Protein AF-A0A0C3FSK2-F1 (afdb_monomer_lite)

Radius of gyration: 27.03 Å; chains: 1; bounding box: 72×69×59 Å

Secondary structure (DSSP, 8-state):
-PPPHHHHHHHHHHHHTT---TTBPPP-EEEEETTEEEEE----TT-BHHHHHHH-TTS-HHHHHHHHHHHHHHHHHTT----S-SGGGEEE-TTS-EEE-STTGGGTTTTSS--EE-TTSPEEPS-GGG--HHHHTTPPP-HHHHHHHHHHHHHHHHHSS-TTTT--HHHHIIIIIIS---PPPPPTTT-TT--HHHHHHHHHHT-SSTTTSPPHHHHHHHHHHHHHHHHT-S--------------S-EEEE-SS-EEEEEE-TTSSEEEEEETTS-EEEEETTT--EEEEEE---SS-EEEEEE-TTSSEEEEEETTS-EEEEETTT--EEEEEE---SS-EEEEEE-TTSSEEEEEETTS-EEEEETTT--EEEEEE---SS-EEEEEE-TTSSEEEEEETTS-EEEEETTT--EEEEEE---SS-EEEEEE-TTSSEEEEEETT--EEEEETTT--EEE-SB----TT------S-S-SSEEE-TTS-EEEEESSTTS--EEEEETTT--EEEEE---SS-EEEEEE-TTSSEEEEEETTSEEEEEEPP-

Organism: Piloderma croceum (strain F 1598) (NCBI:txid765440)

Foldseek 3Di:
DDDDLVRVVVVVCVVQQPDDDPQAWHFPDWDADPNDIDTDTDDAPCAFLLSNCVVVVPDDLLQQLLSVLRVLVRCVVVVWAQQADARNQWGAHLLRHTHGHSGPCQVSCLPPDDAPADPVGDGQGYDLLLAALCSLVVHDRDQLRVLSSSLQRLVCSQQVDRWPVPDDPVRCNCCCRVVVDGGDDDDCVRGVPCDPLSNVSSVQSSDNPSVSRDGSVRSSVSSVVVVVVVVVPDDDDDDDDDDDDDPPQKLKAFDPFAWQWKDAQLNRQWIWTWFQVQFIFIAGPRRNHTQDDRLHDGPGGFNEWDAANVRQWMWTWFQSQFIFIAGNRPSDTQEDRQHDGPGGFNEKDAQNNRQWMWTWFQSQFIFIAGNRYSDGQDDSQHDGPGGWQYKDAALNRQKMWTFFQSQAIWIAGRRHSDTPDDSLHDGPGGWRDWDADNVRQWMWIAHPQGQIWIAGSVPRHTPDTRPPDPDFADADDDADDIDDAWEAANVRQKIWGAPDPQQQKIWIAGRHRSHTQDIDNPGPHHWNTWYAGNVNQWIWTTGSSRIIIIGGGDD

Sequence (555 aa):
MKLTASQSIHNEIKIWSKIRHPNILQFLGANIVDDKPFIVTPYLRNGNVRAYLRDHRDSDRLQILHGISLGLVYLHSHQIVHGDLKSLNVLIDASANAVLCDFGLSRVKADAMSRTVRPNGGNIVGSRNWMAPERLLGGSLKKPCDIYAFGMTLHEIYTNEIPLSELSFSEFVELVVRQDVRPERPNCENSPQLSDSIWGLAVTCWAKDPKQRPTASTVCDILSHLLDTTSVARPVPDASPSLPLTLPSNAIIRHANQVWCAAFSPDGSQIVSGSADHTVWVWNVQTGNPVLGPLKMHTDSVDSVAFSSNGRRIASGSNDNTLLVWHATRGEVVAGPFTGHSNFIWSVCFTPDGKRIASGSKDQTIRIWDAQTGACLVGPLRGHTDGVTSIMFSGNGTQLASCSHDKTVRVWDANSGRLVWGPLTGHEHSVVYVGFSPNAKRIVSTSWEGNTCIWSAETGALLSGPSLQHAEGAITVAFTSNSTRYAISPDGKWIAAYADNKCTKVHVWASTTGQLATSLDVHTDIVTSMTFSPDSRRILTSSNDKTIHVQTLNY

Structure (mmCIF, N/CA/C/O backbone):
data_AF-A0A0C3FSK2-F1
#
_entry.id   AF-A0A0C3FSK2-F1
#
loop_
_atom_site.group_PDB
_atom_site.id
_atom_site.type_symbol
_atom_site.label_atom_id
_atom_site.label_alt_id
_atom_site.label_comp_id
_atom_site.label_asym_id
_atom_site.label_entity_id
_atom_site.label_seq_id
_atom_site.pdbx_PDB_ins_code
_atom_site.Cartn_x
_atom_site.Cartn_y
_atom_site.Cartn_z
_atom_site.occupancy
_atom_site.B_iso_or_equiv
_atom_site.auth_seq_id
_atom_site.auth_comp_id
_atom_site.auth_asym_id
_atom_site.auth_atom_id
_atom_site.pdbx_PDB_model_num
ATOM 1 N N . MET A 1 1 ? -19.285 42.333 20.634 1.00 31.34 1 MET A N 1
ATOM 2 C CA . MET A 1 1 ? -18.227 42.510 19.615 1.00 31.34 1 MET A CA 1
ATOM 3 C C . MET A 1 1 ? -18.337 41.360 18.628 1.00 31.34 1 MET A C 1
ATOM 5 O O . MET A 1 1 ? -18.019 40.238 18.999 1.00 31.34 1 MET A O 1
ATOM 9 N N . LYS A 1 2 ? -18.896 41.596 17.434 1.00 27.78 2 LYS A N 1
ATOM 10 C CA . LYS A 1 2 ? -18.908 40.590 16.361 1.00 27.78 2 LYS A CA 1
ATOM 11 C C . LYS A 1 2 ? -17.480 40.491 15.820 1.00 27.78 2 LYS A C 1
ATOM 13 O O . LYS A 1 2 ? -16.945 41.504 15.381 1.00 27.78 2 LYS A O 1
ATOM 18 N N . LEU A 1 3 ? -16.858 39.318 15.927 1.00 32.44 3 LEU A N 1
ATOM 19 C CA . LEU A 1 3 ? -15.609 39.030 15.218 1.00 32.44 3 LEU A CA 1
ATOM 20 C C . LEU A 1 3 ? -15.902 39.162 13.721 1.00 32.44 3 LEU A C 1
ATOM 22 O O . LEU A 1 3 ? -16.921 38.659 13.252 1.00 32.44 3 LEU A O 1
ATOM 26 N N . THR A 1 4 ? -15.050 39.854 12.971 1.00 43.44 4 THR A N 1
ATOM 27 C CA . THR A 1 4 ? -15.157 39.826 11.508 1.00 43.44 4 THR A CA 1
ATOM 28 C C . THR A 1 4 ? -14.923 38.387 11.031 1.00 43.44 4 THR A C 1
ATOM 30 O O . THR A 1 4 ? -14.144 37.652 11.645 1.00 43.44 4 THR A O 1
ATOM 33 N N . ALA A 1 5 ? -15.579 37.956 9.947 1.00 45.16 5 ALA A N 1
ATOM 34 C CA . ALA A 1 5 ? -15.447 36.590 9.414 1.00 45.16 5 ALA A CA 1
ATOM 35 C C . ALA A 1 5 ? -13.972 36.161 9.221 1.00 45.16 5 ALA A C 1
ATOM 37 O O . ALA A 1 5 ? -13.614 35.010 9.462 1.00 45.16 5 ALA A O 1
ATOM 38 N N . SER A 1 6 ? -13.099 37.124 8.901 1.00 51.66 6 SER A N 1
ATOM 39 C CA . SER A 1 6 ? -11.644 36.954 8.795 1.00 51.66 6 SER A CA 1
ATOM 40 C C . SER A 1 6 ? -10.959 36.598 10.132 1.00 51.66 6 SER A C 1
ATOM 42 O O . SER A 1 6 ? -10.145 35.675 10.188 1.00 51.66 6 SER A O 1
ATOM 44 N N . GLN A 1 7 ? -11.331 37.241 11.247 1.00 51.16 7 GLN A N 1
ATOM 45 C CA . GLN A 1 7 ? -10.757 36.947 12.572 1.00 51.16 7 GLN A CA 1
ATOM 46 C C . GLN A 1 7 ? -11.213 35.595 13.136 1.00 51.16 7 GLN A C 1
ATOM 48 O O . GLN A 1 7 ? -10.447 34.929 13.837 1.00 51.16 7 GLN A O 1
ATOM 53 N N . SER A 1 8 ? -12.444 35.170 12.831 1.00 52.34 8 SER A N 1
ATOM 54 C CA . SER A 1 8 ? -12.955 33.878 13.298 1.00 52.34 8 SER A CA 1
ATOM 55 C C . SER A 1 8 ? -12.264 32.700 12.603 1.00 52.34 8 SER A C 1
ATOM 57 O O . SER A 1 8 ? -11.844 31.760 13.275 1.00 52.34 8 SER A O 1
ATOM 59 N N . ILE A 1 9 ? -12.044 32.795 11.288 1.00 60.12 9 ILE A N 1
ATOM 60 C CA . ILE A 1 9 ? -11.335 31.770 10.503 1.00 60.12 9 ILE A CA 1
ATOM 61 C C . ILE A 1 9 ? -9.855 31.682 10.904 1.00 60.12 9 ILE A C 1
ATOM 63 O O . ILE A 1 9 ? -9.293 30.591 10.977 1.00 60.12 9 ILE A O 1
ATOM 67 N N . HIS A 1 10 ? -9.219 32.808 11.243 1.00 64.06 10 HIS A N 1
ATOM 68 C CA . HIS A 1 10 ? -7.823 32.818 11.689 1.00 64.06 10 HIS A CA 1
ATOM 69 C C . HIS A 1 10 ? -7.608 32.026 12.992 1.00 64.06 10 HIS A C 1
ATOM 71 O O . HIS A 1 10 ? -6.662 31.242 13.106 1.00 64.06 10 HIS A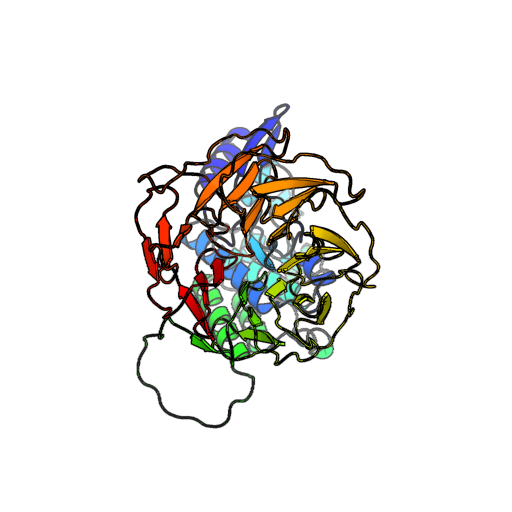 O 1
ATOM 77 N N . ASN A 1 11 ? -8.505 32.186 13.971 1.00 60.75 11 ASN A N 1
ATOM 78 C CA . ASN A 1 11 ? -8.451 31.416 15.215 1.00 60.75 11 ASN A CA 1
ATOM 79 C C . ASN A 1 11 ? -8.713 29.920 14.982 1.00 60.75 11 ASN A C 1
ATOM 81 O O . ASN A 1 11 ? -8.081 29.087 15.633 1.00 60.75 11 ASN A O 1
ATOM 85 N N . GLU A 1 12 ? -9.585 29.569 14.036 1.00 63.28 12 GLU A N 1
ATOM 86 C CA . GLU A 1 12 ? -9.855 28.175 13.664 1.00 63.28 12 GLU A CA 1
ATOM 87 C C . GLU A 1 12 ? -8.657 27.518 12.979 1.00 63.28 12 GLU A C 1
ATOM 89 O O . GLU A 1 12 ? -8.244 26.436 13.392 1.00 63.28 12 GLU A O 1
ATOM 94 N N . ILE A 1 13 ? -8.021 28.201 12.024 1.00 69.00 13 ILE A N 1
ATOM 95 C CA . ILE A 1 13 ? -6.768 27.748 11.403 1.00 69.00 13 ILE A CA 1
ATOM 96 C C . ILE A 1 13 ? -5.694 27.527 12.474 1.00 69.00 13 ILE A C 1
ATOM 98 O O . ILE A 1 13 ? -4.978 26.527 12.452 1.00 69.00 13 ILE A O 1
ATOM 102 N N . LYS A 1 14 ? -5.594 28.422 13.462 1.00 70.88 14 LYS A N 1
ATOM 103 C CA . LYS A 1 14 ? -4.616 28.309 14.553 1.00 70.88 14 LYS A CA 1
ATOM 104 C C . LYS A 1 14 ? -4.864 27.106 15.469 1.00 70.88 14 LYS A C 1
ATOM 106 O O . LYS A 1 14 ? -3.906 26.546 15.997 1.00 70.88 14 LYS A O 1
ATOM 111 N N . ILE A 1 15 ? -6.121 26.717 15.674 1.00 70.81 15 ILE A N 1
ATOM 112 C CA . ILE A 1 15 ? -6.473 25.508 16.431 1.00 70.81 15 ILE A CA 1
ATOM 113 C C . ILE A 1 15 ? -6.220 24.267 15.566 1.00 70.81 15 ILE A C 1
ATOM 115 O O . ILE A 1 15 ? -5.497 23.368 15.987 1.00 70.81 15 ILE A O 1
ATOM 119 N N . TRP A 1 16 ? -6.737 24.244 14.336 1.00 75.88 16 TRP A N 1
ATOM 120 C CA . TRP A 1 16 ? -6.645 23.095 13.433 1.00 75.88 16 TRP A CA 1
ATOM 121 C C . TRP A 1 16 ? -5.198 22.773 13.024 1.00 75.88 16 TRP A C 1
ATOM 123 O O . TRP A 1 16 ? -4.791 21.614 13.009 1.00 75.88 16 TRP A O 1
ATOM 133 N N . SER A 1 17 ? -4.364 23.789 12.798 1.00 76.38 17 SER A N 1
ATOM 134 C CA . SER A 1 17 ? -2.935 23.620 12.486 1.00 76.38 17 SER A CA 1
ATOM 135 C C . SER A 1 17 ? -2.144 22.865 13.558 1.00 76.38 17 SER A C 1
ATOM 137 O O . SER A 1 17 ? -1.156 22.211 13.218 1.00 76.38 17 SER A O 1
ATOM 139 N N . LYS A 1 18 ? -2.584 22.910 14.822 1.00 79.69 18 LYS A N 1
ATOM 140 C CA . LYS A 1 18 ? -1.938 22.233 15.958 1.00 79.69 18 LYS A CA 1
ATOM 141 C C . LYS A 1 18 ? -2.443 20.812 16.193 1.00 79.69 18 LYS A C 1
ATOM 143 O O . LYS A 1 18 ? -1.849 20.084 16.981 1.00 79.69 18 LYS A O 1
ATOM 148 N N . ILE A 1 19 ? -3.523 20.419 15.526 1.00 81.94 19 ILE A N 1
ATOM 149 C CA . ILE A 1 19 ? -4.131 19.103 15.693 1.00 81.94 19 ILE A CA 1
ATOM 150 C C . ILE A 1 19 ? -3.410 18.092 14.806 1.00 81.94 19 ILE A C 1
ATOM 152 O O . ILE A 1 19 ? -3.204 18.310 13.607 1.00 81.94 19 ILE A O 1
ATOM 156 N N . ARG A 1 20 ? -3.016 16.972 15.413 1.00 83.75 20 ARG A N 1
ATOM 157 C CA . ARG A 1 20 ? -2.401 15.824 14.744 1.00 83.75 20 ARG A CA 1
ATOM 158 C C . ARG A 1 20 ? -2.957 14.548 15.363 1.00 83.75 20 ARG A C 1
ATOM 160 O O . ARG A 1 20 ? -2.614 14.210 16.491 1.00 83.75 20 ARG A O 1
ATOM 167 N N . HIS A 1 21 ? -3.827 13.868 14.626 1.00 88.94 21 HIS A N 1
ATOM 168 C CA . HIS A 1 21 ? -4.410 12.592 15.026 1.00 88.94 21 HIS A CA 1
ATOM 169 C C . HIS A 1 21 ? -4.882 11.834 13.774 1.00 88.94 21 HIS A C 1
ATOM 171 O O . HIS A 1 21 ? -5.449 12.480 12.894 1.00 88.94 21 HIS A O 1
ATOM 177 N N . PRO A 1 22 ? -4.685 10.505 13.668 1.00 87.50 22 PRO A N 1
ATOM 178 C CA . PRO A 1 22 ? -5.056 9.736 12.473 1.00 87.50 22 PRO A CA 1
ATOM 179 C C . PRO A 1 22 ? -6.552 9.820 12.133 1.00 87.50 22 PRO A C 1
ATOM 181 O O . PRO A 1 22 ? -6.911 9.893 10.966 1.00 87.50 22 PRO A O 1
ATOM 184 N N . ASN A 1 23 ? -7.427 9.895 13.140 1.00 94.62 23 ASN A N 1
ATOM 185 C CA . ASN A 1 23 ? -8.879 10.013 12.941 1.00 94.62 23 ASN A CA 1
ATOM 186 C C . ASN A 1 23 ? -9.391 11.461 12.846 1.00 94.62 23 ASN A C 1
ATOM 188 O O . ASN A 1 23 ? -10.589 11.690 12.995 1.00 94.62 23 ASN A O 1
ATOM 192 N N . ILE A 1 24 ? -8.515 12.450 12.642 1.00 93.12 24 ILE A N 1
ATOM 193 C CA . ILE A 1 24 ? -8.895 13.858 12.465 1.00 93.12 24 ILE A CA 1
ATOM 194 C C . ILE A 1 24 ? -8.310 14.375 11.152 1.00 93.12 24 ILE A C 1
ATOM 196 O O . ILE A 1 24 ? -7.114 14.228 10.906 1.00 93.12 24 ILE A O 1
ATOM 200 N N . LEU A 1 25 ? -9.139 15.006 10.315 1.00 90.69 25 LEU A N 1
ATOM 201 C CA . LEU A 1 25 ? -8.708 15.493 9.007 1.00 90.69 25 LEU A CA 1
ATOM 202 C C . LEU A 1 25 ? -7.544 16.471 9.167 1.00 90.69 25 LEU A C 1
ATOM 204 O O . LEU A 1 25 ? -7.631 17.443 9.918 1.00 90.69 25 LEU A O 1
ATOM 208 N N . GLN A 1 26 ? -6.447 16.219 8.459 1.00 86.50 26 GLN A N 1
ATOM 209 C CA . GLN A 1 26 ? -5.249 17.035 8.583 1.00 86.50 26 GLN A CA 1
ATOM 210 C C . GLN A 1 26 ? -5.416 18.379 7.868 1.00 86.50 26 GLN A C 1
ATOM 212 O O . GLN A 1 26 ? -5.832 18.451 6.714 1.00 86.50 26 GLN A O 1
ATOM 217 N N . PHE A 1 27 ? -5.017 19.453 8.542 1.00 83.50 27 PHE A N 1
ATOM 218 C CA . PHE A 1 27 ? -4.846 20.760 7.920 1.00 83.50 27 PHE A CA 1
ATOM 219 C C . PHE A 1 27 ? -3.512 20.810 7.160 1.00 83.50 27 PHE A C 1
ATOM 221 O O . PHE A 1 27 ? -2.459 20.615 7.774 1.00 83.50 27 PHE A O 1
ATOM 228 N N . LEU A 1 28 ? -3.546 21.076 5.848 1.00 80.56 28 LEU A N 1
ATOM 229 C CA . LEU A 1 28 ? -2.337 21.232 5.020 1.00 80.56 28 LEU A CA 1
ATOM 230 C C . LEU A 1 28 ? -1.956 22.697 4.820 1.00 80.56 28 LEU A C 1
ATOM 232 O O . LEU A 1 28 ? -0.776 23.022 4.732 1.00 80.56 28 LEU A O 1
ATOM 236 N N . GLY A 1 29 ? -2.944 23.583 4.758 1.00 76.12 29 GLY A N 1
ATOM 237 C CA . GLY A 1 29 ? -2.711 25.005 4.570 1.00 76.12 29 GLY A CA 1
ATOM 238 C C . GLY A 1 29 ? -4.007 25.786 4.453 1.00 76.12 29 GLY A C 1
ATOM 239 O O . GLY A 1 29 ? -5.094 25.220 4.372 1.00 76.12 29 GLY A O 1
ATOM 240 N N . ALA A 1 30 ? -3.887 27.104 4.435 1.00 77.44 30 ALA A N 1
ATOM 241 C CA . ALA A 1 30 ? -4.980 28.001 4.106 1.00 77.44 30 ALA A CA 1
ATOM 242 C C . ALA A 1 30 ? -4.447 29.103 3.197 1.00 77.44 30 ALA A C 1
ATOM 244 O O . ALA A 1 30 ? -3.283 29.489 3.309 1.00 77.44 30 ALA A O 1
ATOM 245 N N . ASN A 1 31 ? -5.291 29.592 2.299 1.00 72.81 31 ASN A N 1
ATOM 246 C CA . ASN A 1 31 ? -4.963 30.700 1.413 1.00 72.81 31 ASN A CA 1
ATOM 247 C C . ASN A 1 31 ? -6.174 31.628 1.277 1.00 72.81 31 ASN A C 1
ATOM 249 O O . ASN A 1 31 ? -7.295 31.219 1.562 1.00 72.81 31 ASN A O 1
ATOM 253 N N . ILE A 1 32 ? -5.961 32.865 0.846 1.00 73.00 32 ILE A N 1
ATOM 254 C CA . ILE A 1 32 ? -7.035 33.791 0.488 1.00 73.00 32 ILE A CA 1
ATOM 255 C C . ILE A 1 32 ? -6.905 34.050 -1.009 1.00 73.00 32 ILE A C 1
ATOM 257 O O . ILE A 1 32 ? -5.861 34.508 -1.465 1.00 73.00 32 ILE A O 1
ATOM 261 N N . VAL A 1 33 ? -7.949 33.732 -1.770 1.00 70.88 33 VAL A N 1
ATOM 262 C CA . VAL A 1 33 ? -8.024 34.010 -3.211 1.00 70.88 33 VAL A CA 1
ATOM 263 C C . VAL A 1 33 ? -9.282 34.842 -3.434 1.00 70.88 33 VAL A C 1
ATOM 265 O O . VAL A 1 33 ? -10.359 34.432 -3.004 1.00 70.88 33 VAL A O 1
ATOM 268 N N . ASP A 1 34 ? -9.142 36.027 -4.031 1.00 76.94 34 ASP A N 1
ATOM 269 C CA . ASP A 1 34 ? -10.236 36.986 -4.261 1.00 76.94 34 ASP A CA 1
ATOM 270 C C . ASP A 1 34 ? -11.060 37.301 -2.993 1.00 76.94 34 ASP A C 1
ATOM 272 O O . ASP A 1 34 ? -12.286 37.173 -2.978 1.00 76.94 34 ASP A O 1
ATOM 276 N N . ASP A 1 35 ? -10.377 37.634 -1.889 1.00 67.94 35 ASP A N 1
ATOM 277 C CA . ASP A 1 35 ? -10.960 37.890 -0.556 1.00 67.94 35 ASP A CA 1
ATOM 278 C C . ASP A 1 35 ? -11.764 36.724 0.053 1.00 67.94 35 ASP A C 1
ATOM 280 O O . ASP A 1 35 ? -12.418 36.872 1.091 1.00 67.94 35 ASP A O 1
ATOM 284 N N . LYS A 1 36 ? -11.685 35.525 -0.539 1.00 60.97 36 LYS A N 1
ATOM 285 C CA . LYS A 1 36 ? -12.309 34.312 -0.006 1.00 60.97 36 LYS A CA 1
ATOM 286 C C . LYS A 1 36 ? -11.262 33.414 0.648 1.00 60.97 36 LYS A C 1
ATOM 288 O O . LYS A 1 36 ? -10.287 33.037 -0.003 1.00 60.97 36 LYS A O 1
ATOM 293 N N . PRO A 1 37 ? -11.446 33.043 1.924 1.00 66.88 37 PRO A N 1
ATOM 294 C CA . PRO A 1 37 ? -10.563 32.103 2.592 1.00 66.88 37 PRO A CA 1
ATOM 295 C C . PRO A 1 37 ? -10.826 30.677 2.095 1.00 66.88 37 PRO A C 1
ATOM 297 O O . PRO A 1 37 ? -11.958 30.195 2.103 1.00 66.88 37 PRO A O 1
ATOM 300 N N . PHE A 1 38 ? -9.756 29.993 1.713 1.00 68.06 38 PHE A N 1
ATOM 301 C CA . PHE A 1 38 ? -9.721 28.585 1.344 1.00 68.06 38 PHE A CA 1
ATOM 302 C C . PHE A 1 38 ? -8.898 27.812 2.364 1.00 68.06 38 PHE A C 1
ATOM 304 O O . PHE A 1 38 ? -7.834 28.261 2.793 1.00 68.06 38 PHE A O 1
ATOM 311 N N . ILE A 1 39 ? -9.374 26.622 2.716 1.00 73.88 39 ILE A N 1
ATOM 312 C CA . ILE A 1 39 ? -8.638 25.659 3.530 1.00 73.88 39 ILE A CA 1
ATOM 313 C C . ILE A 1 39 ? -8.258 24.486 2.631 1.00 73.88 39 ILE A C 1
ATOM 315 O O . ILE A 1 39 ? -9.092 23.944 1.909 1.00 73.88 39 ILE A O 1
ATOM 319 N N . VAL A 1 40 ? -6.988 24.105 2.681 1.00 79.19 40 VAL A N 1
ATOM 320 C CA . VAL A 1 40 ? -6.417 22.985 1.939 1.00 79.19 40 VAL A CA 1
ATOM 321 C C . VAL A 1 40 ? -6.290 21.799 2.889 1.00 79.19 40 VAL A C 1
ATOM 323 O O . VAL A 1 40 ? -5.641 21.881 3.936 1.00 79.19 40 VAL A O 1
ATOM 326 N N . THR A 1 41 ? -6.909 20.685 2.512 1.00 85.25 41 THR A N 1
ATOM 327 C CA . THR A 1 41 ? -6.879 19.404 3.232 1.00 85.25 41 THR A CA 1
ATOM 328 C C . THR A 1 41 ? -6.523 18.278 2.258 1.00 85.25 41 THR A C 1
ATOM 330 O O . THR A 1 41 ? -6.606 18.480 1.041 1.00 85.25 41 THR A O 1
ATOM 333 N N . PRO A 1 42 ? -6.101 17.096 2.743 1.00 84.00 42 PRO A N 1
ATOM 334 C CA . PRO A 1 42 ? -5.953 15.929 1.890 1.00 84.00 42 PRO A CA 1
ATOM 335 C C . PRO A 1 42 ? -7.297 15.567 1.257 1.00 84.00 42 PRO A C 1
ATOM 337 O O . PRO A 1 42 ? -8.324 15.520 1.935 1.00 84.00 42 PRO A O 1
ATOM 340 N N . TYR A 1 43 ? -7.288 15.269 -0.038 1.00 88.00 43 TYR A N 1
ATOM 341 C CA . TYR A 1 43 ? -8.469 14.752 -0.715 1.00 88.00 43 TYR A CA 1
ATOM 342 C C . TYR A 1 43 ? -8.615 13.249 -0.446 1.00 88.00 43 TYR A C 1
ATOM 344 O O . TYR A 1 43 ? -7.798 12.448 -0.906 1.00 88.00 43 TYR A O 1
ATOM 352 N N . LEU A 1 44 ? -9.659 12.864 0.289 1.00 89.38 44 LEU A N 1
ATOM 353 C CA . LEU A 1 44 ? -9.953 11.468 0.611 1.00 89.38 44 LEU A CA 1
ATOM 354 C C . LEU A 1 44 ? -10.913 10.875 -0.432 1.00 89.38 44 LEU A C 1
ATOM 356 O O . LEU A 1 44 ? -12.104 11.182 -0.445 1.00 89.38 44 LEU A O 1
ATOM 360 N N . ARG A 1 45 ? -10.377 10.028 -1.326 1.00 83.94 45 ARG A N 1
ATOM 361 C CA . ARG A 1 45 ? -11.101 9.475 -2.494 1.00 83.94 45 ARG A CA 1
ATOM 362 C C . ARG A 1 45 ? -12.331 8.641 -2.132 1.00 83.94 45 ARG A C 1
ATOM 364 O O . ARG A 1 45 ? -13.278 8.627 -2.909 1.00 83.94 45 ARG A O 1
ATOM 371 N N . ASN A 1 46 ? -12.323 7.984 -0.973 1.00 89.19 46 ASN A N 1
ATOM 372 C CA . ASN A 1 46 ? -13.445 7.168 -0.503 1.00 89.19 46 ASN A CA 1
ATOM 373 C C . ASN A 1 46 ? -14.636 8.017 -0.017 1.00 89.19 46 ASN A C 1
ATOM 375 O O . ASN A 1 46 ? -15.711 7.481 0.241 1.00 89.19 46 ASN A O 1
ATOM 379 N N . GLY A 1 47 ? -14.475 9.344 0.058 1.00 92.38 47 GLY A N 1
ATOM 380 C CA . GLY A 1 47 ? -15.551 10.272 0.382 1.00 92.38 47 GLY A CA 1
ATOM 381 C C . GLY A 1 47 ? -16.042 10.139 1.822 1.00 92.38 47 GLY A C 1
ATOM 382 O O . GLY A 1 47 ? -15.298 9.740 2.717 1.00 92.38 47 GLY A O 1
ATOM 383 N N . ASN A 1 48 ? -17.298 10.529 2.054 1.00 94.88 48 ASN A N 1
ATOM 384 C CA . ASN A 1 48 ? -17.933 10.397 3.364 1.00 94.88 48 ASN A CA 1
ATOM 385 C C . ASN A 1 48 ? -18.446 8.972 3.610 1.00 94.88 48 ASN A C 1
ATOM 387 O O . ASN A 1 48 ? -18.797 8.259 2.668 1.00 94.88 48 ASN A O 1
ATOM 391 N N . VAL A 1 49 ? -18.550 8.579 4.882 1.00 94.44 49 VAL A N 1
ATOM 392 C CA . VAL A 1 49 ? -18.917 7.211 5.276 1.00 94.44 49 VAL A CA 1
ATOM 393 C C . VAL A 1 49 ? -20.274 6.776 4.718 1.00 94.44 49 VAL A C 1
ATOM 395 O O . VAL A 1 49 ? -20.452 5.615 4.367 1.00 94.44 49 VAL A O 1
ATOM 398 N N . ARG A 1 50 ? -21.230 7.701 4.557 1.00 92.31 50 ARG A N 1
ATOM 399 C CA . ARG A 1 50 ? -22.555 7.390 3.997 1.00 92.31 50 ARG A CA 1
ATOM 400 C C . ARG A 1 50 ? -22.475 6.963 2.536 1.00 92.31 50 ARG A C 1
ATOM 402 O O . ARG A 1 50 ? -23.141 6.009 2.146 1.00 92.31 50 ARG A O 1
ATOM 409 N N . ALA A 1 51 ? -21.704 7.682 1.721 1.00 90.50 51 ALA A N 1
ATOM 410 C CA . ALA A 1 51 ? -21.464 7.297 0.334 1.00 90.50 51 ALA A CA 1
ATOM 411 C C . ALA A 1 51 ? -20.660 5.992 0.281 1.00 90.50 51 ALA A C 1
ATOM 413 O O . ALA A 1 51 ? -21.054 5.053 -0.403 1.00 90.50 51 ALA A O 1
ATOM 414 N N . TYR A 1 52 ? -19.611 5.898 1.098 1.00 92.44 52 TYR A N 1
ATOM 415 C CA . TYR A 1 52 ? -18.743 4.729 1.172 1.00 92.44 52 TYR A CA 1
ATOM 416 C C . TYR A 1 52 ? -19.504 3.427 1.478 1.00 92.44 52 TYR A C 1
ATOM 418 O O . TYR A 1 52 ? -19.342 2.442 0.760 1.00 92.44 52 TYR A O 1
ATOM 426 N N . LEU A 1 53 ? -20.388 3.421 2.484 1.00 91.69 53 LEU A N 1
ATOM 427 C CA . LEU A 1 53 ? -21.155 2.236 2.897 1.00 91.69 53 LEU A CA 1
ATOM 428 C C . LEU A 1 53 ? -22.246 1.809 1.901 1.00 91.69 53 LEU A C 1
ATOM 430 O O . LEU A 1 53 ? -22.734 0.679 1.987 1.00 91.69 53 LEU A O 1
ATOM 434 N N . ARG A 1 54 ? -22.639 2.674 0.954 1.00 87.31 54 ARG A N 1
ATOM 435 C CA . ARG A 1 54 ? -23.527 2.279 -0.156 1.00 87.31 54 ARG A CA 1
ATOM 436 C C . ARG A 1 54 ? -22.803 1.379 -1.149 1.00 87.31 54 ARG A C 1
ATOM 438 O O . ARG A 1 54 ? -23.385 0.389 -1.593 1.00 87.31 54 ARG A O 1
ATOM 445 N N . ASP A 1 55 ? -21.545 1.707 -1.424 1.00 84.44 55 ASP A N 1
ATOM 446 C CA . ASP A 1 55 ? -20.699 0.999 -2.386 1.00 84.44 55 ASP A CA 1
ATOM 447 C C . ASP A 1 55 ? -19.949 -0.184 -1.740 1.00 84.44 55 ASP A C 1
ATOM 449 O O . ASP A 1 55 ? -19.561 -1.127 -2.428 1.00 84.44 55 ASP A O 1
ATOM 453 N N . HIS A 1 56 ? -19.801 -0.181 -0.408 1.00 84.06 56 HIS A N 1
ATOM 454 C CA . HIS A 1 56 ? -19.061 -1.187 0.362 1.00 84.06 56 HIS A CA 1
ATOM 455 C C . HIS A 1 56 ? -19.922 -1.779 1.491 1.00 84.06 56 HIS A C 1
ATOM 457 O O . HIS A 1 56 ? -19.666 -1.555 2.677 1.00 84.06 56 HIS A O 1
ATOM 463 N N . ARG A 1 57 ? -20.962 -2.543 1.127 1.00 79.12 57 ARG A N 1
ATOM 464 C CA . ARG A 1 57 ? -21.953 -3.085 2.082 1.00 79.12 57 ARG A CA 1
ATOM 465 C C . ARG A 1 57 ? -21.354 -3.991 3.166 1.00 79.12 57 ARG A C 1
ATOM 467 O O . ARG A 1 57 ? -21.844 -3.962 4.292 1.00 79.12 57 ARG A O 1
ATOM 474 N N . ASP A 1 58 ? -20.278 -4.706 2.844 1.00 76.38 58 ASP A N 1
ATOM 475 C CA . ASP A 1 58 ? -19.587 -5.642 3.744 1.00 76.38 58 ASP A CA 1
ATOM 476 C C . ASP A 1 58 ? -18.489 -4.981 4.600 1.00 76.38 58 ASP A C 1
ATOM 478 O O . ASP A 1 58 ? -17.689 -5.673 5.224 1.00 76.38 58 ASP A O 1
ATOM 482 N N . SER A 1 59 ? -18.405 -3.644 4.609 1.00 83.12 59 SER A N 1
ATOM 483 C CA . SER A 1 59 ? -17.423 -2.924 5.432 1.00 83.12 59 SER A CA 1
ATOM 484 C C . SER A 1 59 ? -17.618 -3.204 6.918 1.00 83.12 59 SER A C 1
ATOM 486 O O . SER A 1 59 ? -18.752 -3.271 7.394 1.00 83.12 59 SER A O 1
ATOM 488 N N . ASP A 1 60 ? -16.516 -3.246 7.666 1.00 88.12 60 ASP A N 1
ATOM 489 C CA . ASP A 1 60 ? -16.548 -3.351 9.122 1.00 88.12 60 ASP A CA 1
ATOM 490 C C . ASP A 1 60 ? -17.052 -2.039 9.750 1.00 88.12 60 ASP A C 1
ATOM 492 O O . ASP A 1 60 ? -16.314 -1.077 9.991 1.00 88.12 60 ASP A O 1
ATOM 496 N N . ARG A 1 61 ? -18.364 -1.990 9.992 1.00 91.88 61 ARG A N 1
ATOM 497 C CA . ARG A 1 61 ? -19.043 -0.837 10.594 1.00 91.88 61 ARG A CA 1
ATOM 498 C C . ARG A 1 61 ? -18.609 -0.604 12.040 1.00 91.88 61 ARG A C 1
ATOM 500 O O . ARG A 1 61 ? -18.668 0.535 12.503 1.00 91.88 61 ARG A O 1
ATOM 507 N N . LEU A 1 62 ? -18.178 -1.645 12.757 1.00 92.00 62 LEU A N 1
ATOM 508 C CA . LEU A 1 62 ? -17.712 -1.533 14.138 1.00 92.00 62 LEU A CA 1
ATOM 509 C C . LEU A 1 62 ? -16.345 -0.841 14.183 1.00 92.00 62 LEU A C 1
ATOM 511 O O . LEU A 1 62 ? -16.163 0.092 14.966 1.00 92.00 62 LEU A O 1
ATOM 515 N N . GLN A 1 63 ? -15.443 -1.199 13.268 1.00 90.88 63 GLN A N 1
ATOM 516 C CA . GLN A 1 63 ? -14.146 -0.539 13.113 1.00 90.88 63 GLN A CA 1
ATOM 517 C C . GLN A 1 63 ? -14.291 0.946 12.745 1.00 90.88 63 GLN A C 1
ATOM 519 O O . GLN A 1 63 ? -13.600 1.805 13.298 1.00 90.88 63 GLN A O 1
ATOM 524 N N . ILE A 1 64 ? -15.232 1.278 11.855 1.00 94.69 64 ILE A N 1
ATOM 525 C CA . ILE A 1 64 ? -15.545 2.671 11.498 1.00 94.69 64 ILE A CA 1
ATOM 526 C C . ILE A 1 64 ? -16.012 3.460 12.730 1.00 94.69 64 ILE A C 1
ATOM 528 O O . ILE A 1 64 ? -15.526 4.567 12.972 1.00 94.69 64 ILE A O 1
ATOM 532 N N . LEU A 1 65 ? -16.926 2.902 13.534 1.00 96.81 65 LEU A N 1
ATOM 533 C CA . LEU A 1 65 ? -17.395 3.550 14.765 1.00 96.81 65 LEU A CA 1
ATOM 534 C C . LEU A 1 65 ? -16.282 3.758 15.783 1.00 96.81 65 LEU A C 1
ATOM 536 O O . LEU A 1 65 ? -16.218 4.821 16.401 1.00 96.81 65 LEU A O 1
ATOM 540 N N . HIS A 1 66 ? -15.405 2.772 15.935 1.00 95.44 66 HIS A N 1
ATOM 541 C CA . HIS A 1 66 ? -14.251 2.879 16.814 1.00 95.44 66 HIS A CA 1
ATOM 542 C C . HIS A 1 66 ? -13.288 3.990 16.354 1.00 95.44 66 HIS A C 1
ATOM 544 O O . HIS A 1 66 ? -12.829 4.801 17.159 1.00 95.44 66 HIS A O 1
ATOM 550 N N . GLY A 1 67 ? -13.062 4.136 15.044 1.00 94.06 67 GLY A N 1
ATOM 551 C CA . GLY A 1 67 ? -12.302 5.265 14.495 1.00 94.06 67 GLY A CA 1
ATOM 552 C C . GLY A 1 67 ? -12.936 6.630 14.804 1.00 94.06 67 GLY A C 1
ATOM 553 O O . GLY A 1 67 ? -12.242 7.574 15.192 1.00 94.06 67 GLY A O 1
ATOM 554 N N . ILE A 1 68 ? -14.267 6.736 14.705 1.00 97.88 68 ILE A N 1
ATOM 555 C CA . ILE A 1 68 ? -15.011 7.949 15.084 1.00 97.88 68 ILE A CA 1
ATOM 556 C C . ILE A 1 68 ? -14.827 8.248 16.582 1.00 97.88 68 ILE A C 1
ATOM 558 O O . ILE A 1 68 ? -14.570 9.402 16.941 1.00 97.88 68 ILE A O 1
ATOM 562 N N . SER A 1 69 ? -14.923 7.240 17.462 1.00 97.81 69 SER A N 1
ATOM 563 C CA . SER A 1 69 ? -14.754 7.446 18.907 1.00 97.81 69 SER A CA 1
ATOM 564 C C . SER A 1 69 ? -13.336 7.882 19.268 1.00 97.81 69 SER A C 1
ATOM 566 O O . SER A 1 69 ? -13.188 8.806 20.066 1.00 97.81 69 SER A O 1
ATOM 568 N N . LEU A 1 70 ? -12.304 7.320 18.630 1.00 95.88 70 LEU A N 1
ATOM 569 C CA . LEU A 1 70 ? -10.911 7.753 18.805 1.00 95.88 70 LEU A CA 1
ATOM 570 C C . LEU A 1 70 ? -10.721 9.234 18.438 1.00 95.88 70 LEU A C 1
ATOM 572 O O . LEU A 1 70 ? -10.096 9.994 19.182 1.00 95.88 70 LEU A O 1
ATOM 576 N N . GLY A 1 71 ? -11.318 9.679 17.326 1.00 95.06 71 GLY A N 1
ATOM 577 C CA . GLY A 1 71 ? -11.324 11.092 16.943 1.00 95.06 71 GLY A CA 1
ATOM 578 C C . GLY A 1 71 ? -12.008 11.983 17.988 1.00 95.06 71 GLY A C 1
ATOM 579 O O . GLY A 1 71 ? -11.467 13.021 18.376 1.00 95.06 71 GLY A O 1
ATOM 580 N N . LEU A 1 72 ? -13.167 11.568 18.506 1.00 96.75 72 LEU A N 1
ATOM 581 C CA . LEU A 1 72 ? -13.873 12.312 19.554 1.00 96.75 72 LEU A CA 1
ATOM 582 C C . LEU A 1 72 ? -13.083 12.385 20.865 1.00 96.75 72 LEU A C 1
ATOM 584 O O . LEU A 1 72 ? -13.030 13.460 21.463 1.00 96.75 72 LEU A O 1
ATOM 588 N N . VAL A 1 73 ? -12.443 11.292 21.293 1.00 97.31 73 VAL A N 1
ATOM 589 C CA . VAL A 1 73 ? -11.564 11.271 22.477 1.00 97.31 73 VAL A CA 1
ATOM 590 C C . VAL A 1 73 ? -10.476 12.328 22.341 1.00 97.31 73 VAL A C 1
ATOM 592 O O . VAL A 1 73 ? -10.272 13.129 23.258 1.00 97.31 73 VAL A O 1
ATOM 595 N N . TYR A 1 74 ? -9.825 12.381 21.178 1.00 94.94 74 TYR A N 1
ATOM 596 C CA . TYR A 1 74 ? -8.784 13.362 20.906 1.00 94.94 74 TYR A CA 1
ATOM 597 C C . TYR A 1 74 ? -9.315 14.803 20.933 1.00 94.94 74 TYR A C 1
ATOM 599 O O . TYR A 1 74 ? -8.736 15.663 21.598 1.00 94.94 74 TYR A O 1
ATOM 607 N N . LEU A 1 75 ? -10.430 15.093 20.254 1.00 91.88 75 LEU A N 1
ATOM 608 C CA . LEU A 1 75 ? -11.017 16.439 20.272 1.00 91.88 75 LEU A CA 1
ATOM 609 C C . LEU A 1 75 ? -11.389 16.856 21.700 1.00 91.88 75 LEU A C 1
ATOM 611 O O . LEU A 1 75 ? -11.051 17.954 22.149 1.00 91.88 75 LEU A O 1
ATOM 615 N N . HIS A 1 76 ? -12.030 15.957 22.447 1.00 94.19 76 HIS A N 1
ATOM 616 C CA . HIS A 1 76 ? -12.496 16.231 23.801 1.00 94.19 76 HIS A CA 1
ATOM 617 C C . HIS A 1 76 ? -11.340 16.421 24.785 1.00 94.19 76 HIS A C 1
ATOM 619 O O . HIS A 1 76 ? -11.461 17.276 25.669 1.00 94.19 76 HIS A O 1
ATOM 625 N N . SER A 1 77 ? -10.224 15.700 24.643 1.00 91.88 77 SER A N 1
ATOM 626 C CA . SER A 1 77 ? -9.030 15.909 25.478 1.00 91.88 77 SER A CA 1
ATOM 627 C C . SER A 1 77 ? -8.387 17.280 25.235 1.00 91.88 77 SER A C 1
ATOM 629 O O . SER A 1 77 ? -7.896 17.904 26.174 1.00 91.88 77 SER A O 1
ATOM 631 N N . HIS A 1 78 ? -8.527 17.824 24.023 1.00 88.06 78 HIS A N 1
ATOM 632 C CA . HIS A 1 78 ? -8.060 19.162 23.641 1.00 88.06 78 HIS A CA 1
ATOM 633 C C . HIS A 1 78 ? -9.102 20.273 23.866 1.00 88.06 78 HIS A C 1
ATOM 635 O O . HIS A 1 78 ? -8.924 21.396 23.399 1.00 88.06 78 HIS A O 1
ATOM 641 N N . GLN A 1 79 ? -10.186 19.986 24.599 1.00 86.94 79 GLN A N 1
ATOM 642 C CA . GLN A 1 79 ? -11.294 20.922 24.864 1.00 86.94 79 GLN A CA 1
ATOM 643 C C . GLN A 1 79 ? -12.013 21.423 23.600 1.00 86.94 79 GLN A C 1
ATOM 645 O O . GLN A 1 79 ? -12.620 22.495 23.600 1.00 86.94 79 GLN A O 1
ATOM 650 N N . ILE A 1 80 ? -11.993 20.624 22.535 1.00 86.81 80 ILE A N 1
ATOM 651 C CA . ILE A 1 80 ? -12.705 20.885 21.287 1.00 86.81 80 ILE A CA 1
ATOM 652 C C . ILE A 1 80 ? -13.979 20.040 21.274 1.00 86.81 80 ILE A C 1
ATOM 654 O O . ILE A 1 80 ? -13.958 18.852 21.585 1.00 86.81 80 ILE A O 1
ATOM 658 N N . VAL A 1 81 ? -15.101 20.667 20.924 1.00 88.75 81 VAL A N 1
ATOM 659 C CA . VAL A 1 81 ? -16.385 19.991 20.690 1.00 88.75 81 VAL A CA 1
ATOM 660 C C . VAL A 1 81 ? -16.617 19.974 19.183 1.00 88.75 81 VAL A C 1
ATOM 662 O O . VAL A 1 81 ? -16.489 21.019 18.541 1.00 88.75 81 VAL A O 1
ATOM 665 N N . HIS A 1 82 ? -16.930 18.810 18.616 1.00 91.00 82 HIS A N 1
ATOM 666 C CA . HIS A 1 82 ? -17.130 18.639 17.179 1.00 91.00 82 HIS A CA 1
ATOM 667 C C . HIS A 1 82 ? -18.292 19.515 16.691 1.00 91.00 82 HIS A C 1
ATOM 669 O O . HIS A 1 82 ? -18.115 20.376 15.828 1.00 91.00 82 HIS A O 1
ATOM 675 N N . GLY A 1 83 ? -19.471 19.349 17.297 1.00 86.38 83 GLY A N 1
ATOM 676 C CA . GLY A 1 83 ? -20.631 20.231 17.148 1.00 86.38 83 GLY A CA 1
ATOM 677 C C . GLY A 1 83 ? -21.529 20.001 15.931 1.00 86.38 83 GLY A C 1
ATOM 678 O O . GLY A 1 83 ? -22.672 20.451 15.951 1.00 86.38 83 GLY A O 1
ATOM 679 N N . ASP A 1 84 ? -21.062 19.269 14.919 1.00 86.94 84 ASP A N 1
ATOM 680 C CA . ASP A 1 84 ? -21.882 18.805 13.785 1.00 86.94 84 ASP A CA 1
ATOM 681 C C . ASP A 1 84 ? -21.509 17.369 13.368 1.00 86.94 84 ASP A C 1
ATOM 683 O O . ASP A 1 84 ? -21.193 17.111 12.211 1.00 86.94 84 ASP A O 1
ATOM 687 N N . LEU A 1 85 ? -21.427 16.430 14.318 1.00 93.19 85 LEU A N 1
ATOM 688 C CA . LEU A 1 85 ? -21.083 15.039 13.991 1.00 93.19 85 LEU A CA 1
ATOM 689 C C . LEU A 1 85 ? -22.260 14.347 13.285 1.00 93.19 85 LEU A C 1
ATOM 691 O O . LEU A 1 85 ? -23.382 14.361 13.783 1.00 93.19 85 LEU A O 1
ATOM 695 N N . LYS A 1 86 ? -21.978 13.759 12.123 1.00 92.44 86 LYS A N 1
ATOM 696 C CA . LYS A 1 86 ? -22.895 12.986 11.271 1.00 92.44 86 LYS A CA 1
ATOM 697 C C . LYS A 1 86 ? -22.074 12.218 10.245 1.00 92.44 86 LYS A C 1
ATOM 699 O O . LYS A 1 86 ? -20.936 12.607 9.978 1.00 92.44 86 LYS A O 1
ATOM 704 N N . SER A 1 87 ? -22.665 11.228 9.583 1.00 92.31 87 SER A N 1
ATOM 705 C CA . SER A 1 87 ? -21.981 10.454 8.538 1.00 92.31 87 SER A CA 1
ATOM 706 C C . SER A 1 87 ? -21.322 11.325 7.450 1.00 92.31 87 SER A C 1
ATOM 708 O O . SER A 1 87 ? -20.219 11.042 6.999 1.00 92.31 87 SER A O 1
ATOM 710 N N . LEU A 1 88 ? -21.950 12.437 7.053 1.00 90.38 88 LEU A N 1
ATOM 711 C CA . LEU A 1 88 ? -21.417 13.332 6.018 1.00 90.38 88 LEU A CA 1
ATOM 712 C C . LEU A 1 88 ? -20.123 14.052 6.425 1.00 90.38 88 LEU A C 1
ATOM 714 O O . LEU A 1 88 ? -19.359 14.435 5.545 1.00 90.38 88 LEU A O 1
ATOM 718 N N . ASN A 1 89 ? -19.888 14.219 7.728 1.00 93.44 89 ASN A N 1
ATOM 719 C CA . ASN A 1 89 ? -18.694 14.864 8.281 1.00 93.44 89 ASN A CA 1
ATOM 720 C C . ASN A 1 89 ? -17.678 13.831 8.809 1.00 93.44 89 ASN A C 1
ATOM 722 O O . ASN A 1 89 ? -16.740 14.172 9.530 1.00 93.44 89 ASN A O 1
ATOM 726 N N . VAL A 1 90 ? -17.872 12.560 8.454 1.00 96.06 90 VAL A N 1
ATOM 727 C CA . VAL A 1 90 ? -16.907 11.485 8.662 1.00 96.06 90 VAL A CA 1
ATOM 728 C C . VAL A 1 90 ? -16.441 11.031 7.290 1.00 96.06 90 VAL A C 1
ATOM 730 O O . VAL A 1 90 ? -17.217 10.474 6.515 1.00 96.06 90 VAL A O 1
ATOM 733 N N . LEU A 1 91 ? -15.178 11.286 6.981 1.00 96.12 91 LEU A N 1
ATOM 734 C CA . LEU A 1 91 ? -14.535 10.826 5.759 1.00 96.12 91 LEU A CA 1
ATOM 735 C C . LEU A 1 91 ? -13.872 9.467 5.982 1.00 96.12 91 LEU A C 1
ATOM 737 O O . LEU A 1 91 ? -13.557 9.108 7.114 1.00 96.12 91 LEU A O 1
ATOM 741 N N . ILE A 1 92 ? -13.653 8.727 4.902 1.00 94.56 92 ILE A N 1
ATOM 742 C CA . ILE A 1 92 ? -12.938 7.450 4.914 1.00 94.56 92 ILE A CA 1
ATOM 743 C C . ILE A 1 92 ? -11.596 7.647 4.208 1.00 94.56 92 ILE A C 1
ATOM 745 O O . ILE A 1 92 ? -11.546 8.137 3.078 1.00 94.56 92 ILE A O 1
ATOM 749 N N . ASP A 1 93 ? -10.499 7.300 4.880 1.00 86.06 93 ASP A N 1
ATOM 750 C CA . ASP A 1 93 ? -9.167 7.323 4.273 1.00 86.06 93 ASP A CA 1
ATOM 751 C C . ASP A 1 93 ? -8.933 6.121 3.334 1.00 86.06 93 ASP A C 1
ATOM 753 O O . ASP A 1 93 ? -9.805 5.273 3.133 1.00 86.06 93 ASP A O 1
ATOM 757 N N . ALA A 1 94 ? -7.753 6.054 2.713 1.00 78.75 94 ALA A N 1
ATOM 758 C CA . ALA A 1 94 ? -7.406 4.970 1.791 1.00 78.75 94 ALA A CA 1
ATOM 759 C C . ALA A 1 94 ? -7.338 3.584 2.467 1.00 78.75 94 ALA A C 1
ATOM 761 O O . ALA A 1 94 ? -7.483 2.577 1.780 1.00 78.75 94 ALA A O 1
ATOM 762 N N . SER A 1 95 ? -7.167 3.544 3.789 1.00 79.38 95 SER A N 1
ATOM 763 C CA . SER A 1 95 ? -7.086 2.335 4.615 1.00 79.38 95 SER A CA 1
ATOM 764 C C . SER A 1 95 ? -8.424 1.990 5.285 1.00 79.38 95 SER A C 1
ATOM 766 O O . SER A 1 95 ? -8.453 1.199 6.223 1.00 79.38 95 SER A O 1
ATOM 768 N N . ALA A 1 96 ? -9.529 2.581 4.815 1.00 83.56 96 ALA A N 1
ATOM 769 C CA . ALA A 1 96 ? -10.881 2.412 5.348 1.00 83.56 96 ALA A CA 1
ATOM 770 C C . ALA A 1 96 ? -11.093 2.916 6.794 1.00 83.56 96 ALA A C 1
ATOM 772 O O . ALA A 1 96 ? -12.087 2.562 7.430 1.00 83.56 96 ALA A O 1
ATOM 773 N N . ASN A 1 97 ? -10.215 3.781 7.313 1.00 87.62 97 ASN A N 1
ATOM 774 C CA . ASN A 1 97 ? -10.387 4.376 8.636 1.00 87.62 97 ASN A CA 1
ATOM 775 C C . ASN A 1 97 ? -11.264 5.626 8.586 1.00 87.62 97 ASN A C 1
ATOM 777 O O . ASN A 1 97 ? -11.197 6.430 7.653 1.00 87.62 97 ASN A O 1
ATOM 781 N N . ALA A 1 98 ? -12.043 5.825 9.649 1.00 95.25 98 ALA A N 1
ATOM 782 C CA . ALA A 1 98 ? -12.849 7.022 9.834 1.00 95.25 98 ALA A CA 1
ATOM 783 C C . ALA A 1 98 ? -11.992 8.236 10.227 1.00 95.25 98 ALA A C 1
ATOM 785 O O . ALA A 1 98 ? -11.198 8.179 11.169 1.00 95.25 98 ALA A O 1
ATOM 786 N N . VAL A 1 99 ? -12.214 9.355 9.540 1.00 95.75 99 VAL A N 1
ATOM 787 C CA . VAL A 1 99 ? -11.530 10.635 9.735 1.00 95.75 99 VAL A CA 1
ATOM 788 C C . VAL A 1 99 ? -12.576 11.733 9.921 1.00 95.75 99 VAL A C 1
ATOM 790 O O . VAL A 1 99 ? -13.350 12.026 9.011 1.00 95.75 99 VAL A O 1
ATOM 793 N N . LEU A 1 100 ? -12.608 12.363 11.096 1.00 95.06 100 LEU A N 1
ATOM 794 C CA . LEU A 1 100 ? -13.546 13.450 11.383 1.00 95.06 100 LEU A CA 1
ATOM 795 C C . LEU A 1 100 ? -13.122 14.733 10.668 1.00 95.06 100 LEU A C 1
ATOM 797 O O . LEU A 1 100 ? -11.964 15.152 10.754 1.00 95.06 100 LEU A O 1
ATOM 801 N N . CYS A 1 101 ? -14.071 15.390 10.009 1.00 90.12 101 CYS A N 1
ATOM 802 C CA . CYS A 1 101 ? -13.894 16.702 9.398 1.00 90.12 101 CYS A CA 1
ATOM 803 C C . CYS A 1 101 ? -14.965 17.679 9.896 1.00 90.12 101 CYS A C 1
ATOM 805 O O . CYS A 1 101 ? -15.865 17.314 10.644 1.00 90.12 101 CYS A O 1
ATOM 807 N N . ASP A 1 102 ? -14.865 18.946 9.498 1.00 81.62 102 ASP A N 1
ATOM 808 C CA . ASP A 1 102 ? -15.846 19.982 9.846 1.00 81.62 102 ASP A CA 1
ATOM 809 C C . ASP A 1 102 ? -16.068 20.222 11.361 1.00 81.62 102 ASP A C 1
ATOM 811 O O . ASP A 1 102 ? -17.036 20.869 11.774 1.00 81.62 102 ASP A O 1
ATOM 815 N N . PHE A 1 103 ? -15.146 19.762 12.209 1.00 80.56 103 PHE A N 1
ATOM 816 C CA . PHE A 1 103 ? -15.191 19.959 13.657 1.00 80.56 103 PHE A CA 1
ATOM 817 C C . PHE A 1 103 ? -14.883 21.412 14.036 1.00 80.56 103 PHE A C 1
ATOM 819 O O . PHE A 1 103 ? -14.057 22.084 13.424 1.00 80.56 103 PHE A O 1
ATOM 826 N N . GLY A 1 104 ? -15.556 21.925 15.068 1.00 63.09 104 GLY A N 1
ATOM 827 C CA . GLY A 1 104 ? -15.346 23.297 15.545 1.00 63.09 104 GLY A CA 1
ATOM 828 C C . GLY A 1 104 ? -15.958 24.397 14.660 1.00 63.09 104 GLY A C 1
ATOM 829 O O . GLY A 1 104 ? -16.147 25.509 15.149 1.00 63.09 104 GLY A O 1
ATOM 830 N N . LEU A 1 105 ? -16.397 24.082 13.432 1.00 54.72 105 LEU A N 1
ATOM 831 C CA . LEU A 1 105 ? -16.999 25.025 12.467 1.00 54.72 105 LEU A CA 1
ATOM 832 C C . LEU A 1 105 ? -18.397 25.541 12.858 1.00 54.72 105 LEU A C 1
ATOM 834 O O . LEU A 1 105 ? -18.943 26.453 12.231 1.00 54.72 105 LEU A O 1
ATOM 838 N N . SER A 1 106 ? -19.002 24.981 13.906 1.00 49.69 106 SER A N 1
ATOM 839 C CA . SER A 1 106 ? -20.341 25.350 14.389 1.00 49.69 106 SER A CA 1
ATOM 840 C C . SER A 1 106 ? -20.425 26.786 14.926 1.00 49.69 106 SER A C 1
ATOM 842 O O . SER A 1 106 ? -21.520 27.336 15.043 1.00 49.69 106 SER A O 1
ATOM 844 N N . ARG A 1 107 ? -19.285 27.402 15.279 1.00 44.78 107 ARG A N 1
ATOM 845 C CA . ARG A 1 107 ? -19.222 28.816 15.686 1.00 44.78 107 ARG A CA 1
ATOM 846 C C . ARG A 1 107 ? -19.183 29.774 14.490 1.00 44.78 107 ARG A C 1
ATOM 848 O O . ARG A 1 107 ? -19.747 30.855 14.604 1.00 44.78 107 ARG A O 1
ATOM 855 N N . VAL A 1 108 ? -18.606 29.369 13.355 1.00 41.03 108 VAL A N 1
ATOM 856 C CA . VAL A 1 108 ? -18.455 30.204 12.144 1.00 41.03 108 VAL A CA 1
ATOM 857 C C . VAL A 1 108 ? -19.605 30.043 11.150 1.00 41.03 108 VAL A C 1
ATOM 859 O O . VAL A 1 108 ? -20.057 31.033 10.575 1.00 41.03 108 VAL A O 1
ATOM 862 N N . LYS A 1 109 ? -20.188 28.843 11.000 1.00 36.59 109 LYS A N 1
ATOM 863 C CA . LYS A 1 109 ? -21.388 28.642 10.155 1.00 36.59 109 LYS A CA 1
ATOM 864 C C . LYS A 1 109 ? -22.645 29.356 10.690 1.00 36.59 109 LYS A C 1
ATOM 866 O O . LYS A 1 109 ? -23.619 29.461 9.948 1.00 36.59 109 LYS A O 1
ATOM 871 N N . ALA A 1 110 ? -22.611 29.898 11.915 1.00 38.75 110 ALA A N 1
ATOM 872 C CA . ALA A 1 110 ? -23.631 30.821 12.431 1.00 38.75 110 ALA A CA 1
ATOM 873 C C . ALA A 1 110 ? -23.745 32.109 11.601 1.00 38.75 110 ALA A C 1
ATOM 875 O O . ALA A 1 110 ? -24.847 32.644 11.475 1.00 38.75 110 ALA A O 1
ATOM 876 N N . ASP A 1 111 ? -22.631 32.554 11.009 1.00 36.19 111 ASP A N 1
ATOM 877 C CA . ASP A 1 111 ? -22.559 33.770 10.194 1.00 36.19 111 ASP A CA 1
ATOM 878 C C . ASP A 1 111 ? -22.570 33.495 8.679 1.00 36.19 111 ASP A C 1
ATOM 880 O O . ASP A 1 111 ? -22.858 34.411 7.912 1.00 36.19 111 ASP A O 1
ATOM 884 N N . ALA A 1 112 ? -22.305 32.262 8.221 1.00 38.31 112 ALA A N 1
ATOM 885 C CA . ALA A 1 112 ? -22.139 31.975 6.791 1.00 38.31 112 ALA A CA 1
ATOM 886 C C . ALA A 1 112 ? -23.256 31.118 6.168 1.00 38.31 112 ALA A C 1
ATOM 888 O O . ALA A 1 112 ? -24.083 31.666 5.448 1.00 38.31 112 ALA A O 1
ATOM 889 N N . MET A 1 113 ? -23.325 29.797 6.367 1.00 36.81 113 MET A N 1
ATOM 890 C CA . MET A 1 113 ? -24.248 28.947 5.591 1.00 36.81 113 MET A CA 1
ATOM 891 C C . MET A 1 113 ? -24.559 27.611 6.288 1.00 36.81 113 MET A C 1
ATOM 893 O O . MET A 1 113 ? -23.863 26.620 6.097 1.00 36.81 113 MET A O 1
ATOM 897 N N . SER A 1 114 ? -25.619 27.581 7.098 1.00 37.94 114 SER A N 1
ATOM 898 C CA . SER A 1 114 ? -26.526 26.431 7.280 1.00 37.94 114 SER A CA 1
ATOM 899 C C . SER A 1 114 ? -27.723 26.916 8.100 1.00 37.94 114 SER A C 1
ATOM 901 O O . SER A 1 114 ? -27.590 27.226 9.283 1.00 37.94 114 SER A O 1
ATOM 903 N N . ARG A 1 115 ? -28.876 27.099 7.448 1.00 41.41 115 ARG A N 1
ATOM 904 C CA . ARG A 1 115 ? -30.059 27.735 8.042 1.00 41.41 115 ARG A CA 1
ATOM 905 C C . ARG A 1 115 ? -31.114 26.681 8.377 1.00 41.41 115 ARG A C 1
ATOM 907 O O . ARG A 1 115 ? -31.949 26.368 7.540 1.00 41.41 115 ARG A O 1
ATOM 914 N N . THR A 1 116 ? -31.134 26.196 9.616 1.00 44.03 116 THR A N 1
ATOM 915 C CA . THR A 1 116 ? -32.393 25.747 10.231 1.00 44.03 116 THR A CA 1
ATOM 916 C C . THR A 1 116 ? -32.997 26.931 10.977 1.00 44.03 116 THR A C 1
ATOM 918 O O . THR A 1 116 ? -32.490 27.354 12.018 1.00 44.03 116 THR A O 1
ATOM 921 N N . VAL A 1 117 ? -34.033 27.525 10.382 1.00 41.16 117 VAL A N 1
ATOM 922 C CA . VAL A 1 117 ? -34.714 28.727 10.882 1.00 41.16 117 VAL A CA 1
ATOM 923 C C . VAL A 1 117 ? -35.778 28.310 11.899 1.00 41.16 117 VAL A C 1
ATOM 925 O O . VAL A 1 117 ? -36.651 27.504 11.585 1.00 41.16 117 VAL A O 1
ATOM 928 N N . ARG A 1 118 ? -35.720 28.851 13.125 1.00 45.44 118 ARG A N 1
ATOM 929 C CA . ARG A 1 118 ? -36.840 28.760 14.079 1.00 45.44 118 ARG A CA 1
ATOM 930 C C . ARG A 1 118 ? -38.062 29.510 13.524 1.00 45.44 118 ARG A C 1
ATOM 932 O O . ARG A 1 118 ? -37.866 30.579 12.951 1.00 45.44 118 ARG A O 1
ATOM 939 N N . PRO A 1 119 ? -39.299 29.102 13.859 1.00 39.25 119 PRO A N 1
ATOM 940 C CA . PRO A 1 119 ? -40.482 29.950 13.664 1.00 39.25 119 PRO A CA 1
ATOM 941 C C . PRO A 1 119 ? -40.345 31.340 14.326 1.00 39.25 119 PRO A C 1
ATOM 943 O O . PRO A 1 119 ? -40.897 32.314 13.834 1.00 39.25 119 PRO A O 1
ATOM 946 N N . ASN A 1 120 ? -39.531 31.448 15.390 1.00 39.72 120 ASN A N 1
ATOM 947 C CA . ASN A 1 120 ? -39.300 32.681 16.162 1.00 39.72 120 ASN A CA 1
ATOM 948 C C . ASN A 1 120 ? -37.936 33.361 15.875 1.00 39.72 120 ASN A C 1
ATOM 950 O O . ASN A 1 120 ? -37.401 34.050 16.739 1.00 39.72 120 ASN A O 1
ATOM 954 N N . GLY A 1 121 ? -37.322 33.138 14.705 1.00 39.22 121 GLY A N 1
ATOM 955 C CA . GLY A 1 121 ? -36.217 33.983 14.208 1.00 39.22 121 GLY A CA 1
ATOM 956 C C . GLY A 1 121 ? -34.811 33.780 14.807 1.00 39.22 121 GLY A C 1
ATOM 957 O O . GLY A 1 121 ? -33.928 34.595 14.559 1.00 39.22 121 GLY A O 1
ATOM 958 N N . GLY A 1 122 ? -34.557 32.710 15.568 1.00 42.72 122 GLY A N 1
ATOM 959 C CA . GLY A 1 122 ? -33.203 32.348 16.025 1.00 42.72 122 GLY A CA 1
ATOM 960 C C . GLY A 1 122 ? -32.526 31.311 15.118 1.00 42.72 122 GLY A C 1
ATOM 961 O O . GLY A 1 122 ? -33.134 30.283 14.819 1.00 42.72 122 GLY A O 1
ATOM 962 N N . ASN A 1 123 ? -31.270 31.546 14.719 1.00 46.59 123 ASN A N 1
ATOM 963 C CA . ASN A 1 123 ? -30.470 30.603 13.925 1.00 46.59 123 ASN A CA 1
ATOM 964 C C . ASN A 1 123 ? -29.944 29.456 14.804 1.00 46.59 123 ASN A C 1
ATOM 966 O O . ASN A 1 123 ? -29.209 29.695 15.763 1.00 46.59 123 ASN A O 1
ATOM 970 N N . ILE A 1 124 ? -30.282 28.209 14.466 1.00 50.66 124 ILE A N 1
ATOM 971 C CA . ILE A 1 124 ? -29.663 27.015 15.057 1.00 50.66 124 ILE A CA 1
ATOM 972 C C . ILE A 1 124 ? -28.670 26.450 14.035 1.00 50.66 124 ILE A C 1
ATOM 974 O O . ILE A 1 124 ? -29.053 26.164 12.902 1.00 50.66 124 ILE A O 1
ATOM 978 N N . VAL A 1 125 ? -27.405 26.302 14.440 1.00 49.50 125 VAL A N 1
ATOM 979 C CA . VAL A 1 125 ? -26.316 25.762 13.610 1.00 49.50 125 VAL A CA 1
ATOM 980 C C . VAL A 1 125 ? -26.093 24.292 13.940 1.00 49.50 125 VAL A C 1
ATOM 982 O O . VAL A 1 125 ? -25.917 23.953 15.113 1.00 49.50 125 VAL A O 1
ATOM 985 N N . GLY A 1 126 ? -26.070 23.453 12.905 1.00 56.72 126 GLY A N 1
ATOM 986 C CA . GLY A 1 126 ? -25.829 22.011 12.983 1.00 56.72 126 GLY A CA 1
ATOM 987 C C . GLY A 1 126 ? -26.923 21.207 12.284 1.00 56.72 126 GLY A C 1
ATOM 988 O O . GLY A 1 126 ? -27.955 21.740 11.877 1.00 56.72 126 GLY A O 1
ATOM 989 N N . SER A 1 127 ? -26.693 19.911 12.125 1.00 74.69 127 SER A N 1
ATOM 990 C CA . SER A 1 127 ? -27.610 19.016 11.420 1.00 74.69 127 SER A CA 1
ATOM 991 C C . SER A 1 127 ? -28.688 18.511 12.369 1.00 74.69 127 SER A C 1
ATOM 993 O O . SER A 1 127 ? -28.411 17.715 13.262 1.00 74.69 127 SER A O 1
ATOM 995 N N . ARG A 1 128 ? -29.922 18.992 12.175 1.00 80.25 128 ARG A N 1
ATOM 996 C CA . ARG A 1 128 ? -31.068 18.799 13.082 1.00 80.25 128 ARG A CA 1
ATOM 997 C C . ARG A 1 128 ? -31.192 17.382 13.649 1.00 80.25 128 ARG A C 1
ATOM 999 O O . ARG A 1 128 ? -31.324 17.237 14.857 1.00 80.25 128 ARG A O 1
ATOM 1006 N N . ASN A 1 129 ? -31.131 16.364 12.794 1.00 84.31 129 ASN A N 1
ATOM 1007 C CA . ASN A 1 129 ? -31.419 14.981 13.178 1.00 84.31 129 ASN A CA 1
ATOM 1008 C C . ASN A 1 129 ? -30.349 14.365 14.103 1.00 84.31 129 ASN A C 1
ATOM 1010 O O . ASN A 1 129 ? -30.634 13.398 14.798 1.00 84.31 129 ASN A O 1
ATOM 1014 N N . TRP A 1 130 ? -29.150 14.955 14.166 1.00 90.88 130 TRP A N 1
ATOM 1015 C CA . TRP A 1 130 ? -28.053 14.538 15.049 1.00 90.88 130 TRP A CA 1
ATOM 1016 C C . TRP A 1 130 ? -27.890 15.475 16.257 1.00 90.88 130 TRP A C 1
ATOM 1018 O O . TRP A 1 130 ? -26.998 15.292 17.082 1.00 90.88 130 TRP A O 1
ATOM 1028 N N . MET A 1 131 ? -28.738 16.500 16.375 1.00 88.06 131 MET A N 1
ATOM 1029 C CA . MET A 1 131 ? -28.606 17.534 17.393 1.00 88.06 131 MET A CA 1
ATOM 1030 C C . MET A 1 131 ? -29.210 17.097 18.726 1.00 88.06 131 MET A C 1
ATOM 1032 O O . MET A 1 131 ? -30.362 16.679 18.793 1.00 88.06 131 MET A O 1
ATOM 1036 N N . ALA A 1 132 ? -28.445 17.264 19.805 1.00 90.38 132 ALA A N 1
ATOM 1037 C CA . ALA A 1 132 ? -28.898 16.915 21.146 1.00 90.38 132 ALA A CA 1
ATOM 1038 C C . ALA A 1 132 ? -30.095 17.777 21.618 1.00 90.38 132 ALA A C 1
ATOM 1040 O O . ALA A 1 132 ? -30.152 18.970 21.289 1.00 90.38 132 ALA A O 1
ATOM 1041 N N . PRO A 1 133 ? -31.015 17.234 22.442 1.00 89.69 133 PRO A N 1
ATOM 1042 C CA . PRO A 1 133 ? -32.208 17.945 22.911 1.00 89.69 133 PRO A CA 1
ATOM 1043 C C . PRO A 1 133 ? -31.908 19.292 23.580 1.00 89.69 133 PRO A C 1
ATOM 1045 O O . PRO A 1 133 ? -32.541 20.306 23.284 1.00 89.69 133 PRO A O 1
ATOM 1048 N N . GLU A 1 134 ? -30.882 19.341 24.432 1.00 87.94 134 GLU A N 1
ATOM 1049 C CA . GLU A 1 134 ? -30.463 20.565 25.113 1.00 87.94 134 GLU A CA 1
ATOM 1050 C C . GLU A 1 134 ? -29.952 21.635 24.141 1.00 87.94 134 GLU A C 1
ATOM 1052 O O . GLU A 1 134 ? -30.083 22.832 24.404 1.00 87.94 134 GLU A O 1
ATOM 1057 N N . ARG A 1 135 ? -29.410 21.225 22.990 1.00 85.06 135 ARG A N 1
ATOM 1058 C CA . ARG A 1 135 ? -28.928 22.139 21.955 1.00 85.06 135 ARG A CA 1
ATOM 1059 C C . ARG A 1 135 ? -30.085 22.708 21.133 1.00 85.06 135 ARG A C 1
ATOM 1061 O O . ARG A 1 135 ? -30.070 23.903 20.836 1.00 85.06 135 ARG A O 1
ATOM 1068 N N . LEU A 1 136 ? -31.117 21.907 20.854 1.00 81.69 136 LEU A N 1
ATOM 1069 C CA . LEU A 1 136 ? -32.351 22.356 20.191 1.00 81.69 136 LEU A CA 1
ATOM 1070 C C . LEU A 1 136 ? -33.096 23.417 21.015 1.00 81.69 136 LEU A C 1
ATOM 1072 O O . LEU A 1 136 ? -33.596 24.402 20.464 1.00 81.69 136 LEU A O 1
ATOM 1076 N N . LEU A 1 137 ? -33.072 23.287 22.345 1.00 82.06 137 LEU A N 1
ATOM 1077 C CA . LEU A 1 137 ? -33.617 24.278 23.281 1.00 82.06 137 LEU A CA 1
ATOM 1078 C C . LEU A 1 137 ? -32.784 25.571 23.378 1.00 82.06 137 LEU A C 1
ATOM 1080 O O . LEU A 1 137 ? -33.201 26.526 24.028 1.00 82.06 137 LEU A O 1
ATOM 1084 N N . GLY A 1 138 ? -31.643 25.660 22.687 1.00 75.06 138 GLY A N 1
ATOM 1085 C CA . GLY A 1 138 ? -30.754 26.826 22.715 1.00 75.06 138 GLY A CA 1
ATOM 1086 C C . GLY A 1 138 ? -29.676 26.770 23.800 1.00 75.06 138 GLY A C 1
ATOM 1087 O O . GLY A 1 138 ? -29.030 27.781 24.068 1.00 75.06 138 GLY A O 1
ATOM 1088 N N . GLY A 1 139 ? -29.451 25.604 24.411 1.00 77.75 139 GLY A N 1
ATOM 1089 C CA . GLY A 1 139 ? -28.358 25.378 25.350 1.00 77.75 139 GLY A CA 1
ATOM 1090 C C . GLY A 1 139 ? -26.972 25.529 24.712 1.00 77.75 139 GLY A C 1
ATOM 1091 O O . GLY A 1 139 ? -26.799 25.523 23.487 1.00 77.75 139 GLY A O 1
ATOM 1092 N N . SER A 1 140 ? -25.953 25.673 25.560 1.00 79.44 140 SER A N 1
ATOM 1093 C CA . SER A 1 140 ? -24.558 25.775 25.120 1.00 79.44 140 SER A CA 1
ATOM 1094 C C . SER A 1 140 ? -24.048 24.456 24.538 1.00 79.44 140 SER A C 1
ATOM 1096 O O . SER A 1 140 ? -24.404 23.376 25.004 1.00 79.44 140 SER A O 1
ATOM 1098 N N . LEU A 1 141 ? -23.194 24.554 23.516 1.00 82.75 141 LEU A N 1
ATOM 1099 C CA . LEU A 1 141 ? -22.547 23.396 22.907 1.00 82.75 141 LEU A CA 1
ATOM 1100 C C . LEU A 1 141 ? -21.506 22.811 23.875 1.00 82.75 141 LEU A C 1
ATOM 1102 O O . LEU A 1 141 ? -20.581 23.515 24.284 1.00 82.75 141 LEU A O 1
ATOM 1106 N N . LYS A 1 142 ? -21.667 21.538 24.245 1.00 90.56 142 LYS A N 1
ATOM 1107 C CA . LYS A 1 142 ? -20.808 20.819 25.199 1.00 90.56 142 LYS A CA 1
ATOM 1108 C C . LYS A 1 142 ? -20.482 19.417 24.679 1.00 90.56 142 LYS A C 1
ATOM 1110 O O . LYS A 1 142 ? -21.192 18.895 23.829 1.00 90.56 142 LYS A O 1
ATOM 1115 N N . LYS A 1 143 ? -19.455 18.781 25.250 1.00 93.69 143 LYS A N 1
ATOM 1116 C CA . LYS A 1 143 ? -19.014 17.415 24.900 1.00 93.69 143 LYS A CA 1
ATOM 1117 C C . LYS A 1 143 ? -20.149 16.369 24.868 1.00 93.69 143 LYS A C 1
ATOM 1119 O O . LYS A 1 143 ? -20.192 15.613 23.904 1.00 93.69 143 LYS A O 1
ATOM 1124 N N . PRO A 1 144 ? -21.120 16.349 25.810 1.00 95.69 144 PRO A N 1
ATOM 1125 C CA . PRO A 1 144 ? -22.241 15.403 25.747 1.00 95.69 144 PRO A CA 1
ATOM 1126 C C . PRO A 1 144 ? -23.149 15.561 24.520 1.00 95.69 144 PRO A C 1
ATOM 1128 O O . PRO A 1 144 ? -23.888 14.634 24.190 1.00 95.69 144 PRO A O 1
ATOM 1131 N N . CYS A 1 145 ? -23.116 16.713 23.839 1.00 93.44 145 CYS A N 1
ATOM 1132 C CA . CYS A 1 145 ? -23.846 16.899 22.589 1.00 93.44 145 CYS A CA 1
ATOM 1133 C C . CYS A 1 145 ? -23.229 16.064 21.455 1.00 93.44 145 CYS A C 1
ATOM 1135 O O . CYS A 1 145 ? -23.973 15.499 20.660 1.00 93.44 145 CYS A O 1
ATOM 1137 N N . ASP A 1 146 ? -21.897 15.935 21.410 1.00 95.81 146 ASP A N 1
ATOM 1138 C CA . ASP A 1 146 ? -21.220 15.076 20.427 1.00 95.81 146 ASP A CA 1
ATOM 1139 C C . ASP A 1 146 ? -21.519 13.595 20.679 1.00 95.81 146 ASP A C 1
ATOM 1141 O O . ASP A 1 146 ? -21.642 12.831 19.731 1.00 95.81 146 ASP A O 1
ATOM 1145 N N . ILE A 1 147 ? -21.678 13.189 21.943 1.00 98.06 147 ILE A N 1
ATOM 1146 C CA . ILE A 1 147 ? -22.019 11.803 22.308 1.00 98.06 147 ILE A CA 1
ATOM 1147 C C . ILE A 1 147 ? -23.431 11.446 21.843 1.00 98.06 147 ILE A C 1
ATOM 1149 O O . ILE A 1 147 ? -23.656 10.377 21.282 1.00 98.06 147 ILE A O 1
ATOM 1153 N N . TYR A 1 148 ? -24.379 12.371 21.986 1.00 96.75 148 TYR A N 1
ATOM 1154 C CA . TYR A 1 148 ? -25.711 12.192 21.416 1.00 96.75 148 TYR A CA 1
ATOM 1155 C C . TYR A 1 148 ? -25.660 12.058 19.885 1.00 96.75 148 TYR A C 1
ATOM 1157 O O . TYR A 1 148 ? -26.258 11.145 19.310 1.00 96.75 148 TYR A O 1
ATOM 1165 N N . ALA A 1 149 ? -24.899 12.938 19.227 1.00 95.88 149 ALA A N 1
ATOM 1166 C CA . ALA A 1 149 ? -24.700 12.905 17.782 1.00 95.88 149 ALA A CA 1
ATOM 1167 C C . ALA A 1 149 ? -23.993 11.618 17.318 1.00 95.88 149 ALA A C 1
ATOM 1169 O O . ALA A 1 149 ? -24.311 11.092 16.250 1.00 95.88 149 ALA A O 1
ATOM 1170 N N . PHE A 1 150 ? -23.088 11.069 18.134 1.00 98.00 150 PHE A N 1
ATOM 1171 C CA . PHE A 1 150 ? -22.444 9.780 17.899 1.00 98.00 150 PHE A CA 1
ATOM 1172 C C . PHE A 1 150 ? -23.475 8.652 17.857 1.00 98.00 150 PHE A C 1
ATOM 1174 O O . PHE A 1 150 ? -23.476 7.889 16.899 1.00 98.00 150 PHE A O 1
ATOM 1181 N N . GLY A 1 151 ? -24.409 8.590 18.815 1.00 97.06 151 GLY A N 1
ATOM 1182 C CA . GLY A 1 151 ? -25.493 7.598 18.797 1.00 97.06 151 GLY A CA 1
ATOM 1183 C C . GLY A 1 151 ? -26.364 7.694 17.536 1.00 97.06 151 GLY A C 1
ATOM 1184 O O . GLY A 1 151 ? -26.672 6.686 16.907 1.00 97.06 151 GLY A O 1
ATOM 1185 N N . MET A 1 152 ? -26.701 8.915 17.104 1.00 95.44 152 MET A N 1
ATOM 1186 C CA . MET A 1 152 ? -27.451 9.133 15.856 1.00 95.44 152 MET A CA 1
ATOM 1187 C C . MET A 1 152 ? -26.652 8.717 14.610 1.00 95.44 152 MET A C 1
ATOM 1189 O O . MET A 1 152 ? -27.199 8.131 13.678 1.00 95.44 152 MET A O 1
ATOM 1193 N N . THR A 1 153 ? -25.344 8.979 14.606 1.00 96.44 153 THR A N 1
ATOM 1194 C CA . THR A 1 153 ? -24.431 8.572 13.527 1.00 96.44 153 THR A CA 1
ATOM 1195 C C . THR A 1 153 ? -24.247 7.055 13.496 1.00 96.44 153 THR A C 1
ATOM 1197 O O . THR A 1 153 ? -24.191 6.474 12.419 1.00 96.44 153 THR A O 1
ATOM 1200 N N . LEU A 1 154 ? -24.213 6.401 14.660 1.00 96.38 154 LEU A N 1
ATOM 1201 C CA . LEU A 1 154 ? -24.191 4.947 14.798 1.00 96.38 154 LEU A CA 1
ATOM 1202 C C . LEU A 1 154 ? -25.427 4.318 14.171 1.00 96.38 154 LEU A C 1
ATOM 1204 O O . LEU A 1 154 ? -25.284 3.416 13.347 1.00 96.38 154 LEU A O 1
ATOM 1208 N N . HIS A 1 155 ? -26.616 4.827 14.505 1.00 94.56 155 HIS A N 1
ATOM 1209 C CA . HIS A 1 155 ? -27.854 4.370 13.879 1.00 94.56 155 HIS A CA 1
ATOM 1210 C C . HIS A 1 155 ? -27.754 4.477 12.357 1.00 94.56 155 HIS A C 1
ATOM 1212 O O . HIS A 1 155 ? -27.945 3.488 11.662 1.00 94.56 155 HIS A O 1
ATOM 1218 N N . GLU A 1 156 ? -27.385 5.651 11.842 1.00 93.81 156 GLU A N 1
ATOM 1219 C CA . GLU A 1 156 ? -27.244 5.878 10.403 1.00 93.81 156 GLU A CA 1
ATOM 1220 C C . GLU A 1 156 ? -26.224 4.943 9.738 1.00 93.81 156 GLU A C 1
ATOM 1222 O O . GLU A 1 156 ? -26.485 4.429 8.654 1.00 93.81 156 GLU A O 1
ATOM 1227 N N . ILE A 1 157 ? -25.077 4.695 10.376 1.00 94.06 157 ILE A N 1
ATOM 1228 C CA . ILE A 1 157 ? -24.048 3.783 9.864 1.00 94.06 157 ILE A CA 1
ATOM 1229 C C . ILE A 1 157 ? -24.579 2.354 9.778 1.00 94.06 157 ILE A C 1
ATOM 1231 O O . ILE A 1 157 ? -24.222 1.656 8.839 1.00 94.06 157 ILE A O 1
ATOM 1235 N N . TYR A 1 158 ? -25.417 1.903 10.716 1.00 91.88 158 TYR A N 1
ATOM 1236 C CA . TYR A 1 158 ? -25.926 0.527 10.751 1.00 91.88 158 TYR A CA 1
ATOM 1237 C C . TYR A 1 158 ? -27.202 0.307 9.930 1.00 91.88 158 TYR A C 1
ATOM 1239 O O . TYR A 1 158 ? -27.403 -0.795 9.420 1.00 91.88 158 TYR A O 1
ATOM 1247 N N . THR A 1 159 ? -28.010 1.342 9.714 1.00 88.69 159 THR A N 1
ATOM 1248 C CA . THR A 1 159 ? -29.250 1.250 8.923 1.00 88.69 159 THR A CA 1
ATOM 1249 C C . THR A 1 159 ? -29.108 1.789 7.505 1.00 88.69 159 THR A C 1
ATOM 1251 O O . THR A 1 159 ? -29.916 1.458 6.648 1.00 88.69 159 THR A O 1
ATOM 1254 N N . ASN A 1 160 ? -28.077 2.594 7.222 1.00 87.12 160 ASN A N 1
ATOM 1255 C CA . ASN A 1 160 ? -27.987 3.449 6.031 1.00 87.12 160 ASN A CA 1
ATOM 1256 C C . ASN A 1 160 ? -29.144 4.470 5.904 1.00 87.12 160 ASN A C 1
ATOM 1258 O O . ASN A 1 160 ? -29.322 5.082 4.843 1.00 87.12 160 ASN A O 1
ATOM 1262 N N . GLU A 1 161 ? -29.894 4.710 6.983 1.00 87.19 161 GLU A N 1
ATOM 1263 C CA . GLU A 1 161 ? -31.050 5.605 7.022 1.00 87.19 161 GLU A CA 1
ATOM 1264 C C . GLU A 1 161 ? -30.785 6.839 7.887 1.00 87.19 161 GLU A C 1
ATOM 1266 O O . GLU A 1 161 ? -30.101 6.791 8.909 1.00 87.19 161 GLU A O 1
ATOM 1271 N N . ILE A 1 162 ? -31.347 7.980 7.476 1.00 87.50 162 ILE A N 1
ATOM 1272 C CA . ILE A 1 162 ? -31.285 9.198 8.292 1.00 87.50 162 ILE A CA 1
ATOM 1273 C C . ILE A 1 162 ? -32.198 8.988 9.509 1.00 87.50 162 ILE A C 1
ATOM 1275 O O . ILE A 1 162 ? -33.392 8.765 9.305 1.00 87.50 162 ILE A O 1
ATOM 1279 N N . PRO A 1 163 ? -31.695 9.116 10.751 1.00 86.62 163 PRO A N 1
ATOM 1280 C CA . PRO A 1 163 ? -32.522 8.950 11.942 1.00 86.62 163 PRO A CA 1
ATOM 1281 C C . PRO A 1 163 ? -33.684 9.948 11.934 1.00 86.62 163 PRO A C 1
ATOM 1283 O O . PRO A 1 163 ? -33.448 11.150 11.790 1.00 86.62 163 PRO A O 1
ATOM 1286 N N . LEU A 1 164 ? -34.923 9.472 12.101 1.00 87.81 164 LEU A N 1
ATOM 1287 C CA . LEU A 1 164 ? -36.132 10.309 12.202 1.00 87.81 164 LEU A CA 1
ATOM 1288 C C . LEU A 1 164 ? -36.296 11.294 11.021 1.00 87.81 164 LEU A C 1
ATOM 1290 O O . LEU A 1 164 ? -36.556 12.489 11.203 1.00 87.81 164 LEU A O 1
ATOM 1294 N N . SER A 1 165 ? -36.066 10.812 9.799 1.00 83.12 165 SER A N 1
ATOM 1295 C CA . SER A 1 165 ? -36.068 11.613 8.565 1.00 83.12 165 SER A CA 1
ATOM 1296 C C . SER A 1 165 ? -37.420 12.252 8.232 1.00 83.12 165 SER A C 1
ATOM 1298 O O . SER A 1 165 ? -37.438 13.361 7.703 1.00 83.12 165 SER A O 1
ATOM 1300 N N . GLU A 1 166 ? -38.524 11.585 8.570 1.00 81.62 166 GLU A N 1
ATOM 1301 C CA . GLU A 1 166 ? -39.885 11.962 8.159 1.00 81.62 166 GLU A CA 1
ATOM 1302 C C . GLU A 1 166 ? -40.491 13.115 8.973 1.00 81.62 166 GLU A C 1
ATOM 1304 O O . GLU A 1 166 ? -41.465 13.729 8.550 1.00 81.62 166 GLU A O 1
ATOM 1309 N N . LEU A 1 167 ? -39.905 13.457 10.124 1.00 80.69 167 LEU A N 1
ATOM 1310 C CA . LEU A 1 167 ? -40.458 14.472 11.023 1.00 80.69 167 LEU A CA 1
ATOM 1311 C C . LEU A 1 167 ? -40.157 15.893 10.535 1.00 80.69 167 LEU A C 1
ATOM 1313 O O . LEU A 1 167 ? -38.998 16.221 10.253 1.00 80.69 167 LEU A O 1
ATOM 1317 N N . SER A 1 168 ? -41.139 16.795 10.576 1.00 77.69 168 SER A N 1
ATOM 1318 C CA . SER A 1 168 ? -40.921 18.246 10.465 1.00 77.69 168 SER A CA 1
ATOM 1319 C C . SER A 1 168 ? -40.143 18.802 11.668 1.00 77.69 168 SER A C 1
ATOM 1321 O O . SER A 1 168 ? -39.927 18.122 12.673 1.00 77.69 168 SER A O 1
ATOM 1323 N N . PHE A 1 169 ? -39.675 20.055 11.599 1.00 73.50 169 PHE A N 1
ATOM 1324 C CA . PHE A 1 169 ? -38.917 20.660 12.705 1.00 73.50 169 PHE A CA 1
ATOM 1325 C C . PHE A 1 169 ? -39.729 20.722 14.008 1.00 73.50 169 PHE A C 1
ATOM 1327 O O . PHE A 1 169 ? -39.207 20.373 15.066 1.00 73.50 169 PHE A O 1
ATOM 1334 N N . SER A 1 170 ? -40.995 21.136 13.932 1.00 75.06 170 SER A N 1
ATOM 1335 C CA . SER A 1 170 ? -41.903 21.200 15.082 1.00 75.06 170 SER A CA 1
ATOM 1336 C C . SER A 1 170 ? -42.172 19.821 15.675 1.00 75.06 170 SER A C 1
ATOM 1338 O O . SER A 1 170 ? -42.083 19.668 16.890 1.00 75.06 170 SER A O 1
ATOM 1340 N N . GLU A 1 171 ? -42.421 18.817 14.832 1.00 80.44 171 GLU A N 1
ATOM 1341 C CA . GLU A 1 171 ? -42.655 17.435 15.275 1.00 80.44 171 GLU A CA 1
ATOM 1342 C C . GLU A 1 171 ? -41.403 16.828 15.902 1.00 80.44 171 GLU A C 1
ATOM 1344 O O . GLU A 1 171 ? -41.487 16.179 16.935 1.00 80.44 171 GLU A O 1
ATOM 1349 N N . PHE A 1 172 ? -40.222 17.087 15.339 1.00 81.50 172 PHE A N 1
ATOM 1350 C CA . PHE A 1 172 ? -38.967 16.601 15.906 1.00 81.50 172 PHE A CA 1
ATOM 1351 C C . PHE A 1 172 ? -38.704 17.202 17.286 1.00 81.50 172 PHE A C 1
ATOM 1353 O O . PHE A 1 172 ? -38.313 16.483 18.199 1.00 81.50 172 PHE A O 1
ATOM 1360 N N . VAL A 1 173 ? -38.935 18.507 17.473 1.00 82.25 173 VAL A N 1
ATOM 1361 C CA . VAL A 1 173 ? -38.801 19.128 18.800 1.00 82.25 173 VAL A CA 1
ATOM 1362 C C . VAL A 1 173 ? -39.822 18.540 19.774 1.00 82.25 173 VAL A C 1
ATOM 1364 O O . VAL A 1 173 ? -39.462 18.208 20.900 1.00 82.25 173 VAL A O 1
ATOM 1367 N N . GLU A 1 174 ? -41.073 18.373 19.355 1.00 83.69 174 GLU A N 1
ATOM 1368 C CA . GLU A 1 174 ? -42.111 17.791 20.205 1.00 83.69 174 GLU A CA 1
ATOM 1369 C C . GLU A 1 174 ? -41.758 16.356 20.625 1.00 83.69 174 GLU A C 1
ATOM 1371 O O . GLU A 1 174 ? -41.672 16.051 21.815 1.00 83.69 174 GLU A O 1
ATOM 1376 N N . LEU A 1 175 ? -41.462 15.490 19.659 1.00 85.06 175 LEU A N 1
ATOM 1377 C CA . LEU A 1 175 ? -41.224 14.071 19.893 1.00 85.06 175 LEU A CA 1
ATOM 1378 C C . LEU A 1 175 ? -39.880 13.821 20.586 1.00 85.06 175 LEU A C 1
ATOM 1380 O O . LEU A 1 175 ? -39.839 13.168 21.623 1.00 85.06 175 LEU A O 1
ATOM 1384 N N . VAL A 1 176 ? -38.775 14.376 20.082 1.00 85.75 176 VAL A N 1
ATOM 1385 C CA . VAL A 1 176 ? -37.423 14.070 20.590 1.00 85.75 176 VAL A CA 1
ATOM 1386 C C . VAL A 1 176 ? -37.116 14.802 21.895 1.00 85.75 176 VAL A C 1
ATOM 1388 O O . VAL A 1 176 ? -36.453 14.244 22.772 1.00 85.75 176 VAL A O 1
ATOM 1391 N N . VAL A 1 177 ? -37.586 16.046 22.055 1.00 84.94 177 VAL A N 1
ATOM 1392 C CA . VAL A 1 177 ? -37.269 16.859 23.242 1.00 84.94 177 VAL A CA 1
ATOM 1393 C C . VAL A 1 177 ? -38.315 16.689 24.338 1.00 84.94 177 VAL A C 1
ATOM 1395 O O . VAL A 1 177 ? -37.950 16.472 25.498 1.00 84.94 177 VAL A O 1
ATOM 1398 N N . ARG A 1 178 ? -39.612 16.798 24.009 1.00 83.88 178 ARG A N 1
ATOM 1399 C CA . ARG A 1 178 ? -40.668 16.739 25.033 1.00 83.88 178 ARG A CA 1
ATOM 1400 C C . ARG A 1 178 ? -41.044 15.307 25.378 1.00 83.88 178 ARG A C 1
ATOM 1402 O O . ARG A 1 178 ? -41.023 14.967 26.560 1.00 83.88 178 ARG A O 1
ATOM 1409 N N . GLN A 1 179 ? -41.308 14.484 24.367 1.00 86.81 179 GLN A N 1
ATOM 1410 C CA . GLN A 1 179 ? -41.767 13.100 24.546 1.00 86.81 179 GLN A CA 1
ATOM 1411 C C . GLN A 1 179 ? -40.628 12.071 24.629 1.00 86.81 179 GLN A C 1
ATOM 1413 O O . GLN A 1 179 ? -40.874 10.908 24.913 1.00 86.81 179 GLN A O 1
ATOM 1418 N N . ASP A 1 180 ? -39.382 12.514 24.447 1.00 88.31 180 ASP A N 1
ATOM 1419 C CA . ASP A 1 180 ? -38.169 11.694 24.534 1.00 88.31 180 ASP A CA 1
ATOM 1420 C C . ASP A 1 180 ? -38.094 10.520 23.540 1.00 88.31 180 ASP A C 1
ATOM 1422 O O . ASP A 1 180 ? -37.401 9.533 23.770 1.00 88.31 180 ASP A O 1
ATOM 1426 N N . VAL A 1 181 ? -38.756 10.654 22.391 1.00 89.25 181 VAL A N 1
ATOM 1427 C CA . VAL A 1 181 ? -38.724 9.667 21.306 1.00 89.25 181 VAL A CA 1
ATOM 1428 C C . VAL A 1 181 ? -37.306 9.543 20.740 1.00 89.25 181 VAL A C 1
ATOM 1430 O O . VAL A 1 181 ? -36.583 10.537 20.580 1.00 89.25 181 VAL A O 1
ATOM 1433 N N . ARG A 1 182 ? -36.895 8.308 20.441 1.00 91.94 182 ARG A N 1
ATOM 1434 C CA . ARG A 1 182 ? -35.602 7.937 19.845 1.00 91.94 182 ARG A CA 1
ATOM 1435 C C . ARG A 1 182 ? -35.821 6.972 18.678 1.00 91.94 182 ARG A C 1
ATOM 1437 O O . ARG A 1 182 ? -36.914 6.422 18.576 1.00 91.94 182 ARG A O 1
ATOM 1444 N N . PRO A 1 183 ? -34.821 6.784 17.795 1.00 92.06 183 PRO A N 1
ATOM 1445 C CA . PRO A 1 183 ? -34.924 5.800 16.726 1.00 92.06 183 PRO A CA 1
ATOM 1446 C C . PRO A 1 183 ? -35.270 4.412 17.270 1.00 92.06 183 PRO A C 1
ATOM 1448 O O . PRO A 1 183 ? -34.709 3.976 18.278 1.00 92.06 183 PRO A O 1
ATOM 1451 N N . GLU A 1 184 ? -36.194 3.732 16.599 1.00 88.19 184 GLU A N 1
ATOM 1452 C CA . GLU A 1 184 ? -36.541 2.353 16.920 1.00 88.19 184 GLU A CA 1
ATOM 1453 C C . GLU A 1 184 ? -35.431 1.403 16.473 1.00 88.19 184 GLU A C 1
ATOM 1455 O O . GLU A 1 184 ? -34.660 1.696 15.555 1.00 88.19 184 GLU A O 1
ATOM 1460 N N . ARG A 1 185 ? -35.336 0.250 17.141 1.00 88.69 185 ARG A N 1
ATOM 1461 C CA . ARG A 1 185 ? -34.362 -0.762 16.747 1.00 88.69 185 ARG A CA 1
ATOM 1462 C C . ARG A 1 185 ? -34.779 -1.344 15.394 1.00 88.69 185 ARG A C 1
ATOM 1464 O O . ARG A 1 185 ? -35.885 -1.874 15.307 1.00 88.69 185 ARG A O 1
ATOM 1471 N N . PRO A 1 186 ? -33.918 -1.305 14.365 1.00 84.25 186 PRO A N 1
ATOM 1472 C CA . PRO A 1 186 ? -34.235 -1.906 13.078 1.00 84.25 186 PRO A CA 1
ATOM 1473 C C . PRO A 1 186 ? -34.374 -3.426 13.221 1.00 84.25 186 PRO A C 1
ATOM 1475 O O . PRO A 1 186 ? -33.667 -4.056 14.016 1.00 84.25 186 PRO A O 1
ATOM 1478 N N . ASN A 1 187 ? -35.263 -4.019 12.422 1.00 77.31 187 ASN A N 1
ATOM 1479 C CA . ASN A 1 187 ? -35.413 -5.471 12.359 1.00 77.31 187 ASN A CA 1
ATOM 1480 C C . ASN A 1 187 ? -34.074 -6.132 12.005 1.00 77.31 187 ASN A C 1
ATOM 1482 O O . ASN A 1 187 ? -33.323 -5.634 11.163 1.00 77.31 187 ASN A O 1
ATOM 1486 N N . CYS A 1 188 ? -33.797 -7.283 12.618 1.00 67.56 188 CYS A N 1
ATOM 1487 C CA . CYS A 1 188 ? -32.555 -8.033 12.420 1.00 67.56 188 CYS A CA 1
ATOM 1488 C C . CYS A 1 188 ? -32.297 -8.401 10.948 1.00 67.56 188 CYS A C 1
ATOM 1490 O O . CYS A 1 188 ? -31.142 -8.428 10.532 1.00 67.56 188 CYS A O 1
ATOM 1492 N N . GLU A 1 189 ? -33.345 -8.591 10.142 1.00 64.00 189 GLU A N 1
ATOM 1493 C CA . GLU A 1 189 ? -33.230 -8.808 8.691 1.00 64.00 189 GLU A CA 1
ATOM 1494 C C . GLU A 1 189 ? -32.677 -7.584 7.937 1.00 64.00 189 GLU A C 1
ATOM 1496 O O . GLU A 1 189 ? -31.918 -7.738 6.982 1.00 64.00 189 GLU A O 1
ATOM 1501 N N . ASN A 1 190 ? -32.999 -6.367 8.388 1.00 62.41 190 ASN A N 1
ATOM 1502 C CA . ASN A 1 190 ? -32.583 -5.119 7.738 1.00 62.41 190 ASN A CA 1
ATOM 1503 C C . ASN A 1 190 ? -31.168 -4.678 8.155 1.00 62.41 190 ASN A C 1
ATOM 1505 O O . ASN A 1 190 ? -30.486 -3.979 7.402 1.00 62.41 190 ASN A O 1
ATOM 1509 N N . SER A 1 191 ? -30.707 -5.092 9.340 1.00 69.38 191 SER A N 1
ATOM 1510 C CA . SER A 1 191 ? -29.390 -4.736 9.887 1.00 69.38 191 SER A CA 1
ATOM 1511 C C . SER A 1 191 ? -28.747 -5.914 10.638 1.00 69.38 191 SER A C 1
ATOM 1513 O O . SER A 1 191 ? -28.570 -5.839 11.856 1.00 69.38 191 SER A O 1
ATOM 1515 N N . PRO A 1 192 ? -28.328 -6.990 9.943 1.00 71.38 192 PRO A N 1
ATOM 1516 C CA . PRO A 1 192 ? -27.829 -8.216 10.581 1.00 71.38 192 PRO A CA 1
ATOM 1517 C C . PRO A 1 192 ? -26.522 -8.022 11.368 1.00 71.38 192 PRO A C 1
ATOM 1519 O O . PRO A 1 192 ? -26.197 -8.820 12.240 1.00 71.38 192 PRO A O 1
ATOM 1522 N N . GLN A 1 193 ? -25.776 -6.949 11.088 1.00 74.38 193 GLN A N 1
ATOM 1523 C CA . GLN A 1 193 ? -24.537 -6.602 11.793 1.00 74.38 193 GLN A CA 1
ATOM 1524 C C . GLN A 1 193 ? -24.785 -5.877 13.134 1.00 74.38 193 GLN A C 1
ATOM 1526 O O . GLN A 1 193 ? -23.854 -5.708 13.919 1.00 74.38 193 GLN A O 1
ATOM 1531 N N . LEU A 1 194 ? -26.014 -5.420 13.415 1.00 85.00 194 LEU A N 1
ATOM 1532 C CA . LEU A 1 194 ? -26.334 -4.629 14.608 1.00 85.00 194 LEU A CA 1
ATOM 1533 C C . LEU A 1 194 ? -26.619 -5.525 15.827 1.00 85.00 194 LEU A C 1
ATOM 1535 O O . LEU A 1 194 ? -27.754 -5.947 16.064 1.00 85.00 194 LEU A O 1
ATOM 1539 N N . SER A 1 195 ? -25.587 -5.780 16.631 1.00 87.19 195 SER A N 1
ATOM 1540 C CA . SER A 1 195 ? -25.708 -6.561 17.870 1.00 87.19 195 SER A CA 1
ATOM 1541 C C . SER A 1 195 ? -26.438 -5.808 18.994 1.00 87.19 195 SER A C 1
ATOM 1543 O O . SER A 1 195 ? -26.524 -4.577 18.992 1.00 87.19 195 SER A O 1
ATOM 1545 N N . ASP A 1 196 ? -26.923 -6.551 19.997 1.00 87.12 196 ASP A N 1
ATOM 1546 C CA . ASP A 1 196 ? -27.552 -5.990 21.204 1.00 87.12 196 ASP A CA 1
ATOM 1547 C C . ASP A 1 196 ? -26.635 -4.998 21.924 1.00 87.12 196 ASP A C 1
ATOM 1549 O O . ASP A 1 196 ? -27.085 -3.944 22.368 1.00 87.12 196 ASP A O 1
ATOM 1553 N N . SER A 1 197 ? -25.338 -5.301 21.995 1.00 88.81 197 SER A N 1
ATOM 1554 C CA . SER A 1 197 ? -24.351 -4.450 22.659 1.00 88.81 197 SER A CA 1
ATOM 1555 C C . SER A 1 197 ? -24.143 -3.123 21.928 1.00 88.81 197 SER A C 1
ATOM 1557 O O . SER A 1 197 ? -24.072 -2.071 22.562 1.00 88.81 197 SER A O 1
ATOM 1559 N N . ILE A 1 198 ? -24.086 -3.151 20.591 1.00 92.44 198 ILE A N 1
ATOM 1560 C CA . ILE A 1 198 ? -23.937 -1.940 19.768 1.00 92.44 198 ILE A CA 1
ATOM 1561 C C . ILE A 1 198 ? -25.210 -1.092 19.850 1.00 92.44 198 ILE A C 1
ATOM 1563 O O . ILE A 1 198 ? -25.139 0.132 19.979 1.00 92.44 198 ILE A O 1
ATOM 1567 N N . TRP A 1 199 ? -26.382 -1.731 19.838 1.00 93.88 199 TRP A N 1
ATOM 1568 C CA . TRP A 1 199 ? -27.646 -1.029 20.034 1.00 93.88 199 TRP A CA 1
ATOM 1569 C C . TRP A 1 199 ? -27.759 -0.417 21.438 1.00 93.88 199 TRP A C 1
ATOM 1571 O O . TRP A 1 199 ? -28.130 0.747 21.578 1.00 93.88 199 TRP A O 1
ATOM 1581 N N . GLY A 1 200 ? -27.365 -1.156 22.478 1.00 92.94 200 GLY A N 1
ATOM 1582 C CA . GLY A 1 200 ? -27.312 -0.658 23.854 1.00 92.94 200 GLY A CA 1
ATOM 1583 C C . GLY A 1 200 ? -26.401 0.565 23.997 1.00 92.94 200 GLY A C 1
ATOM 1584 O O . GLY A 1 200 ? -26.760 1.534 24.669 1.00 92.94 200 GLY A O 1
ATOM 1585 N N . LEU A 1 201 ? -25.267 0.586 23.290 1.00 95.75 201 LEU A N 1
ATOM 1586 C CA . LEU A 1 201 ? -24.405 1.765 23.220 1.00 95.75 201 LEU A CA 1
ATOM 1587 C C . LEU A 1 201 ? -25.130 2.972 22.600 1.00 95.75 201 LEU A C 1
ATOM 1589 O O . LEU A 1 201 ? -25.056 4.069 23.150 1.00 95.75 201 LEU A O 1
ATOM 1593 N N . ALA A 1 202 ? -25.881 2.788 21.512 1.00 95.94 202 ALA A N 1
ATOM 1594 C CA . ALA A 1 202 ? -26.676 3.869 20.920 1.00 95.94 202 ALA A CA 1
ATOM 1595 C C . ALA A 1 202 ? -27.701 4.437 21.918 1.00 95.94 202 ALA A C 1
ATOM 1597 O O . ALA A 1 202 ? -27.776 5.652 22.109 1.00 95.94 202 ALA A O 1
ATOM 1598 N N . VAL A 1 203 ? -28.417 3.557 22.626 1.00 95.44 203 VAL A N 1
ATOM 1599 C CA . VAL A 1 203 ? -29.410 3.935 23.645 1.00 95.44 203 VAL A CA 1
ATOM 1600 C C . VAL A 1 203 ? -28.775 4.735 24.787 1.00 95.44 203 VAL A C 1
ATOM 1602 O O . VAL A 1 203 ? -29.307 5.777 25.171 1.00 95.44 203 VAL A O 1
ATOM 1605 N N . THR A 1 204 ? -27.613 4.316 25.298 1.00 95.81 204 THR A N 1
ATOM 1606 C CA . THR A 1 204 ? -26.910 5.062 26.364 1.00 95.81 204 THR A CA 1
ATOM 1607 C C . THR A 1 204 ? -26.416 6.434 25.894 1.00 95.81 204 THR A C 1
ATOM 1609 O O . THR A 1 204 ? -26.522 7.418 26.630 1.00 95.81 204 THR A O 1
ATOM 1612 N N . CYS A 1 205 ? -25.959 6.550 24.643 1.00 97.12 205 CYS A N 1
ATOM 1613 C CA . CYS A 1 205 ? -25.606 7.832 24.02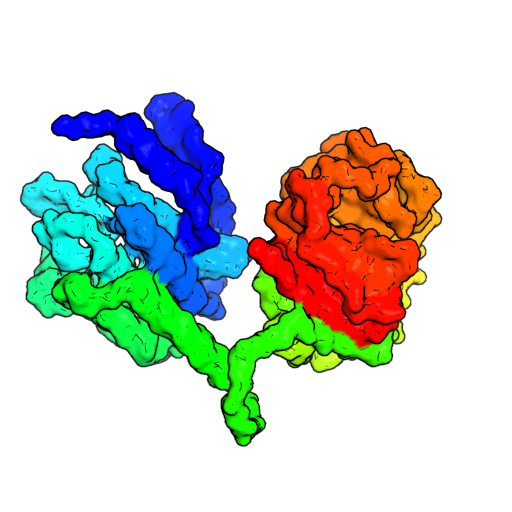7 1.00 97.12 205 CYS A CA 1
ATOM 1614 C C . CYS A 1 205 ? -26.803 8.794 23.911 1.00 97.12 205 CYS A C 1
ATOM 1616 O O . CYS A 1 205 ? -26.626 10.015 23.927 1.00 97.12 205 CYS A O 1
ATOM 1618 N N . TRP A 1 206 ? -28.025 8.268 23.826 1.00 96.62 206 TRP A N 1
ATOM 1619 C CA . TRP A 1 206 ? -29.259 9.034 23.648 1.00 96.62 206 TRP A CA 1
ATOM 1620 C C . TRP A 1 206 ? -29.959 9.467 24.939 1.00 96.62 206 TRP A C 1
ATOM 1622 O O . TRP A 1 206 ? -31.035 10.079 24.853 1.00 96.62 206 TRP A O 1
ATOM 1632 N N . ALA A 1 207 ? -29.363 9.203 26.108 1.00 94.19 207 ALA A N 1
ATOM 1633 C CA . ALA A 1 207 ? -29.930 9.576 27.401 1.00 94.19 207 ALA A CA 1
ATOM 1634 C C . ALA A 1 207 ? -30.364 11.055 27.436 1.00 94.19 207 ALA A C 1
ATOM 1636 O O . ALA A 1 207 ? -29.638 11.954 26.985 1.00 94.19 207 ALA A O 1
ATOM 1637 N N . LYS A 1 208 ? -31.572 11.311 27.957 1.00 88.62 208 LYS A N 1
ATOM 1638 C CA . LYS A 1 208 ? -32.173 12.653 28.000 1.00 88.62 208 LYS A CA 1
ATOM 1639 C C . LYS A 1 208 ? -31.332 13.625 28.820 1.00 88.62 208 LYS A C 1
ATOM 1641 O O . LYS A 1 208 ? -31.051 14.725 28.349 1.00 88.62 208 LYS A O 1
ATOM 1646 N N . ASP A 1 209 ? -30.901 13.206 30.011 1.00 91.31 209 ASP A N 1
ATOM 1647 C CA . ASP A 1 209 ? -29.964 13.970 30.833 1.00 91.31 209 ASP A CA 1
ATOM 1648 C C . ASP A 1 209 ? -28.540 13.850 30.254 1.00 91.31 209 ASP A C 1
ATOM 1650 O O . ASP A 1 209 ? -27.978 12.750 30.232 1.00 91.31 209 ASP A O 1
ATOM 1654 N N . PRO A 1 210 ? -27.906 14.961 29.830 1.00 93.31 210 PRO A N 1
ATOM 1655 C CA . PRO A 1 210 ? -26.536 14.946 29.325 1.00 93.31 210 PRO A CA 1
ATOM 1656 C C . PRO A 1 210 ? -25.504 14.371 30.305 1.00 93.31 210 PRO A C 1
ATOM 1658 O O . PRO A 1 210 ? -24.439 13.950 29.862 1.00 93.31 210 PRO A O 1
ATOM 1661 N N . LYS A 1 211 ? -25.784 14.362 31.618 1.00 93.00 211 LYS A N 1
ATOM 1662 C CA . LYS A 1 211 ? -24.894 13.784 32.641 1.00 93.00 211 LYS A CA 1
ATOM 1663 C C . LYS A 1 211 ? -24.908 12.257 32.671 1.00 93.00 211 LYS A C 1
ATOM 1665 O O . LYS A 1 211 ? -23.974 11.667 33.199 1.00 93.00 211 LYS A O 1
ATOM 1670 N N . GLN A 1 212 ? -25.957 11.635 32.138 1.00 94.00 212 GLN A N 1
ATOM 1671 C CA . GLN A 1 212 ? -26.100 10.178 32.076 1.00 94.00 212 GLN A CA 1
ATOM 1672 C C . GLN A 1 212 ? -25.474 9.582 30.810 1.00 94.00 212 GLN A C 1
ATOM 1674 O O . GLN A 1 212 ? -25.326 8.368 30.712 1.00 94.00 212 GLN A O 1
ATOM 1679 N N . ARG A 1 213 ? -25.102 10.424 29.836 1.00 97.38 213 ARG A N 1
ATOM 1680 C CA . ARG A 1 213 ? -24.423 9.975 28.619 1.00 97.38 213 ARG A CA 1
ATOM 1681 C C . ARG A 1 213 ? -22.976 9.583 28.942 1.00 97.38 213 ARG A C 1
ATOM 1683 O O . ARG A 1 213 ? -22.328 10.282 29.728 1.00 97.38 213 ARG A O 1
ATOM 1690 N N . PRO A 1 214 ? -22.441 8.519 28.321 1.00 97.31 214 PRO A N 1
ATOM 1691 C CA . PRO A 1 214 ? -21.046 8.136 28.500 1.00 97.31 214 PRO A CA 1
ATOM 1692 C C . PRO A 1 214 ? -20.098 9.235 28.002 1.00 97.31 214 PRO A C 1
ATOM 1694 O O . PRO A 1 214 ? -20.457 10.080 27.181 1.00 97.31 214 PRO A O 1
ATOM 1697 N N . THR A 1 215 ? -18.856 9.227 28.481 1.00 97.69 215 THR A N 1
ATOM 1698 C CA . THR A 1 215 ? -17.814 10.083 27.895 1.00 97.69 215 THR A CA 1
ATOM 1699 C C . THR A 1 215 ? -17.318 9.488 26.577 1.00 97.69 215 THR A C 1
ATOM 1701 O O . THR A 1 215 ? -17.462 8.289 26.352 1.00 97.69 215 THR A O 1
ATOM 1704 N N . ALA A 1 216 ? -16.670 10.288 25.721 1.00 96.75 216 ALA A N 1
ATOM 1705 C CA . ALA A 1 216 ? -16.042 9.766 24.502 1.00 96.75 216 ALA A CA 1
ATOM 1706 C C . ALA A 1 216 ? -15.023 8.648 24.800 1.00 96.75 216 ALA A C 1
ATOM 1708 O O . ALA A 1 216 ? -14.947 7.695 24.032 1.00 96.75 216 ALA A O 1
ATOM 1709 N N . SER A 1 217 ? -14.303 8.728 25.930 1.00 95.94 217 SER A N 1
ATOM 1710 C CA . SER A 1 217 ? -13.386 7.664 26.371 1.00 95.94 217 SER A CA 1
ATOM 1711 C C . SER A 1 217 ? -14.150 6.380 26.663 1.00 95.94 217 SER A C 1
ATOM 1713 O O . SER A 1 217 ? -13.841 5.351 26.089 1.00 95.94 217 SER A O 1
ATOM 1715 N N . THR A 1 218 ? -15.221 6.466 27.457 1.00 96.31 218 THR A N 1
ATOM 1716 C CA . THR A 1 218 ? -16.062 5.311 27.800 1.00 96.31 218 THR A CA 1
ATOM 1717 C C . THR A 1 218 ? -16.680 4.661 26.561 1.00 96.31 218 THR A C 1
ATOM 1719 O O . THR A 1 218 ? -16.714 3.441 26.461 1.00 96.31 218 THR A O 1
ATOM 1722 N N . VAL A 1 219 ? -17.153 5.464 25.600 1.00 97.19 219 VAL A N 1
ATOM 1723 C CA . VAL A 1 219 ? -17.649 4.959 24.308 1.00 97.19 219 VAL A CA 1
ATOM 1724 C C . VAL A 1 219 ? -16.542 4.210 23.564 1.00 97.19 219 VAL A C 1
ATOM 1726 O O . VAL A 1 219 ? -16.785 3.119 23.057 1.00 97.19 219 VAL A O 1
ATOM 1729 N N . CYS A 1 220 ? -15.334 4.777 23.519 1.00 96.12 220 CYS A N 1
ATOM 1730 C CA . CYS A 1 220 ? -14.179 4.147 22.888 1.00 96.12 220 CYS A CA 1
ATOM 1731 C C . CYS A 1 220 ? -13.827 2.815 23.561 1.00 96.12 220 CYS A C 1
ATOM 1733 O O . CYS A 1 220 ? -13.677 1.823 22.863 1.00 96.12 220 CYS A O 1
ATOM 1735 N N . ASP A 1 221 ? -13.780 2.771 24.894 1.00 93.44 221 ASP A N 1
ATOM 1736 C CA . ASP A 1 221 ? -13.452 1.567 25.666 1.00 93.44 221 ASP A CA 1
ATOM 1737 C C . ASP A 1 221 ? -14.463 0.436 25.413 1.00 93.44 221 ASP A C 1
ATOM 1739 O O . ASP A 1 221 ? -14.078 -0.718 25.219 1.00 93.44 221 ASP A O 1
ATOM 1743 N N . ILE A 1 222 ? -15.760 0.768 25.349 1.00 93.06 222 ILE A N 1
ATOM 1744 C CA . ILE A 1 222 ? -16.821 -0.192 25.007 1.00 93.06 222 ILE A CA 1
ATOM 1745 C C . ILE A 1 222 ? -16.609 -0.741 23.592 1.00 93.06 222 ILE A C 1
ATOM 1747 O O . ILE A 1 222 ? -16.697 -1.949 23.387 1.00 93.06 222 ILE A O 1
ATOM 1751 N N . LEU A 1 223 ? -16.330 0.123 22.613 1.00 93.12 223 LEU A N 1
ATOM 1752 C CA . LEU A 1 223 ? -16.126 -0.296 21.223 1.00 93.12 223 LEU A CA 1
ATOM 1753 C C . LEU A 1 223 ? -14.861 -1.141 21.054 1.00 93.12 223 LEU A C 1
ATOM 1755 O O . LEU A 1 223 ? -14.918 -2.144 20.349 1.00 93.12 223 LEU A O 1
ATOM 1759 N N . SER A 1 224 ? -13.770 -0.798 21.741 1.00 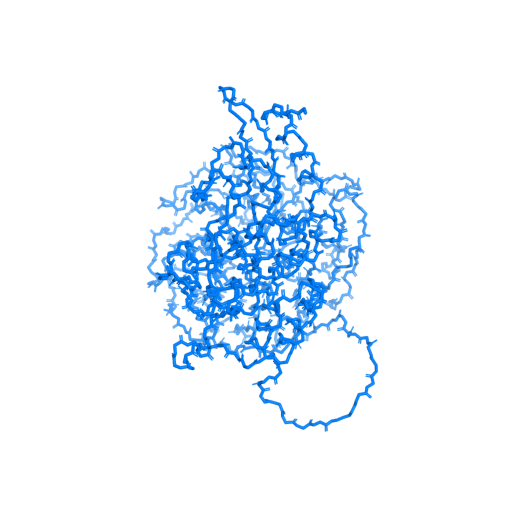89.62 224 SER A N 1
ATOM 1760 C CA . SER A 1 224 ? -12.551 -1.613 21.797 1.00 89.62 224 SER A CA 1
ATOM 1761 C C . SER A 1 224 ? -12.849 -3.011 22.336 1.00 89.62 224 SER A C 1
ATOM 1763 O O . SER A 1 224 ? -12.530 -4.001 21.689 1.00 89.62 224 SER A O 1
ATOM 1765 N N . HIS A 1 225 ? -13.566 -3.108 23.461 1.00 89.00 225 HIS A N 1
ATOM 1766 C CA . HIS A 1 225 ? -13.956 -4.400 24.027 1.00 89.00 225 HIS A CA 1
ATOM 1767 C C . HIS A 1 225 ? -14.869 -5.202 23.080 1.00 89.00 225 HIS A C 1
ATOM 1769 O O . HIS A 1 225 ? -14.787 -6.430 23.004 1.00 89.00 225 HIS A O 1
ATOM 1775 N N . LEU A 1 226 ? -15.763 -4.537 22.342 1.00 87.31 226 LEU A N 1
ATOM 1776 C CA . LEU A 1 226 ? -16.600 -5.202 21.340 1.00 87.31 226 LEU A CA 1
ATOM 1777 C C . LEU A 1 226 ? -15.790 -5.708 20.142 1.00 87.31 226 LEU A C 1
ATOM 1779 O O . LEU A 1 226 ? -16.065 -6.805 19.659 1.00 87.31 226 LEU A O 1
ATOM 1783 N N . LEU A 1 227 ? -14.783 -4.963 19.689 1.00 83.25 227 LEU A N 1
ATOM 1784 C CA . LEU A 1 227 ? -13.854 -5.418 18.650 1.00 83.25 227 LEU A CA 1
ATOM 1785 C C . LEU A 1 227 ? -13.052 -6.636 19.126 1.00 83.25 227 LEU A C 1
ATOM 1787 O O . LEU A 1 227 ? -12.978 -7.641 18.419 1.00 83.25 227 LEU A O 1
ATOM 1791 N N . ASP A 1 228 ? -12.554 -6.599 20.361 1.00 76.62 228 ASP A N 1
ATOM 1792 C CA . ASP A 1 228 ? -11.811 -7.713 20.950 1.00 76.62 228 ASP A CA 1
ATOM 1793 C C . ASP A 1 228 ? -12.697 -8.962 21.086 1.00 76.62 228 ASP A C 1
ATOM 1795 O O . ASP A 1 228 ? -12.302 -10.056 20.693 1.00 76.62 228 ASP A O 1
ATOM 1799 N N . THR A 1 229 ? -13.939 -8.820 21.556 1.00 71.06 229 THR A N 1
ATOM 1800 C CA . THR A 1 229 ? -14.861 -9.962 21.734 1.00 71.06 229 THR A CA 1
ATOM 1801 C C . THR A 1 229 ? -15.421 -10.524 20.427 1.00 71.06 229 THR A C 1
ATOM 1803 O O . THR A 1 229 ? -15.599 -11.736 20.314 1.00 71.06 229 THR A O 1
ATOM 1806 N N . THR A 1 230 ? -15.662 -9.690 19.413 1.00 57.91 230 THR A N 1
ATOM 1807 C CA . THR A 1 230 ? -16.085 -10.164 18.081 1.00 57.91 230 THR A CA 1
ATOM 1808 C C . THR A 1 230 ? -14.950 -10.853 17.324 1.00 57.91 230 THR A C 1
ATOM 1810 O O . THR A 1 230 ? -15.213 -11.779 16.556 1.00 57.91 230 THR A O 1
ATOM 1813 N N . SER A 1 231 ? -13.689 -10.510 17.613 1.00 46.69 231 SER A N 1
ATOM 1814 C CA . SER A 1 231 ? -12.518 -11.226 17.087 1.00 46.69 231 SER A CA 1
ATOM 1815 C C . SER A 1 231 ? -12.346 -12.651 17.656 1.00 46.69 231 SER A C 1
ATOM 1817 O O . SER A 1 231 ? -11.726 -13.498 17.013 1.00 46.69 231 SER A O 1
ATOM 1819 N N . VAL A 1 232 ? -12.951 -12.947 18.818 1.00 35.62 232 VAL A N 1
ATOM 1820 C CA . VAL A 1 232 ? -12.845 -14.227 19.554 1.00 35.62 232 VAL A CA 1
ATOM 1821 C C . VAL A 1 232 ? -13.898 -15.270 19.122 1.00 35.62 232 VAL A C 1
ATOM 1823 O O . VAL A 1 232 ? -13.765 -16.451 19.431 1.00 35.62 232 VAL A O 1
ATOM 1826 N N . ALA A 1 233 ? -14.914 -14.904 18.333 1.00 28.08 233 ALA A N 1
ATOM 1827 C CA . ALA A 1 233 ? -15.993 -15.812 17.908 1.00 28.08 233 ALA A CA 1
ATOM 1828 C C . ALA A 1 233 ? -15.662 -16.700 16.680 1.00 28.08 233 ALA A C 1
ATOM 1830 O O . ALA A 1 233 ? -16.545 -17.039 15.889 1.00 28.08 233 ALA A O 1
ATOM 1831 N N . ARG A 1 234 ? -14.399 -17.118 16.515 1.00 28.02 234 ARG A N 1
ATOM 1832 C CA . ARG A 1 234 ? -14.026 -18.276 15.679 1.00 28.02 234 ARG A CA 1
ATOM 1833 C C . ARG A 1 234 ? -13.497 -19.385 16.596 1.00 28.02 234 ARG A C 1
ATOM 1835 O O . ARG A 1 234 ? -12.645 -19.105 17.432 1.00 28.02 234 ARG A O 1
ATOM 1842 N N . PRO A 1 235 ? -13.995 -20.627 16.477 1.00 26.00 235 PRO A N 1
ATOM 1843 C CA . PRO A 1 235 ? -13.766 -21.655 17.483 1.00 26.00 235 PRO A CA 1
ATOM 1844 C C . PRO A 1 235 ? -12.307 -22.132 17.489 1.00 26.00 235 PRO A C 1
ATOM 1846 O O . PRO A 1 235 ? -11.752 -22.464 16.443 1.00 26.00 235 PRO A O 1
ATOM 1849 N N . VAL A 1 236 ? -11.727 -22.226 18.687 1.00 28.53 236 VAL A N 1
ATOM 1850 C CA . VAL A 1 236 ? -10.503 -22.981 18.995 1.00 28.53 236 VAL A CA 1
ATOM 1851 C C . VAL A 1 236 ? -10.857 -23.987 20.100 1.00 28.53 236 VAL A C 1
ATOM 1853 O O . VAL A 1 236 ? -11.523 -23.582 21.056 1.00 28.53 236 VAL A O 1
ATOM 1856 N N . PRO A 1 237 ? -10.462 -25.273 20.008 1.00 32.91 237 PRO A N 1
ATOM 1857 C CA . PRO A 1 237 ? -10.676 -26.227 21.089 1.00 32.91 237 PRO A CA 1
ATOM 1858 C C . PRO A 1 237 ? -9.690 -26.013 22.248 1.00 32.91 237 PRO A C 1
ATOM 1860 O O . PRO A 1 237 ? -8.479 -25.993 22.047 1.00 32.91 237 PRO A O 1
ATOM 1863 N N . ASP A 1 238 ? -10.296 -25.928 23.431 1.00 30.08 238 ASP A N 1
ATOM 1864 C CA . ASP A 1 238 ? -9.839 -26.148 24.808 1.00 30.08 238 ASP A CA 1
ATOM 1865 C C . ASP A 1 238 ? -8.774 -25.265 25.492 1.00 30.08 238 ASP A C 1
ATOM 1867 O O . ASP A 1 238 ? -7.638 -25.079 25.064 1.00 30.08 238 ASP A O 1
ATOM 1871 N N . ALA A 1 239 ? -9.214 -24.765 26.656 1.00 36.16 239 ALA A N 1
ATOM 1872 C CA . ALA A 1 239 ? -8.554 -23.894 27.625 1.00 36.16 239 ALA A CA 1
ATOM 1873 C C . ALA A 1 239 ? -7.527 -24.650 28.492 1.00 36.16 239 ALA A C 1
ATOM 1875 O O . ALA A 1 239 ? -7.725 -25.815 28.831 1.00 36.16 239 ALA A O 1
ATOM 1876 N N . SER A 1 240 ? -6.437 -24.035 28.966 1.00 30.67 240 SER A N 1
ATOM 1877 C CA . SER A 1 240 ? -6.351 -23.184 30.182 1.00 30.67 240 SER A CA 1
ATOM 1878 C C . SER A 1 240 ? -4.858 -23.070 30.610 1.00 30.67 240 SER A C 1
ATOM 1880 O O . SER A 1 240 ? -4.048 -23.806 30.046 1.00 30.67 240 SER A O 1
ATOM 1882 N N . PRO A 1 241 ? -4.434 -22.300 31.645 1.00 40.12 241 PRO A N 1
ATOM 1883 C CA . PRO A 1 241 ? -4.902 -21.030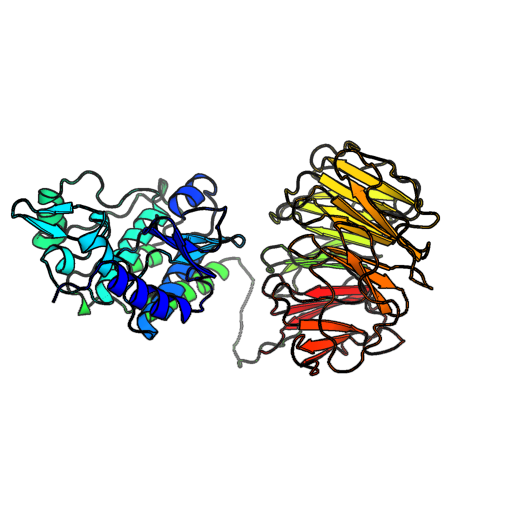 32.209 1.00 40.12 241 PRO A CA 1
ATOM 1884 C C . PRO A 1 241 ? -3.831 -19.899 32.136 1.00 40.12 241 PRO A C 1
ATOM 1886 O O . PRO A 1 241 ? -2.663 -20.104 31.820 1.00 40.12 241 PRO A O 1
ATOM 1889 N N . SER A 1 242 ? -4.265 -18.681 32.458 1.00 48.19 242 SER A N 1
ATOM 1890 C CA . SER A 1 242 ? -3.546 -17.394 32.458 1.00 48.19 242 SER A CA 1
ATOM 1891 C C . SER A 1 242 ? -2.241 -17.311 33.269 1.00 48.19 242 SER A C 1
ATOM 1893 O O . SER A 1 242 ? -2.240 -17.712 34.432 1.00 48.19 242 SER A O 1
ATOM 1895 N N . LEU A 1 243 ? -1.216 -16.639 32.710 1.00 27.70 243 LEU A N 1
ATOM 1896 C CA . LEU A 1 243 ? -0.143 -15.875 33.393 1.00 27.70 243 LEU A CA 1
ATOM 1897 C C . LEU A 1 243 ? 0.692 -15.062 32.354 1.00 27.70 243 LEU A C 1
ATOM 1899 O O . LEU A 1 243 ? 0.615 -15.353 31.165 1.00 27.70 243 LEU A O 1
ATOM 1903 N N . PRO A 1 244 ? 1.460 -14.037 32.778 1.00 34.16 244 PRO A N 1
ATOM 1904 C CA . PRO A 1 244 ? 1.229 -12.597 32.610 1.00 34.16 244 PRO A CA 1
ATOM 1905 C C . PRO A 1 244 ? 1.670 -11.957 31.268 1.00 34.16 244 PRO A C 1
ATOM 1907 O O . PRO A 1 244 ? 2.438 -12.512 30.492 1.00 34.16 244 PRO A O 1
ATOM 1910 N N . LEU A 1 245 ? 1.196 -10.720 31.060 1.00 47.41 245 LEU A N 1
ATOM 1911 C CA . LEU A 1 245 ? 1.557 -9.761 30.006 1.00 47.41 245 LEU A CA 1
ATOM 1912 C C . LEU A 1 245 ? 3.077 -9.596 29.801 1.00 47.41 245 LEU A C 1
ATOM 1914 O O . LEU A 1 245 ? 3.709 -8.800 30.489 1.00 47.41 245 LEU A O 1
ATOM 1918 N N . THR A 1 246 ? 3.600 -10.243 28.762 1.00 31.67 246 THR A N 1
ATOM 1919 C CA . THR A 1 246 ? 4.594 -9.705 27.817 1.00 31.67 246 THR A CA 1
ATOM 1920 C C . THR A 1 246 ? 4.414 -10.442 26.485 1.00 31.67 246 THR A C 1
ATOM 1922 O O . THR A 1 246 ? 4.639 -11.644 26.388 1.00 31.67 246 THR A O 1
ATOM 1925 N N . LEU A 1 247 ? 3.952 -9.739 25.444 1.00 29.56 247 LEU A N 1
ATOM 1926 C CA . LEU A 1 247 ? 3.864 -10.292 24.087 1.00 29.56 247 LEU A CA 1
ATOM 1927 C C . LEU A 1 247 ? 5.287 -10.628 23.605 1.00 29.56 247 LEU A C 1
ATOM 1929 O O . LEU A 1 247 ? 6.122 -9.720 23.593 1.00 29.56 247 LEU A O 1
ATOM 1933 N N . PRO A 1 248 ? 5.599 -11.867 23.181 1.00 37.03 248 PRO A N 1
ATOM 1934 C CA . PRO A 1 248 ? 6.846 -12.117 22.481 1.00 37.03 248 PRO A CA 1
ATOM 1935 C C . PRO A 1 248 ? 6.766 -11.405 21.131 1.00 37.03 248 PRO A C 1
ATOM 1937 O O . PRO A 1 248 ? 6.034 -11.799 20.226 1.00 37.03 248 PRO A O 1
ATOM 1940 N N . SER A 1 249 ? 7.502 -10.310 21.016 1.00 44.91 249 SER A N 1
ATOM 1941 C CA . SER A 1 249 ? 7.575 -9.432 19.855 1.00 44.91 249 SER A CA 1
ATOM 1942 C C . SER A 1 249 ? 8.422 -10.027 18.724 1.00 44.91 249 SER A C 1
ATOM 1944 O O . SER A 1 249 ? 9.343 -9.359 18.277 1.00 44.91 249 SER A O 1
ATOM 1946 N N . ASN A 1 250 ? 8.159 -11.271 18.304 1.00 53.78 250 ASN A N 1
ATOM 1947 C CA . ASN A 1 250 ? 8.824 -11.931 17.170 1.00 53.78 250 ASN A CA 1
ATOM 1948 C C . ASN A 1 250 ? 7.985 -13.122 16.666 1.00 53.78 250 ASN A C 1
ATOM 1950 O O . ASN A 1 250 ? 8.229 -14.268 17.045 1.00 53.78 250 ASN A O 1
ATOM 1954 N N . ALA A 1 251 ? 6.990 -12.871 15.810 1.00 54.47 251 ALA A N 1
ATOM 1955 C CA . ALA A 1 251 ? 6.359 -13.950 15.050 1.00 54.47 251 ALA A CA 1
ATOM 1956 C C . ALA A 1 251 ? 7.374 -14.471 14.016 1.00 54.47 251 ALA A C 1
ATOM 1958 O O . ALA A 1 251 ? 7.787 -13.724 13.127 1.00 54.47 251 ALA A O 1
ATOM 1959 N N . ILE A 1 252 ? 7.803 -15.729 14.162 1.00 66.75 252 ILE A N 1
ATOM 1960 C CA . ILE A 1 252 ? 8.697 -16.410 13.217 1.00 66.75 252 ILE A CA 1
ATOM 1961 C C . ILE A 1 252 ? 7.837 -17.291 12.319 1.00 66.75 252 ILE A C 1
ATOM 1963 O O . ILE A 1 252 ? 7.255 -18.274 12.776 1.00 66.75 252 ILE A O 1
ATOM 1967 N N . ILE A 1 253 ? 7.780 -16.951 11.037 1.00 82.31 253 ILE A N 1
ATOM 1968 C CA . ILE A 1 253 ? 7.115 -17.754 10.009 1.00 82.31 253 ILE A CA 1
ATOM 1969 C C . ILE A 1 253 ? 8.182 -18.591 9.299 1.00 82.31 253 ILE A C 1
ATOM 1971 O O . ILE A 1 253 ? 9.306 -18.129 9.097 1.00 82.31 253 ILE A O 1
ATOM 1975 N N . ARG A 1 254 ? 7.853 -19.834 8.930 1.00 82.94 254 ARG A N 1
ATOM 1976 C CA . ARG A 1 254 ? 8.803 -20.775 8.321 1.00 82.94 254 ARG A CA 1
ATOM 1977 C C . ARG A 1 254 ? 8.269 -21.386 7.034 1.00 82.94 254 ARG A C 1
ATOM 1979 O O . ARG A 1 254 ? 7.120 -21.813 6.981 1.00 82.94 254 ARG A O 1
ATOM 1986 N N . HIS A 1 255 ? 9.151 -21.492 6.048 1.00 88.56 255 HIS A N 1
ATOM 1987 C CA . HIS A 1 255 ? 8.963 -22.265 4.822 1.00 88.56 255 HIS A CA 1
ATOM 1988 C C . HIS A 1 255 ? 9.793 -23.554 4.842 1.00 88.56 255 HIS A C 1
ATOM 1990 O O . HIS A 1 255 ? 10.688 -23.732 5.672 1.00 88.56 255 HIS A O 1
ATOM 1996 N N . ALA A 1 256 ? 9.512 -24.472 3.911 1.00 84.69 256 ALA A N 1
ATOM 1997 C CA . ALA A 1 256 ? 10.311 -25.692 3.764 1.00 84.69 256 ALA A CA 1
ATOM 1998 C C . ALA A 1 256 ? 11.690 -25.411 3.129 1.00 84.69 256 ALA A C 1
ATOM 2000 O O . ALA A 1 256 ? 12.660 -26.148 3.366 1.00 84.69 256 ALA A O 1
ATOM 2001 N N . ASN A 1 257 ? 11.788 -24.329 2.351 1.00 90.81 257 ASN A N 1
ATOM 2002 C CA . ASN A 1 257 ? 13.001 -23.900 1.663 1.00 90.81 257 ASN A CA 1
ATOM 2003 C C . ASN A 1 257 ? 13.204 -22.373 1.732 1.00 90.81 257 ASN A C 1
ATOM 2005 O O . ASN A 1 257 ? 12.471 -21.705 2.461 1.00 90.81 257 ASN A O 1
ATOM 2009 N N . GLN A 1 258 ? 14.222 -21.827 1.047 1.00 91.31 258 GLN A N 1
ATOM 2010 C CA . GLN A 1 258 ? 14.537 -20.388 1.089 1.00 91.31 258 GLN A CA 1
ATOM 2011 C C . GLN A 1 258 ? 13.296 -19.547 0.785 1.00 91.31 258 GLN A C 1
ATOM 2013 O O . GLN A 1 258 ? 12.509 -19.895 -0.098 1.00 91.31 258 GLN A O 1
ATOM 2018 N N . VAL A 1 259 ? 13.117 -18.435 1.491 1.00 91.81 259 VAL A N 1
ATOM 2019 C CA . VAL A 1 259 ? 12.070 -17.466 1.156 1.00 91.81 259 VAL A CA 1
ATOM 2020 C C . VAL A 1 259 ? 12.707 -16.401 0.287 1.00 91.81 259 VAL A C 1
ATOM 2022 O O . VAL A 1 259 ? 13.694 -15.815 0.709 1.00 91.81 259 VAL A O 1
ATOM 2025 N N . TRP A 1 260 ? 12.174 -16.137 -0.902 1.00 86.94 260 TRP A N 1
ATOM 2026 C CA . TRP A 1 260 ? 12.745 -15.132 -1.809 1.00 86.94 260 TRP A CA 1
ATOM 2027 C C . TRP A 1 260 ? 12.119 -13.764 -1.624 1.00 86.94 260 TRP A C 1
ATOM 2029 O O . TRP A 1 260 ? 12.803 -12.745 -1.669 1.00 86.94 260 TRP A O 1
ATOM 2039 N N . CYS A 1 261 ? 10.810 -13.743 -1.393 1.00 89.00 261 CYS A N 1
ATOM 2040 C CA . CYS A 1 261 ? 10.052 -12.515 -1.310 1.00 89.00 261 CYS A CA 1
ATOM 2041 C C . CYS A 1 261 ? 8.950 -12.646 -0.265 1.00 89.00 261 CYS A C 1
ATOM 2043 O O . CYS A 1 261 ? 8.287 -13.679 -0.156 1.00 89.00 261 CYS A O 1
ATOM 2045 N N . ALA A 1 262 ? 8.735 -11.568 0.480 1.00 91.31 262 ALA A N 1
ATOM 2046 C CA . ALA A 1 262 ? 7.598 -11.419 1.369 1.00 91.31 262 ALA A CA 1
ATOM 2047 C C . ALA A 1 262 ? 7.124 -9.963 1.366 1.00 91.31 262 ALA A C 1
ATOM 2049 O O . ALA A 1 262 ? 7.950 -9.046 1.331 1.00 91.31 262 ALA A O 1
ATOM 2050 N N . ALA A 1 263 ? 5.808 -9.757 1.410 1.00 89.94 263 ALA A N 1
ATOM 2051 C CA . ALA A 1 263 ? 5.185 -8.439 1.343 1.00 89.94 263 ALA A CA 1
ATOM 2052 C C . ALA A 1 263 ? 3.958 -8.340 2.256 1.00 89.94 263 ALA A C 1
ATOM 2054 O O . ALA A 1 263 ? 3.214 -9.306 2.419 1.00 89.94 263 ALA A O 1
ATOM 2055 N N . PHE A 1 264 ? 3.721 -7.156 2.824 1.00 88.69 264 PHE A N 1
ATOM 2056 C CA . PHE A 1 264 ? 2.488 -6.870 3.557 1.00 88.69 264 PHE A CA 1
ATOM 2057 C C . PHE A 1 264 ? 1.297 -6.706 2.611 1.00 88.69 264 PHE A C 1
ATOM 2059 O O . PHE A 1 264 ? 1.431 -6.191 1.498 1.00 88.69 264 PHE A O 1
ATOM 2066 N N . SER A 1 265 ? 0.111 -7.075 3.088 1.00 88.75 265 SER A N 1
ATOM 2067 C CA . SER A 1 265 ? -1.148 -6.624 2.504 1.00 88.75 265 SER A CA 1
ATOM 2068 C C . SER A 1 265 ? -1.310 -5.102 2.655 1.00 88.75 265 SER A C 1
ATOM 2070 O O . SER A 1 265 ? -0.709 -4.504 3.552 1.00 88.75 265 SER A O 1
ATOM 2072 N N . PRO A 1 266 ? -2.133 -4.442 1.815 1.00 83.56 266 PRO A N 1
ATOM 2073 C CA . PRO A 1 266 ? -2.316 -2.986 1.868 1.00 83.56 266 PRO A CA 1
ATOM 2074 C C . PRO A 1 266 ? -2.837 -2.453 3.211 1.00 83.56 266 PRO A C 1
ATOM 2076 O O . PRO A 1 266 ? -2.544 -1.319 3.577 1.00 83.56 266 PRO A O 1
ATOM 2079 N N . ASP A 1 267 ? -3.581 -3.272 3.955 1.00 83.12 267 ASP A N 1
ATOM 2080 C CA . ASP A 1 267 ? -4.073 -2.974 5.306 1.00 83.12 267 ASP A CA 1
ATOM 2081 C C . ASP A 1 267 ? -3.061 -3.335 6.417 1.00 83.12 267 ASP A C 1
ATOM 2083 O O . ASP A 1 267 ? -3.285 -3.035 7.587 1.00 83.12 267 ASP A O 1
ATOM 2087 N N . GLY A 1 268 ? -1.942 -3.985 6.076 1.00 84.06 268 GLY A N 1
ATOM 2088 C CA . GLY A 1 268 ? -0.906 -4.420 7.013 1.00 84.06 268 GLY A CA 1
ATOM 2089 C C . GLY A 1 268 ? -1.326 -5.545 7.965 1.00 84.06 268 GLY A C 1
ATOM 2090 O O . GLY A 1 268 ? -0.639 -5.765 8.968 1.00 84.06 268 GLY A O 1
ATOM 2091 N N . SER A 1 269 ? -2.445 -6.228 7.701 1.00 87.38 269 SER A N 1
ATOM 2092 C CA . SER A 1 269 ? -2.962 -7.313 8.549 1.00 87.38 269 SER A CA 1
ATOM 2093 C C . SER A 1 269 ? -2.407 -8.693 8.171 1.00 87.38 269 SER A C 1
ATOM 2095 O O . SER A 1 269 ? -2.347 -9.596 9.013 1.00 87.38 269 SER A O 1
ATOM 2097 N N . GLN A 1 270 ? -1.960 -8.852 6.922 1.00 91.56 270 GLN A N 1
ATOM 2098 C CA . GLN A 1 270 ? -1.473 -10.105 6.353 1.00 91.56 270 GLN A CA 1
ATOM 2099 C C . GLN A 1 270 ? -0.098 -9.944 5.697 1.00 91.56 270 GLN A C 1
ATOM 2101 O O . GLN A 1 270 ? 0.317 -8.846 5.321 1.00 91.56 270 GLN A O 1
ATOM 2106 N N . ILE A 1 271 ? 0.607 -11.063 5.546 1.00 92.50 271 ILE A N 1
ATOM 2107 C CA . ILE A 1 271 ? 1.849 -11.179 4.773 1.00 92.50 271 ILE A CA 1
ATOM 2108 C C . ILE A 1 271 ? 1.632 -12.206 3.679 1.00 92.50 271 ILE A C 1
ATOM 2110 O O . ILE A 1 271 ? 1.136 -13.286 3.970 1.00 92.50 271 ILE A O 1
ATOM 2114 N N . VAL A 1 272 ? 2.048 -11.904 2.454 1.00 94.06 272 VAL A N 1
ATOM 2115 C CA . VAL A 1 272 ? 2.227 -12.902 1.396 1.00 94.06 272 VAL A CA 1
ATOM 2116 C C . VAL A 1 272 ? 3.702 -13.249 1.278 1.00 94.06 272 VAL A C 1
ATOM 2118 O O . VAL A 1 272 ? 4.544 -12.359 1.390 1.00 94.06 272 VAL A O 1
ATOM 2121 N N . SER A 1 273 ? 4.021 -14.517 1.039 1.00 93.44 273 SER A N 1
ATOM 2122 C CA . SER A 1 273 ? 5.392 -14.974 0.808 1.00 93.44 273 SER A CA 1
ATOM 2123 C C . SER A 1 273 ? 5.498 -15.929 -0.376 1.00 93.44 273 SER A C 1
ATOM 2125 O O . SER A 1 273 ? 4.591 -16.723 -0.623 1.00 93.44 273 SER A O 1
ATOM 2127 N N . GLY A 1 274 ? 6.617 -15.835 -1.096 1.00 93.44 274 GLY A N 1
ATOM 2128 C CA . GLY A 1 274 ? 7.037 -16.747 -2.159 1.00 93.44 274 GLY A CA 1
ATOM 2129 C C . GLY A 1 274 ? 8.378 -17.391 -1.810 1.00 93.44 274 GLY A C 1
ATOM 2130 O O . GLY A 1 274 ? 9.266 -16.741 -1.245 1.00 93.44 274 GLY A O 1
ATOM 2131 N N . SER A 1 275 ? 8.510 -18.684 -2.096 1.00 95.44 275 SER A N 1
ATOM 2132 C CA . SER A 1 275 ? 9.652 -19.492 -1.667 1.00 95.44 275 SER A CA 1
ATOM 2133 C C . SER A 1 275 ? 10.171 -20.421 -2.765 1.00 95.44 275 SER A C 1
ATOM 2135 O O . SER A 1 275 ? 9.458 -20.808 -3.694 1.00 95.44 275 SER A O 1
ATOM 2137 N N . ALA A 1 276 ? 11.429 -20.836 -2.601 1.00 94.19 276 ALA A N 1
ATOM 2138 C CA . ALA A 1 276 ? 12.063 -21.926 -3.332 1.00 94.19 276 ALA A CA 1
ATOM 2139 C C . ALA A 1 276 ? 11.367 -23.288 -3.141 1.00 94.19 276 ALA A C 1
ATOM 2141 O O . ALA A 1 276 ? 11.739 -24.252 -3.800 1.00 94.19 276 ALA A O 1
ATOM 2142 N N . ASP A 1 277 ? 10.386 -23.400 -2.237 1.00 92.88 277 ASP A N 1
ATOM 2143 C CA . ASP A 1 277 ? 9.536 -24.589 -2.089 1.00 92.88 277 ASP A CA 1
ATOM 2144 C C . ASP A 1 277 ? 8.355 -24.641 -3.082 1.00 92.88 277 ASP A C 1
ATOM 2146 O O . ASP A 1 277 ? 7.498 -25.520 -2.972 1.00 92.88 277 ASP A O 1
ATOM 2150 N N . HIS A 1 278 ? 8.325 -23.717 -4.052 1.00 94.88 278 HIS A N 1
ATOM 2151 C CA . HIS A 1 278 ? 7.314 -23.600 -5.114 1.00 94.88 278 HIS A CA 1
ATOM 2152 C C . HIS A 1 278 ? 5.929 -23.171 -4.611 1.00 94.88 278 HIS A C 1
ATOM 2154 O O . HIS A 1 278 ? 4.939 -23.248 -5.343 1.00 94.88 278 HIS A O 1
ATOM 2160 N N . THR A 1 279 ? 5.830 -22.730 -3.353 1.00 94.56 279 THR A N 1
ATOM 2161 C CA . THR A 1 279 ? 4.553 -22.359 -2.743 1.00 94.56 279 THR A CA 1
ATOM 2162 C C . THR A 1 279 ? 4.432 -20.866 -2.489 1.00 94.56 279 THR A C 1
ATOM 2164 O O . THR A 1 279 ? 5.405 -20.165 -2.202 1.00 94.56 279 THR A O 1
ATOM 2167 N N . VAL A 1 280 ? 3.186 -20.397 -2.556 1.00 96.25 280 VAL A N 1
ATOM 2168 C CA . VAL A 1 280 ? 2.787 -19.098 -2.017 1.00 96.25 280 VAL A CA 1
ATOM 2169 C C . VAL A 1 280 ? 1.968 -19.329 -0.758 1.00 96.25 280 VAL A C 1
ATOM 2171 O O . VAL A 1 280 ? 1.108 -20.213 -0.715 1.00 96.25 280 VAL A O 1
ATOM 2174 N N . TRP A 1 281 ? 2.219 -18.523 0.264 1.00 95.56 281 TRP A N 1
ATOM 2175 C CA . TRP A 1 281 ? 1.442 -18.531 1.498 1.00 95.56 281 TRP A CA 1
ATOM 2176 C C . TRP A 1 281 ? 0.962 -17.134 1.850 1.00 95.56 281 TRP A C 1
ATOM 2178 O O . TRP A 1 281 ? 1.581 -16.138 1.474 1.00 95.56 281 TRP A O 1
ATOM 2188 N N . VAL A 1 282 ? -0.133 -17.080 2.604 1.00 94.44 282 VAL A N 1
ATOM 2189 C CA . VAL A 1 282 ? -0.619 -15.874 3.266 1.00 94.44 282 VAL A CA 1
ATOM 2190 C C . VAL A 1 282 ? -0.692 -16.132 4.760 1.00 94.44 282 VAL A C 1
ATOM 2192 O O . VAL A 1 282 ? -1.282 -17.118 5.200 1.00 94.44 282 VAL A O 1
ATOM 2195 N N . TRP A 1 283 ? -0.132 -15.224 5.542 1.00 92.50 283 TRP A N 1
ATOM 2196 C CA . TRP A 1 283 ? 0.022 -15.340 6.987 1.00 92.50 283 TRP A CA 1
ATOM 2197 C C . TRP A 1 283 ? -0.677 -14.187 7.681 1.00 92.50 283 TRP A C 1
ATOM 2199 O O . TRP A 1 283 ? -0.719 -13.072 7.164 1.00 92.50 283 TRP A O 1
ATOM 2209 N N . ASN A 1 284 ? -1.192 -14.439 8.876 1.00 87.62 284 ASN A N 1
ATOM 2210 C CA . ASN A 1 284 ? -1.688 -13.389 9.746 1.00 87.62 284 ASN A CA 1
ATOM 2211 C C . ASN A 1 284 ? -0.494 -12.749 10.460 1.00 87.62 284 ASN A C 1
ATOM 2213 O O . ASN A 1 284 ? 0.279 -13.448 11.112 1.00 87.62 284 ASN A O 1
ATOM 2217 N N . VAL A 1 285 ? -0.354 -11.427 10.368 1.00 85.06 285 VAL A N 1
ATOM 2218 C CA . VAL A 1 285 ? 0.800 -10.730 10.958 1.00 85.06 285 VAL A CA 1
ATOM 2219 C C . VAL A 1 285 ? 0.817 -10.836 12.484 1.00 85.06 285 VAL A C 1
ATOM 2221 O O . VAL A 1 285 ? 1.888 -10.913 13.079 1.00 85.06 285 VAL A O 1
ATOM 2224 N N . GLN A 1 286 ? -0.354 -10.826 13.124 1.00 79.00 286 GLN A N 1
ATOM 2225 C CA . GLN A 1 286 ? -0.471 -10.798 14.580 1.00 79.00 286 GLN A CA 1
ATOM 2226 C C . GLN A 1 286 ? -0.181 -12.161 15.211 1.00 79.00 286 GLN A C 1
ATOM 2228 O O . GLN A 1 286 ? 0.418 -12.225 16.282 1.00 79.00 286 GLN A O 1
ATOM 2233 N N . THR A 1 287 ? -0.622 -13.245 14.572 1.00 77.50 287 THR A N 1
ATOM 2234 C CA . THR A 1 287 ? -0.486 -14.601 15.125 1.00 77.50 287 THR A CA 1
ATOM 2235 C C . THR A 1 287 ? 0.681 -15.383 14.532 1.00 77.50 287 THR A C 1
ATOM 2237 O O . THR A 1 287 ? 1.093 -16.375 15.121 1.00 77.50 287 THR A O 1
ATOM 2240 N N . GLY A 1 288 ? 1.196 -14.983 13.364 1.00 80.25 288 GLY A N 1
ATOM 2241 C CA . GLY A 1 288 ? 2.165 -15.767 12.593 1.00 80.25 288 GLY A CA 1
ATOM 2242 C C . GLY A 1 288 ? 1.575 -17.031 11.957 1.00 80.25 288 GLY A C 1
ATOM 2243 O O . GLY A 1 288 ? 2.287 -17.761 11.272 1.00 80.25 288 GLY A O 1
ATOM 2244 N N . ASN A 1 289 ? 0.278 -17.296 12.149 1.00 81.88 289 ASN A N 1
ATOM 2245 C CA . ASN A 1 289 ? -0.374 -18.483 11.611 1.00 81.88 289 ASN A CA 1
ATOM 2246 C C . ASN A 1 289 ? -0.738 -18.293 10.132 1.00 81.88 289 ASN A C 1
ATOM 2248 O O . ASN A 1 289 ? -1.093 -17.180 9.720 1.00 81.88 289 ASN A O 1
ATOM 2252 N N . PRO A 1 290 ? -0.713 -19.369 9.328 1.00 86.25 290 PRO A N 1
ATOM 2253 C CA . PRO A 1 290 ? -1.170 -19.308 7.950 1.00 86.25 290 PRO A CA 1
ATOM 2254 C C . PRO A 1 290 ? -2.674 -19.012 7.897 1.00 86.25 290 PRO A C 1
ATOM 2256 O O . PRO A 1 290 ? -3.484 -19.684 8.531 1.00 86.25 290 PRO A O 1
ATOM 2259 N N . VAL A 1 291 ? -3.040 -17.992 7.126 1.00 88.88 291 VAL A N 1
ATOM 2260 C CA . VAL A 1 291 ? -4.427 -17.647 6.774 1.00 88.88 291 VAL A CA 1
ATOM 2261 C C . VAL A 1 291 ? -4.853 -18.401 5.522 1.00 88.88 291 VAL A C 1
ATOM 2263 O O . VAL A 1 291 ? -6.006 -18.812 5.408 1.00 88.88 291 VAL A O 1
ATOM 2266 N N . LEU A 1 292 ? -3.925 -18.572 4.580 1.00 90.56 292 LEU A N 1
ATOM 2267 C CA . LEU A 1 292 ? -4.168 -19.227 3.305 1.00 90.56 292 LEU A CA 1
ATOM 2268 C C . LEU A 1 292 ? -2.882 -19.885 2.799 1.00 90.56 292 LEU A C 1
ATOM 2270 O O . LEU A 1 292 ? -1.797 -19.321 2.917 1.00 90.56 292 LEU A O 1
ATOM 2274 N N . GLY A 1 293 ? -3.017 -21.064 2.200 1.00 86.69 293 GLY A N 1
ATOM 2275 C CA . GLY A 1 293 ? -1.907 -21.825 1.637 1.00 86.69 293 GLY A CA 1
ATOM 2276 C C . GLY A 1 293 ? -1.784 -23.234 2.230 1.00 86.69 293 GLY A C 1
ATOM 2277 O O . GLY A 1 293 ? -2.566 -23.604 3.108 1.00 86.69 293 GLY A O 1
ATOM 2278 N N . PRO A 1 294 ? -0.837 -24.044 1.729 1.00 90.81 294 PRO A N 1
ATOM 2279 C CA . PRO A 1 294 ? 0.092 -23.711 0.648 1.00 90.81 294 PRO A CA 1
ATOM 2280 C C . PRO A 1 294 ? -0.624 -23.614 -0.706 1.00 90.81 294 PRO A C 1
ATOM 2282 O O . PRO A 1 294 ? -1.336 -24.536 -1.105 1.00 90.81 294 PRO A O 1
ATOM 2285 N N . LEU A 1 295 ? -0.409 -22.520 -1.436 1.00 93.81 295 LEU A N 1
ATOM 2286 C CA . LEU A 1 295 ? -0.894 -22.365 -2.806 1.00 93.81 295 LEU A CA 1
ATOM 2287 C C . LEU A 1 295 ? 0.102 -23.044 -3.750 1.00 93.81 295 LEU A C 1
ATOM 2289 O O . LEU A 1 295 ? 1.215 -22.557 -3.945 1.00 93.81 295 LEU A O 1
ATOM 2293 N N . LYS A 1 296 ? -0.290 -24.208 -4.277 1.00 89.19 296 LYS A N 1
ATOM 2294 C CA . LYS A 1 296 ? 0.564 -25.109 -5.062 1.00 89.19 296 LYS A CA 1
ATOM 2295 C C . LYS A 1 296 ? 0.059 -25.201 -6.498 1.00 89.19 296 LYS A C 1
ATOM 2297 O O . LYS A 1 296 ? -0.855 -25.968 -6.776 1.00 89.19 296 LYS A O 1
ATOM 2302 N N . MET A 1 297 ? 0.651 -24.407 -7.385 1.00 93.12 297 MET A N 1
ATOM 2303 C CA . MET A 1 297 ? 0.468 -24.514 -8.844 1.00 93.12 297 MET A CA 1
ATOM 2304 C C . MET A 1 297 ? 1.761 -24.238 -9.608 1.00 93.12 297 MET A C 1
ATOM 2306 O O . MET A 1 297 ? 1.934 -24.784 -10.693 1.00 93.12 297 MET A O 1
ATOM 2310 N N . HIS A 1 298 ? 2.657 -23.415 -9.054 1.00 95.69 298 HIS A N 1
ATOM 2311 C CA . HIS A 1 298 ? 3.985 -23.233 -9.623 1.00 95.69 298 HIS A CA 1
ATOM 2312 C C . HIS A 1 298 ? 4.781 -24.536 -9.577 1.00 95.69 298 HIS A C 1
ATOM 2314 O O . HIS A 1 298 ? 4.674 -25.318 -8.629 1.00 95.69 298 HIS A O 1
ATOM 2320 N N . THR A 1 299 ? 5.558 -24.767 -10.632 1.00 95.12 299 THR A N 1
ATOM 2321 C CA . THR A 1 299 ? 6.379 -25.981 -10.790 1.00 95.12 299 THR A CA 1
ATOM 2322 C C . THR A 1 299 ? 7.850 -25.756 -10.449 1.00 95.12 299 THR A C 1
ATOM 2324 O O . THR A 1 299 ? 8.615 -26.714 -10.391 1.00 95.12 299 THR A O 1
ATOM 2327 N N . ASP A 1 300 ? 8.225 -24.505 -10.182 1.00 96.88 300 ASP A N 1
ATOM 2328 C CA . ASP A 1 300 ? 9.552 -24.093 -9.735 1.00 96.88 300 ASP A CA 1
ATOM 2329 C C . ASP A 1 300 ? 9.420 -22.947 -8.705 1.00 96.88 300 ASP A C 1
ATOM 2331 O O . ASP A 1 300 ? 8.322 -22.573 -8.288 1.00 96.88 300 ASP A O 1
ATOM 2335 N N . SER A 1 301 ? 10.548 -22.450 -8.198 1.00 95.50 301 SER A N 1
ATOM 2336 C CA . SER A 1 301 ? 10.678 -21.392 -7.195 1.00 95.50 301 SER A CA 1
ATOM 2337 C C . SER A 1 301 ? 9.766 -20.200 -7.473 1.00 95.50 301 SER A C 1
ATOM 2339 O O . SER A 1 301 ? 9.607 -19.799 -8.624 1.00 95.50 301 SER A O 1
ATOM 2341 N N . VAL A 1 302 ? 9.183 -19.624 -6.420 1.00 97.00 302 VAL A N 1
ATOM 2342 C CA . VAL A 1 302 ? 8.413 -18.379 -6.507 1.00 97.00 302 VAL A CA 1
ATOM 2343 C C . VAL A 1 302 ? 9.276 -17.229 -6.008 1.00 97.00 302 VAL A C 1
ATOM 2345 O O . VAL A 1 302 ? 9.428 -17.032 -4.802 1.00 97.00 302 VAL A O 1
ATOM 2348 N N . ASP A 1 303 ? 9.840 -16.469 -6.940 1.00 91.44 303 ASP A N 1
ATOM 2349 C CA . ASP A 1 303 ? 10.842 -15.442 -6.644 1.00 91.44 303 ASP A CA 1
ATOM 2350 C C . ASP A 1 303 ? 10.219 -14.080 -6.318 1.00 91.44 303 ASP A C 1
ATOM 2352 O O . ASP A 1 303 ? 10.837 -13.254 -5.650 1.00 91.44 303 ASP A O 1
ATOM 2356 N N . SER A 1 304 ? 8.971 -13.838 -6.734 1.00 93.94 304 SER A N 1
ATOM 2357 C CA . SER A 1 304 ? 8.293 -12.567 -6.480 1.00 93.94 304 SER A CA 1
ATOM 2358 C C . SER A 1 304 ? 6.806 -12.741 -6.213 1.00 93.94 304 SER A C 1
ATOM 2360 O O . SER A 1 304 ? 6.111 -13.463 -6.929 1.00 93.94 304 SER A O 1
ATOM 2362 N N . VAL A 1 305 ? 6.313 -12.037 -5.193 1.00 95.69 305 VAL A N 1
ATOM 2363 C CA . VAL A 1 305 ? 4.894 -11.974 -4.833 1.00 95.69 305 VAL A CA 1
ATOM 2364 C C . VAL A 1 305 ? 4.467 -10.533 -4.567 1.00 95.69 305 VAL A C 1
ATOM 2366 O O . VAL A 1 305 ? 5.225 -9.733 -4.021 1.00 95.69 305 VAL A O 1
ATOM 2369 N N . ALA A 1 306 ? 3.233 -10.189 -4.929 1.00 93.12 306 ALA A N 1
ATOM 2370 C CA . ALA A 1 306 ? 2.681 -8.861 -4.682 1.00 93.12 306 ALA A CA 1
ATOM 2371 C C . ALA A 1 306 ? 1.176 -8.916 -4.419 1.00 93.12 306 ALA A C 1
ATOM 2373 O O . ALA A 1 306 ? 0.447 -9.623 -5.114 1.00 93.12 306 ALA A O 1
ATOM 2374 N N . PHE A 1 307 ? 0.694 -8.115 -3.469 1.00 92.12 307 PHE A N 1
ATOM 2375 C CA . PHE A 1 307 ? -0.733 -7.833 -3.346 1.00 92.12 307 PHE A CA 1
ATOM 2376 C C . PHE A 1 307 ? -1.166 -6.770 -4.358 1.00 92.12 307 PHE A C 1
ATOM 2378 O O . PHE A 1 307 ? -0.449 -5.807 -4.629 1.00 92.12 307 PHE A O 1
ATOM 2385 N N . SER A 1 308 ? -2.387 -6.899 -4.871 1.00 92.19 308 SER A N 1
ATOM 2386 C CA . SER A 1 308 ? -3.079 -5.782 -5.517 1.00 92.19 308 SER A CA 1
ATOM 2387 C C . SER A 1 308 ? -3.391 -4.690 -4.491 1.00 92.19 308 SER A C 1
ATOM 2389 O O . SER A 1 308 ? -3.649 -5.006 -3.331 1.00 92.19 308 SER A O 1
ATOM 2391 N N . SER A 1 309 ? -3.485 -3.429 -4.914 1.00 84.50 309 SER A N 1
ATOM 2392 C CA . SER A 1 309 ? -3.741 -2.277 -4.030 1.00 84.50 309 SER A CA 1
ATOM 2393 C C . SER A 1 309 ? -5.015 -2.373 -3.179 1.00 84.50 309 SER A C 1
ATOM 2395 O O . SER A 1 309 ? -5.065 -1.809 -2.092 1.00 84.50 309 SER A O 1
ATOM 2397 N N . ASN A 1 310 ? -6.029 -3.115 -3.633 1.00 84.69 310 ASN A N 1
ATOM 2398 C CA . ASN A 1 310 ? -7.263 -3.378 -2.880 1.00 84.69 310 ASN A CA 1
ATOM 2399 C C . ASN A 1 310 ? -7.199 -4.634 -1.981 1.00 84.69 310 ASN A C 1
ATOM 2401 O O . ASN A 1 310 ? -8.211 -5.016 -1.400 1.00 84.69 310 ASN A O 1
ATOM 2405 N N . GLY A 1 311 ? -6.053 -5.319 -1.926 1.00 88.12 311 GLY A N 1
ATOM 2406 C CA . GLY A 1 311 ? -5.821 -6.523 -1.123 1.00 88.12 311 GLY A CA 1
ATOM 2407 C C . GLY A 1 311 ? -6.551 -7.788 -1.589 1.00 88.12 311 GLY A C 1
ATOM 2408 O O . GLY A 1 311 ? -6.414 -8.825 -0.953 1.00 88.12 311 GLY A O 1
ATOM 2409 N N . ARG A 1 312 ? -7.324 -7.750 -2.685 1.00 91.50 312 ARG A N 1
ATOM 2410 C CA . ARG A 1 312 ? -8.171 -8.884 -3.111 1.00 91.50 312 ARG A CA 1
ATOM 2411 C C . ARG A 1 312 ? -7.446 -9.914 -3.969 1.00 91.50 312 ARG A C 1
ATOM 2413 O O . ARG A 1 312 ? -7.925 -11.042 -4.086 1.00 91.50 312 ARG A O 1
ATOM 2420 N N . ARG A 1 313 ? -6.330 -9.541 -4.595 1.00 95.50 313 ARG A N 1
ATOM 2421 C CA . ARG A 1 313 ? -5.536 -10.425 -5.454 1.00 95.50 313 ARG A CA 1
ATOM 2422 C C . ARG A 1 313 ? -4.083 -10.477 -5.024 1.00 95.50 313 ARG A C 1
ATOM 2424 O O . ARG A 1 313 ? -3.547 -9.501 -4.503 1.00 95.50 313 ARG A O 1
ATOM 2431 N N . ILE A 1 314 ? -3.460 -11.609 -5.316 1.00 96.88 314 ILE A N 1
ATOM 2432 C CA . ILE A 1 314 ? -2.019 -11.823 -5.207 1.00 96.88 314 ILE A CA 1
ATOM 2433 C C . ILE A 1 314 ? -1.501 -12.160 -6.601 1.00 96.88 314 ILE A C 1
ATOM 2435 O O . ILE A 1 314 ? -2.115 -12.969 -7.286 1.00 96.88 314 ILE A O 1
ATOM 2439 N N . ALA A 1 315 ? -0.394 -11.559 -7.017 1.00 96.88 315 ALA A N 1
ATOM 2440 C CA . ALA A 1 315 ? 0.368 -11.980 -8.187 1.00 96.88 315 ALA A CA 1
ATOM 2441 C C . ALA A 1 315 ? 1.618 -12.724 -7.719 1.00 96.88 315 ALA A C 1
ATOM 2443 O O . ALA A 1 315 ? 2.248 -12.291 -6.753 1.00 96.88 315 ALA A O 1
ATOM 2444 N N . SER A 1 316 ? 1.980 -13.805 -8.406 1.00 97.00 316 SER A N 1
ATOM 2445 C CA . SER A 1 316 ? 3.221 -14.544 -8.175 1.00 97.00 316 SER A CA 1
ATOM 2446 C C . SER A 1 316 ? 3.956 -14.800 -9.485 1.00 97.00 316 SER A C 1
ATOM 2448 O O . SER A 1 316 ? 3.346 -15.251 -10.453 1.00 97.00 316 SER A O 1
ATOM 2450 N N . GLY A 1 317 ? 5.251 -14.489 -9.516 1.00 97.19 317 GLY A N 1
ATOM 2451 C CA . GLY A 1 317 ? 6.164 -14.808 -10.616 1.00 97.19 317 GLY A CA 1
ATOM 2452 C C . GLY A 1 317 ? 7.154 -15.889 -10.195 1.00 97.19 317 GLY A C 1
ATOM 2453 O O . GLY A 1 317 ? 7.607 -15.889 -9.048 1.00 97.19 317 GLY A O 1
ATOM 2454 N N . SER A 1 318 ? 7.458 -16.808 -11.110 1.00 98.00 318 SER A N 1
ATOM 2455 C CA . SER A 1 318 ? 8.237 -18.010 -10.814 1.00 98.00 318 SER A CA 1
ATOM 2456 C C . SER A 1 318 ? 9.340 -18.295 -11.839 1.00 98.00 318 SER A C 1
ATOM 2458 O O . SER A 1 318 ? 9.292 -17.862 -12.998 1.00 98.00 318 SER A O 1
ATOM 2460 N N . ASN A 1 319 ? 10.314 -19.096 -11.407 1.00 97.94 319 ASN A N 1
ATOM 2461 C CA . ASN A 1 319 ? 11.302 -19.757 -12.256 1.00 97.94 319 ASN A CA 1
ATOM 2462 C C . ASN A 1 319 ? 10.693 -20.767 -13.252 1.00 97.94 319 ASN A C 1
ATOM 2464 O O . ASN A 1 319 ? 11.372 -21.173 -14.189 1.00 97.94 319 ASN A O 1
ATOM 2468 N N . ASP A 1 320 ? 9.405 -21.111 -13.146 1.00 97.75 320 ASP A N 1
ATOM 2469 C CA . ASP A 1 320 ? 8.705 -21.890 -14.179 1.00 97.75 320 ASP A CA 1
ATOM 2470 C C . ASP A 1 320 ? 8.307 -21.061 -15.418 1.00 97.75 320 ASP A C 1
ATOM 2472 O O . ASP A 1 320 ? 7.650 -21.558 -16.335 1.00 97.75 320 ASP A O 1
ATOM 2476 N N . ASN A 1 321 ? 8.745 -19.798 -15.466 1.00 97.69 321 ASN A N 1
ATOM 2477 C CA . ASN A 1 321 ? 8.494 -18.813 -16.519 1.00 97.69 321 ASN A CA 1
ATOM 2478 C C . ASN A 1 321 ? 7.032 -18.345 -16.603 1.00 97.69 321 ASN A C 1
ATOM 2480 O O . ASN A 1 321 ? 6.655 -17.689 -17.582 1.00 97.69 321 ASN A O 1
ATOM 2484 N N . THR A 1 322 ? 6.206 -18.663 -15.602 1.00 97.75 322 THR A N 1
ATOM 2485 C CA . THR A 1 322 ? 4.793 -18.287 -15.566 1.00 97.75 322 THR A CA 1
ATOM 2486 C C . THR A 1 322 ? 4.475 -17.304 -14.448 1.00 97.75 322 THR A C 1
ATOM 2488 O O . THR A 1 322 ? 5.155 -17.219 -13.422 1.00 97.75 322 THR A O 1
ATOM 2491 N N . LEU A 1 323 ? 3.404 -16.542 -14.670 1.00 97.38 323 LEU A N 1
ATOM 2492 C CA . LEU A 1 323 ? 2.797 -15.678 -13.667 1.00 97.38 323 LEU A CA 1
ATOM 2493 C C . LEU A 1 323 ? 1.395 -16.185 -13.337 1.00 97.38 323 LEU A C 1
ATOM 2495 O O . LEU A 1 323 ? 0.618 -16.496 -14.242 1.00 97.38 323 LEU A O 1
ATOM 2499 N N . LEU A 1 324 ? 1.053 -16.234 -12.053 1.00 97.75 324 LEU A N 1
ATOM 2500 C CA . LEU A 1 324 ? -0.284 -16.588 -11.582 1.00 97.75 324 LEU A CA 1
ATOM 2501 C C . LEU A 1 324 ? -0.905 -15.436 -10.798 1.00 97.75 324 LEU A C 1
ATOM 2503 O O . LEU A 1 324 ? -0.215 -14.677 -10.116 1.00 97.75 324 LEU A O 1
ATOM 2507 N N . VAL A 1 325 ? -2.230 -15.322 -10.889 1.00 97.75 325 VAL A N 1
ATOM 2508 C CA . VAL A 1 325 ? -3.029 -14.396 -10.089 1.00 97.75 325 VAL A CA 1
ATOM 2509 C C . VAL A 1 325 ? -4.004 -15.191 -9.240 1.00 97.75 325 VAL A C 1
ATOM 2511 O O . VAL A 1 325 ? -4.805 -15.968 -9.756 1.00 97.75 325 VAL A O 1
ATOM 2514 N N . TRP A 1 326 ? -3.973 -14.953 -7.938 1.00 97.25 326 TRP A N 1
ATOM 2515 C CA . TRP A 1 326 ? -4.731 -15.688 -6.935 1.00 97.25 326 TRP A CA 1
ATOM 2516 C C . TRP A 1 326 ? -5.771 -14.797 -6.271 1.00 97.25 326 TRP A C 1
ATOM 2518 O O . TRP A 1 326 ? -5.548 -13.598 -6.088 1.00 97.25 326 TRP A O 1
ATOM 2528 N N . HIS A 1 327 ? -6.882 -15.387 -5.839 1.00 94.81 327 HIS A N 1
ATOM 2529 C CA . HIS A 1 327 ? -7.805 -14.730 -4.923 1.00 94.81 327 HIS A CA 1
ATOM 2530 C C . HIS A 1 327 ? -7.206 -14.710 -3.511 1.00 94.81 327 HIS A C 1
ATOM 2532 O O . HIS A 1 327 ? -7.034 -15.766 -2.903 1.00 94.81 327 HIS A O 1
ATOM 2538 N N . ALA A 1 328 ? -6.955 -13.527 -2.951 1.00 91.00 328 ALA A N 1
ATOM 2539 C CA . ALA A 1 328 ? -6.204 -13.372 -1.700 1.00 91.00 328 ALA A CA 1
ATOM 2540 C C . ALA A 1 328 ? -6.851 -14.042 -0.474 1.00 91.00 328 ALA A C 1
ATOM 2542 O O . ALA A 1 328 ? -6.151 -14.402 0.464 1.00 91.00 328 ALA A O 1
ATOM 2543 N N . THR A 1 329 ? -8.174 -14.239 -0.476 1.00 88.75 329 THR A N 1
ATOM 2544 C CA . THR A 1 329 ? -8.891 -14.923 0.620 1.00 88.75 329 THR A CA 1
ATOM 2545 C C . THR A 1 329 ? -9.291 -16.366 0.325 1.00 88.75 329 THR A C 1
ATOM 2547 O O . THR A 1 329 ? -9.547 -17.114 1.261 1.00 88.75 329 THR A O 1
ATOM 2550 N N . ARG A 1 330 ? -9.388 -16.764 -0.950 1.00 87.50 330 ARG A N 1
ATOM 2551 C CA . ARG A 1 330 ? -9.896 -18.096 -1.341 1.00 87.50 330 ARG A CA 1
ATOM 2552 C C . ARG A 1 330 ? -8.793 -19.031 -1.828 1.00 87.50 330 ARG A C 1
ATOM 2554 O O . ARG A 1 330 ? -8.992 -20.236 -1.824 1.00 87.50 330 ARG A O 1
ATOM 2561 N N . GLY A 1 331 ? -7.652 -18.489 -2.256 1.00 89.56 331 GLY A N 1
ATOM 2562 C CA . GLY A 1 331 ? -6.510 -19.267 -2.746 1.00 89.56 331 GLY A CA 1
ATOM 2563 C C . GLY A 1 331 ? -6.701 -19.925 -4.099 1.00 89.56 331 GLY A C 1
ATOM 2564 O O . GLY A 1 331 ? -5.817 -20.639 -4.553 1.00 89.56 331 GLY A O 1
ATOM 2565 N N . GLU A 1 332 ? -7.819 -19.681 -4.771 1.00 92.12 332 GLU A N 1
ATOM 2566 C CA . GLU A 1 332 ? -7.991 -20.119 -6.148 1.00 92.12 332 GLU A CA 1
ATOM 2567 C C . GLU A 1 332 ? -7.215 -19.221 -7.115 1.00 92.12 332 GLU A C 1
ATOM 2569 O O . GLU A 1 332 ? -7.078 -18.012 -6.896 1.00 92.12 332 GLU A O 1
ATOM 2574 N N . VAL A 1 333 ? -6.747 -19.812 -8.212 1.00 94.81 333 VAL A N 1
ATOM 2575 C CA . VAL A 1 333 ? -6.211 -19.067 -9.351 1.00 94.81 333 VAL A CA 1
ATOM 2576 C C . VAL A 1 333 ? -7.378 -18.369 -10.047 1.00 94.81 333 VAL A C 1
ATOM 2578 O O . VAL A 1 333 ? -8.277 -19.023 -10.567 1.00 94.81 333 VAL A O 1
ATOM 2581 N N . VAL A 1 334 ? -7.371 -17.036 -10.052 1.00 94.38 334 VAL A N 1
ATOM 2582 C CA . VAL A 1 334 ? -8.386 -16.217 -10.737 1.00 94.38 334 VAL A CA 1
ATOM 2583 C C . VAL A 1 334 ? -7.979 -15.856 -12.161 1.00 94.38 334 VAL A C 1
ATOM 2585 O O . VAL A 1 334 ? -8.846 -15.545 -12.973 1.00 94.38 334 VAL A O 1
ATOM 2588 N N . ALA A 1 335 ? -6.678 -15.878 -12.461 1.00 93.94 335 ALA A N 1
ATOM 2589 C CA . ALA A 1 335 ? -6.148 -15.712 -13.807 1.00 93.94 335 ALA A CA 1
ATOM 2590 C C . ALA A 1 335 ? -4.750 -16.348 -13.915 1.00 93.94 335 ALA A C 1
ATOM 2592 O O . ALA A 1 335 ? -3.947 -16.261 -12.985 1.00 93.94 335 ALA A O 1
ATOM 2593 N N . GLY A 1 336 ? -4.459 -16.959 -15.064 1.00 91.69 336 GLY A N 1
ATOM 2594 C CA . GLY A 1 336 ? -3.171 -17.581 -15.375 1.00 91.69 336 GLY A CA 1
ATOM 2595 C C . GLY A 1 336 ? -3.253 -19.099 -15.559 1.00 91.69 336 GLY A C 1
ATOM 2596 O O . GLY A 1 336 ? -4.346 -19.660 -15.481 1.00 91.69 336 GLY A O 1
ATOM 2597 N N . PRO A 1 337 ? -2.120 -19.766 -15.839 1.00 95.44 337 PRO A N 1
ATOM 2598 C CA . PRO A 1 337 ? -0.767 -19.205 -15.935 1.00 95.44 337 PRO A CA 1
ATOM 2599 C C . PRO A 1 337 ? -0.584 -18.276 -17.142 1.00 95.44 337 PRO A C 1
ATOM 2601 O O . PRO A 1 337 ? -0.966 -18.607 -18.264 1.00 95.44 337 PRO A O 1
ATOM 2604 N N . PHE A 1 338 ? 0.010 -17.101 -16.926 1.00 97.44 338 PHE A N 1
ATOM 2605 C CA . PHE A 1 338 ? 0.400 -16.205 -18.016 1.00 97.44 338 PHE A CA 1
ATOM 2606 C C . PHE A 1 338 ? 1.721 -16.695 -18.594 1.00 97.44 338 PHE A C 1
ATOM 2608 O O . PHE A 1 338 ? 2.713 -16.820 -17.876 1.00 97.44 338 PHE A O 1
ATOM 2615 N N . THR A 1 339 ? 1.721 -16.982 -19.893 1.00 95.94 339 THR A N 1
ATOM 2616 C CA . THR A 1 339 ? 2.866 -17.539 -20.616 1.00 95.94 339 THR A CA 1
ATOM 2617 C C . THR A 1 339 ? 3.390 -16.533 -21.637 1.00 95.94 339 THR A C 1
ATOM 2619 O O . THR A 1 339 ? 2.638 -15.737 -22.203 1.00 95.94 339 THR A O 1
ATOM 2622 N N . GLY A 1 340 ? 4.704 -16.535 -21.864 1.00 95.69 340 GLY A N 1
ATOM 2623 C CA . GLY A 1 340 ? 5.345 -15.668 -22.858 1.00 95.69 340 GLY A CA 1
ATOM 2624 C C . GLY A 1 340 ? 6.763 -15.224 -22.504 1.00 95.69 340 GLY A C 1
ATOM 2625 O O . GLY A 1 340 ? 7.493 -14.803 -23.403 1.00 95.69 340 GLY A O 1
ATOM 2626 N N . HIS A 1 341 ? 7.164 -15.311 -21.235 1.00 98.19 341 HIS A N 1
ATOM 2627 C CA . HIS A 1 341 ? 8.575 -15.236 -20.862 1.00 98.19 341 HIS A CA 1
ATOM 2628 C C . HIS A 1 341 ? 9.282 -16.548 -21.212 1.00 98.19 341 HIS A C 1
ATOM 2630 O O . HIS A 1 341 ? 8.694 -17.622 -21.097 1.00 98.19 341 HIS A O 1
ATOM 2636 N N . SER A 1 342 ? 10.528 -16.460 -21.675 1.00 97.94 342 SER A N 1
ATOM 2637 C CA . SER A 1 342 ? 11.337 -17.637 -22.040 1.00 97.94 342 SER A CA 1
ATOM 2638 C C . SER A 1 342 ? 12.326 -18.045 -20.948 1.00 97.94 342 SER A C 1
ATOM 2640 O O . SER A 1 342 ? 13.157 -18.924 -21.169 1.00 97.94 342 SER A O 1
ATOM 2642 N N . ASN A 1 343 ? 12.302 -17.353 -19.811 1.00 98.25 343 ASN A N 1
ATOM 2643 C CA . ASN A 1 343 ? 13.155 -17.606 -18.661 1.00 98.25 343 ASN A CA 1
ATOM 2644 C C . ASN A 1 343 ? 12.503 -17.030 -17.391 1.00 98.25 343 ASN A C 1
ATOM 2646 O O . ASN A 1 343 ? 11.452 -16.387 -17.449 1.00 98.25 343 ASN A O 1
ATOM 2650 N N . PHE A 1 344 ? 13.164 -17.249 -16.261 1.00 98.12 344 PHE A N 1
ATOM 2651 C CA . PHE A 1 344 ? 12.690 -16.990 -14.907 1.00 98.12 344 PHE A CA 1
ATOM 2652 C C . PHE A 1 344 ? 12.074 -15.607 -14.722 1.00 98.12 344 PHE A C 1
ATOM 2654 O O . PHE A 1 344 ? 12.642 -14.612 -15.178 1.00 98.12 344 PHE A O 1
ATOM 2661 N N . ILE A 1 345 ? 10.930 -15.530 -14.040 1.00 98.06 345 ILE A N 1
ATOM 2662 C CA . ILE A 1 345 ? 10.302 -14.259 -13.674 1.00 98.06 345 ILE A CA 1
ATOM 2663 C C . ILE A 1 345 ? 10.786 -13.862 -12.281 1.00 98.06 345 ILE A C 1
ATOM 2665 O O . ILE A 1 345 ? 10.378 -14.451 -11.286 1.00 98.06 345 ILE A O 1
ATOM 2669 N N . TRP A 1 346 ? 11.624 -12.830 -12.212 1.00 94.44 346 TRP A N 1
ATOM 2670 C CA . TRP A 1 346 ? 12.237 -12.379 -10.960 1.00 94.44 346 TRP A CA 1
ATOM 2671 C C . TRP A 1 346 ? 11.461 -11.285 -10.244 1.00 94.44 346 TRP A C 1
ATOM 2673 O O . TRP A 1 346 ? 11.649 -11.079 -9.050 1.00 94.44 346 TRP A O 1
ATOM 2683 N N . SER A 1 347 ? 10.597 -10.558 -10.949 1.00 94.31 347 SER A N 1
ATOM 2684 C CA . SER A 1 347 ? 9.875 -9.442 -10.349 1.00 94.31 347 SER A CA 1
ATOM 2685 C C . SER A 1 347 ? 8.491 -9.297 -10.953 1.00 94.31 347 SER A C 1
ATOM 2687 O O . SER A 1 347 ? 8.336 -9.329 -12.176 1.00 94.31 347 SER A O 1
ATOM 2689 N N . VAL A 1 348 ? 7.489 -9.132 -10.089 1.00 96.62 348 VAL A N 1
ATOM 2690 C CA . VAL A 1 348 ? 6.109 -8.832 -10.470 1.00 96.62 348 VAL A CA 1
ATOM 2691 C C . VAL A 1 348 ? 5.573 -7.667 -9.647 1.00 96.62 348 VAL A C 1
ATOM 2693 O O . VAL A 1 348 ? 5.838 -7.557 -8.450 1.00 96.62 348 VAL A O 1
ATOM 2696 N N . CYS A 1 349 ? 4.781 -6.797 -10.270 1.00 94.38 349 CYS A N 1
ATOM 2697 C CA . CYS A 1 349 ? 4.076 -5.740 -9.549 1.00 94.38 349 CYS A CA 1
ATOM 2698 C C . CYS A 1 349 ? 2.743 -5.389 -10.212 1.00 94.38 349 CYS A C 1
ATOM 2700 O O . CYS A 1 349 ? 2.596 -5.441 -11.434 1.00 94.38 349 CYS A O 1
ATOM 2702 N N . PHE A 1 350 ? 1.758 -5.023 -9.394 1.00 94.12 350 PHE A N 1
ATOM 2703 C CA . PHE A 1 350 ? 0.489 -4.488 -9.880 1.00 94.12 350 PHE A CA 1
ATOM 2704 C C . PHE A 1 350 ? 0.622 -3.011 -10.241 1.00 94.12 350 PHE A C 1
ATOM 2706 O O . PHE A 1 350 ? 1.360 -2.259 -9.602 1.00 94.12 350 PHE A O 1
ATOM 2713 N N . THR A 1 351 ? -0.177 -2.561 -11.206 1.00 93.31 351 THR A N 1
ATOM 2714 C CA . THR A 1 351 ? -0.484 -1.134 -11.318 1.00 93.31 351 THR A CA 1
ATOM 2715 C C . THR A 1 351 ? -1.258 -0.645 -10.089 1.00 93.31 351 THR A C 1
ATOM 2717 O O . THR A 1 351 ? -1.969 -1.431 -9.460 1.00 93.31 351 THR A O 1
ATOM 2720 N N . PRO A 1 352 ? -1.204 0.660 -9.757 1.00 86.94 352 PRO A N 1
ATOM 2721 C CA . PRO A 1 352 ? -1.916 1.212 -8.599 1.00 86.94 352 PRO A CA 1
ATOM 2722 C C . PRO A 1 352 ? -3.432 0.962 -8.599 1.00 86.94 352 PRO A C 1
ATOM 2724 O O . PRO A 1 352 ? -4.041 0.841 -7.539 1.00 86.94 352 PRO A O 1
ATOM 2727 N N . ASP A 1 353 ? -4.055 0.850 -9.774 1.00 88.44 353 ASP A N 1
ATOM 2728 C CA . ASP A 1 353 ? -5.478 0.517 -9.927 1.00 88.44 353 ASP A CA 1
ATOM 2729 C C . ASP A 1 353 ? -5.778 -0.996 -9.879 1.00 88.44 353 ASP A C 1
ATOM 2731 O O . ASP A 1 353 ? -6.940 -1.395 -9.938 1.00 88.44 353 ASP A O 1
ATOM 2735 N N . GLY A 1 354 ? -4.744 -1.840 -9.792 1.00 91.62 354 GLY A N 1
ATOM 2736 C CA . GLY A 1 354 ? -4.835 -3.299 -9.742 1.00 91.62 354 GLY A CA 1
ATOM 2737 C C . GLY A 1 354 ? -5.247 -3.973 -11.054 1.00 91.62 354 GLY A C 1
ATOM 2738 O O . GLY A 1 354 ? -5.451 -5.186 -11.060 1.00 91.62 354 GLY A O 1
ATOM 2739 N N . LYS A 1 355 ? -5.395 -3.225 -12.157 1.00 94.31 355 LYS A N 1
ATOM 2740 C CA . LYS A 1 355 ? -5.912 -3.764 -13.429 1.00 94.31 355 LYS A CA 1
ATOM 2741 C C . LYS A 1 355 ? -4.853 -4.433 -14.290 1.00 94.31 355 LYS A C 1
ATOM 2743 O O . LYS A 1 355 ? -5.191 -5.289 -15.103 1.00 94.31 355 LYS A O 1
ATOM 2748 N N . ARG A 1 356 ? -3.589 -4.044 -14.140 1.00 96.75 356 ARG A N 1
ATOM 2749 C CA . ARG A 1 356 ? -2.472 -4.613 -14.893 1.00 96.75 356 ARG A CA 1
ATOM 2750 C C . ARG A 1 356 ? -1.405 -5.144 -13.956 1.00 96.75 356 ARG A C 1
ATOM 2752 O O . ARG A 1 356 ? -1.273 -4.684 -12.823 1.00 96.75 356 ARG A O 1
ATOM 2759 N N . ILE A 1 357 ? -0.631 -6.091 -14.460 1.00 97.81 357 ILE A N 1
ATOM 2760 C CA . ILE A 1 357 ? 0.550 -6.630 -13.789 1.00 97.81 357 ILE A CA 1
ATOM 2761 C C . ILE A 1 357 ? 1.729 -6.439 -14.728 1.00 97.81 357 ILE A C 1
ATOM 2763 O O . ILE A 1 357 ? 1.604 -6.722 -15.913 1.00 97.81 357 ILE A O 1
ATOM 2767 N N . ALA A 1 358 ? 2.862 -5.967 -14.229 1.00 98.00 358 ALA A N 1
ATOM 2768 C CA . ALA A 1 358 ? 4.119 -6.034 -14.958 1.00 98.00 358 ALA A CA 1
ATOM 2769 C C . ALA A 1 358 ? 4.952 -7.213 -14.446 1.00 98.00 358 ALA A C 1
ATOM 2771 O O . ALA A 1 358 ? 4.881 -7.547 -13.263 1.00 98.00 358 ALA A O 1
ATOM 2772 N N . SER A 1 359 ? 5.737 -7.821 -15.334 1.00 98.06 359 SER A N 1
ATOM 2773 C CA . SER A 1 359 ? 6.716 -8.861 -15.010 1.00 98.06 359 SER A CA 1
ATOM 2774 C C . SER A 1 359 ? 8.071 -8.552 -15.642 1.00 98.06 359 SER A C 1
ATOM 2776 O O . SER A 1 359 ? 8.132 -8.207 -16.823 1.00 98.06 359 SER A O 1
ATOM 2778 N N . GLY A 1 360 ? 9.142 -8.668 -14.858 1.00 97.88 360 GLY A N 1
ATOM 2779 C CA . GLY A 1 360 ? 10.535 -8.589 -15.300 1.00 97.88 360 GLY A CA 1
ATOM 2780 C C . GLY A 1 360 ? 11.198 -9.961 -15.209 1.00 97.88 360 GLY A C 1
ATOM 2781 O O . GLY A 1 360 ? 10.996 -10.682 -14.229 1.00 97.88 360 GLY A O 1
ATOM 2782 N N . SER A 1 361 ? 11.953 -10.338 -16.242 1.00 98.44 361 SER A N 1
ATOM 2783 C CA . SER A 1 361 ? 12.490 -11.692 -16.383 1.00 98.44 361 SER A CA 1
ATOM 2784 C C . SER A 1 361 ? 13.990 -11.728 -16.670 1.00 98.44 361 SER A C 1
ATOM 2786 O O . SER A 1 361 ? 14.580 -10.812 -17.254 1.00 98.44 361 SER A O 1
ATOM 2788 N N . LYS A 1 362 ? 14.596 -12.866 -16.321 1.00 98.25 362 LYS A N 1
ATOM 2789 C CA . LYS A 1 362 ? 15.933 -13.285 -16.749 1.00 98.25 362 LYS A CA 1
ATOM 2790 C C . LYS A 1 362 ? 16.081 -13.348 -18.274 1.00 98.25 362 LYS A C 1
ATOM 2792 O O . LYS A 1 362 ? 17.196 -13.284 -18.781 1.00 98.25 362 LYS A O 1
ATOM 2797 N N . ASP A 1 363 ? 14.979 -13.416 -19.023 1.00 98.38 363 ASP A N 1
ATOM 2798 C CA . ASP A 1 363 ? 14.983 -13.327 -20.489 1.00 98.38 363 ASP A CA 1
ATOM 2799 C C . ASP A 1 363 ? 15.260 -11.915 -21.037 1.00 98.38 363 ASP A C 1
ATOM 2801 O O . ASP A 1 363 ? 15.209 -11.706 -22.250 1.00 98.38 363 ASP A O 1
ATOM 2805 N N . GLN A 1 364 ? 15.600 -10.968 -20.151 1.00 98.44 364 GLN A N 1
ATOM 2806 C CA . GLN A 1 364 ? 15.965 -9.580 -20.456 1.00 98.44 364 GLN A CA 1
ATOM 2807 C C . GLN A 1 364 ? 14.782 -8.724 -20.928 1.00 98.44 364 GLN A C 1
ATOM 2809 O O . GLN A 1 364 ? 14.966 -7.594 -21.390 1.00 98.44 364 GLN A O 1
ATOM 2814 N N . THR A 1 365 ? 13.556 -9.243 -20.821 1.00 98.50 365 THR A N 1
ATOM 2815 C CA . THR A 1 365 ? 12.346 -8.542 -21.240 1.00 98.50 365 THR A CA 1
ATOM 2816 C C . THR A 1 365 ? 11.429 -8.213 -20.076 1.00 98.50 365 THR A C 1
ATOM 2818 O O . THR A 1 365 ? 11.488 -8.798 -18.991 1.00 98.50 365 THR A O 1
ATOM 2821 N N . ILE A 1 366 ? 10.552 -7.246 -20.334 1.00 98.69 366 ILE A N 1
ATOM 2822 C CA . ILE A 1 366 ? 9.451 -6.881 -19.448 1.00 98.69 366 ILE A CA 1
ATOM 2823 C C . ILE A 1 366 ? 8.148 -7.043 -20.217 1.00 98.69 366 ILE A C 1
ATOM 2825 O O . ILE A 1 366 ? 8.079 -6.732 -21.410 1.00 98.69 366 ILE A O 1
ATOM 2829 N N . ARG A 1 367 ? 7.101 -7.508 -19.546 1.00 98.62 367 ARG A N 1
ATOM 2830 C CA . ARG A 1 367 ? 5.753 -7.612 -20.115 1.00 98.62 367 ARG A CA 1
ATOM 2831 C C . ARG A 1 367 ? 4.742 -6.982 -19.172 1.00 98.62 367 ARG A C 1
ATOM 2833 O O . ARG A 1 367 ? 4.930 -7.012 -17.960 1.00 98.62 367 ARG A O 1
ATOM 2840 N N . ILE A 1 368 ? 3.685 -6.400 -19.731 1.00 98.50 368 ILE A N 1
ATOM 2841 C CA . ILE A 1 368 ? 2.542 -5.870 -18.985 1.00 98.50 368 ILE A CA 1
ATOM 2842 C C . ILE A 1 368 ? 1.302 -6.640 -19.418 1.00 98.50 368 ILE A C 1
ATOM 2844 O O . ILE A 1 368 ? 0.970 -6.696 -20.602 1.00 98.50 368 ILE A O 1
ATOM 2848 N N . TRP A 1 369 ? 0.613 -7.207 -18.443 1.00 98.38 369 TRP A N 1
ATOM 2849 C CA . TRP A 1 369 ? -0.509 -8.115 -18.596 1.00 98.38 369 TRP A CA 1
ATOM 2850 C C . TRP A 1 369 ? -1.783 -7.473 -18.076 1.00 98.38 369 TRP A C 1
ATOM 2852 O O . TRP A 1 369 ? -1.753 -6.676 -17.137 1.00 98.38 369 TRP A O 1
ATOM 2862 N N . ASP A 1 370 ? -2.909 -7.865 -18.646 1.00 97.25 370 ASP A N 1
ATOM 2863 C CA . ASP A 1 370 ? -4.213 -7.641 -18.048 1.00 97.25 370 ASP A CA 1
ATOM 2864 C C . ASP A 1 370 ? -4.401 -8.604 -16.864 1.00 97.25 370 ASP A C 1
ATOM 2866 O O . ASP A 1 370 ? -4.313 -9.823 -17.016 1.00 97.25 370 ASP A O 1
ATOM 2870 N N . ALA A 1 371 ? -4.660 -8.069 -15.671 1.00 94.56 371 ALA A N 1
ATOM 2871 C CA . ALA A 1 371 ? -4.716 -8.856 -14.438 1.00 94.56 371 ALA A CA 1
ATOM 2872 C C . ALA A 1 371 ? -5.967 -9.747 -14.318 1.00 94.56 371 ALA A C 1
ATOM 2874 O O . ALA A 1 371 ? -6.060 -10.556 -13.390 1.00 94.56 371 ALA A O 1
ATOM 2875 N N . GLN A 1 372 ? -6.957 -9.567 -15.198 1.00 92.31 372 GLN A N 1
ATOM 2876 C CA . GLN A 1 372 ? -8.194 -10.344 -15.214 1.00 92.31 372 GLN A CA 1
ATOM 2877 C C . GLN A 1 372 ? -8.144 -11.475 -16.238 1.00 92.31 372 GLN A C 1
ATOM 2879 O O . GLN A 1 372 ? -8.627 -12.568 -15.962 1.00 92.31 372 GLN A O 1
ATOM 2884 N N . THR A 1 373 ? -7.610 -11.198 -17.420 1.00 93.56 373 THR A N 1
ATOM 2885 C CA . THR A 1 373 ? -7.646 -12.106 -18.572 1.00 93.56 373 THR A CA 1
ATOM 2886 C C . THR A 1 373 ? -6.316 -12.807 -18.813 1.00 93.56 373 THR A C 1
ATOM 2888 O O . THR A 1 373 ? -6.292 -13.850 -19.457 1.00 93.56 373 THR A O 1
ATOM 2891 N N . GLY A 1 374 ? -5.208 -12.244 -18.323 1.00 93.69 374 GLY A N 1
ATOM 2892 C CA . GLY A 1 374 ? -3.864 -12.723 -18.635 1.00 93.69 374 GLY A CA 1
ATOM 2893 C C . GLY A 1 374 ? -3.357 -12.364 -20.020 1.00 93.69 374 GLY A C 1
ATOM 2894 O O . GLY A 1 374 ? -2.284 -12.816 -20.414 1.00 93.69 374 GLY A O 1
ATOM 2895 N N . ALA A 1 375 ? -4.098 -11.546 -20.769 1.00 96.00 375 ALA A N 1
ATOM 2896 C CA . ALA A 1 375 ? -3.642 -11.063 -22.059 1.00 96.00 375 ALA A CA 1
ATOM 2897 C C . ALA A 1 375 ? -2.390 -10.190 -21.887 1.00 96.00 375 ALA A C 1
ATOM 2899 O O . ALA A 1 375 ? -2.366 -9.278 -21.059 1.00 96.00 375 ALA A O 1
ATOM 2900 N N . CYS A 1 376 ? -1.355 -10.438 -22.691 1.00 97.25 376 CYS A N 1
ATOM 2901 C CA . CYS A 1 376 ? -0.203 -9.545 -22.781 1.00 97.25 376 CYS A CA 1
ATOM 2902 C C . CYS A 1 376 ? -0.644 -8.250 -23.480 1.00 97.25 376 CYS A C 1
ATOM 2904 O O . CYS A 1 376 ? -0.864 -8.244 -24.689 1.00 97.25 376 CYS A O 1
ATOM 2906 N N . LEU A 1 377 ? -0.788 -7.164 -22.720 1.00 97.44 377 LEU A N 1
ATOM 2907 C CA . LEU A 1 377 ? -1.214 -5.858 -23.225 1.00 97.44 377 LEU A CA 1
ATOM 2908 C C . LEU A 1 377 ? -0.058 -5.099 -23.878 1.00 97.44 377 LEU A C 1
ATOM 2910 O O . LEU A 1 377 ? -0.244 -4.443 -24.898 1.00 97.44 377 LEU A O 1
ATOM 2914 N N . VAL A 1 378 ? 1.132 -5.171 -23.275 1.00 97.25 378 VAL A N 1
ATOM 2915 C CA . VAL A 1 378 ? 2.322 -4.448 -23.733 1.00 97.25 378 VAL A CA 1
ATOM 2916 C C . VAL A 1 378 ? 3.554 -5.334 -23.577 1.00 97.25 378 VAL A C 1
ATOM 2918 O O . VAL A 1 378 ? 3.755 -5.965 -22.540 1.00 97.25 378 VAL A O 1
ATOM 2921 N N . GLY A 1 379 ? 4.407 -5.346 -24.599 1.00 93.69 379 GLY A N 1
ATOM 2922 C CA . GLY A 1 379 ? 5.678 -6.062 -24.602 1.00 93.69 379 GLY A CA 1
ATOM 2923 C C . GLY A 1 379 ? 5.742 -7.210 -25.617 1.00 93.69 379 GLY A C 1
ATOM 2924 O O . GLY A 1 379 ? 4.792 -7.431 -26.367 1.00 93.69 379 GLY A O 1
ATOM 2925 N N . PRO A 1 380 ? 6.871 -7.938 -25.672 1.00 97.00 380 PRO A N 1
ATOM 2926 C CA . PRO A 1 380 ? 8.023 -7.812 -24.777 1.00 97.00 380 PRO A CA 1
ATOM 2927 C C . PRO A 1 380 ? 8.768 -6.483 -24.965 1.00 97.00 380 PRO A C 1
ATOM 2929 O O . PRO A 1 380 ? 9.151 -6.124 -26.078 1.00 97.00 380 PRO A O 1
ATOM 2932 N N . LEU A 1 381 ? 8.983 -5.754 -23.870 1.00 98.00 381 LEU A N 1
ATOM 2933 C CA . LEU A 1 381 ? 9.813 -4.553 -23.847 1.00 98.00 381 LEU A CA 1
ATOM 2934 C C . LEU A 1 381 ? 11.276 -4.985 -23.876 1.00 98.00 381 LEU A C 1
ATOM 2936 O O . LEU A 1 381 ? 11.736 -5.680 -22.969 1.00 98.00 381 LEU A O 1
ATOM 2940 N N . ARG A 1 382 ? 11.989 -4.599 -24.935 1.00 97.62 382 ARG A N 1
ATOM 2941 C CA . ARG A 1 382 ? 13.396 -4.952 -25.157 1.00 97.62 382 ARG A CA 1
ATOM 2942 C C . ARG A 1 382 ? 14.280 -3.728 -24.977 1.00 97.62 382 ARG A C 1
ATOM 2944 O O . ARG A 1 382 ? 13.924 -2.631 -25.398 1.00 97.62 382 ARG A O 1
ATOM 2951 N N . GLY A 1 383 ? 15.449 -3.933 -24.382 1.00 95.56 383 GLY A N 1
ATOM 2952 C CA . GLY A 1 383 ? 16.460 -2.890 -24.226 1.00 95.56 383 GLY A CA 1
ATOM 2953 C C . GLY A 1 383 ? 17.496 -3.216 -23.158 1.00 95.56 383 GLY A C 1
ATOM 2954 O O . GLY A 1 383 ? 18.648 -2.822 -23.312 1.00 95.56 383 GLY A O 1
ATOM 2955 N N . HIS A 1 384 ? 17.113 -3.933 -22.101 1.00 98.00 384 HIS A N 1
ATOM 2956 C CA . HIS A 1 384 ? 18.096 -4.492 -21.177 1.00 98.00 384 HIS A CA 1
ATOM 2957 C C . HIS A 1 384 ? 18.927 -5.574 -21.873 1.00 98.00 384 HIS A C 1
ATOM 2959 O O . HIS A 1 384 ? 18.407 -6.288 -22.730 1.00 98.00 384 HIS A O 1
ATOM 2965 N N . THR A 1 385 ? 20.215 -5.655 -21.539 1.00 97.69 385 THR A N 1
ATOM 2966 C CA . THR A 1 385 ? 21.155 -6.627 -22.135 1.00 97.69 385 THR A CA 1
ATOM 2967 C C . THR A 1 385 ? 21.481 -7.791 -21.203 1.00 97.69 385 THR A C 1
ATOM 2969 O O . THR A 1 385 ? 22.286 -8.653 -21.546 1.00 97.69 385 THR A O 1
ATOM 2972 N N . ASP A 1 386 ? 20.865 -7.810 -20.024 1.00 98.06 386 ASP A N 1
ATOM 2973 C CA . ASP A 1 386 ? 20.935 -8.877 -19.032 1.00 98.06 386 ASP A CA 1
ATOM 2974 C C . ASP A 1 386 ? 19.606 -8.926 -18.247 1.00 98.06 386 ASP A C 1
ATOM 2976 O O . ASP A 1 386 ? 18.729 -8.073 -18.436 1.00 98.06 386 ASP A O 1
ATOM 2980 N N . GLY A 1 387 ? 19.417 -9.937 -17.401 1.00 97.25 387 GLY A N 1
ATOM 2981 C CA . GLY A 1 387 ? 18.156 -10.215 -16.718 1.00 97.25 387 GLY A CA 1
ATOM 2982 C C . GLY A 1 387 ? 17.614 -9.028 -15.914 1.00 97.25 387 GLY A C 1
ATOM 2983 O O . GLY A 1 387 ? 18.359 -8.310 -15.243 1.00 97.25 387 GLY A O 1
ATOM 2984 N N . VAL A 1 388 ? 16.299 -8.820 -15.997 1.00 97.75 388 VAL A N 1
ATOM 2985 C CA . VAL A 1 388 ? 15.590 -7.726 -15.323 1.00 97.75 388 VAL A CA 1
ATOM 2986 C C . VAL A 1 388 ? 15.300 -8.132 -13.885 1.00 97.75 388 VAL A C 1
ATOM 2988 O O . VAL A 1 388 ? 14.496 -9.027 -13.637 1.00 97.75 388 VAL A O 1
ATOM 2991 N N . THR A 1 389 ? 15.964 -7.470 -12.944 1.00 91.44 389 THR A N 1
ATOM 2992 C CA . THR A 1 389 ? 16.000 -7.843 -11.523 1.00 91.44 389 THR A CA 1
ATOM 2993 C C . THR A 1 389 ? 14.842 -7.262 -10.722 1.00 91.44 389 THR A C 1
ATOM 2995 O O . THR A 1 389 ? 14.350 -7.910 -9.805 1.00 91.44 389 THR A O 1
ATOM 2998 N N . SER A 1 390 ? 14.385 -6.053 -11.056 1.00 90.88 390 SER A N 1
ATOM 2999 C CA . SER A 1 390 ? 13.284 -5.387 -10.356 1.00 90.88 390 SER A CA 1
ATOM 3000 C C . SER A 1 390 ? 12.536 -4.437 -11.286 1.00 90.88 390 SER A C 1
ATOM 3002 O O . SER A 1 390 ? 13.123 -3.828 -12.190 1.00 90.88 390 SER A O 1
ATOM 3004 N N . ILE A 1 391 ? 11.225 -4.329 -11.068 1.00 94.62 391 ILE A N 1
ATOM 3005 C CA . ILE A 1 391 ? 10.318 -3.448 -11.800 1.00 94.62 391 ILE A CA 1
ATOM 3006 C C . ILE A 1 391 ? 9.324 -2.768 -10.857 1.00 94.62 391 ILE A C 1
ATOM 3008 O O . ILE A 1 391 ? 8.841 -3.372 -9.901 1.00 94.62 391 ILE A O 1
ATOM 3012 N N . MET A 1 392 ? 8.955 -1.522 -11.157 1.00 91.88 392 MET A N 1
ATOM 3013 C CA . MET A 1 392 ? 8.011 -0.772 -10.327 1.00 91.88 392 MET A CA 1
ATOM 3014 C C . MET A 1 392 ? 7.228 0.272 -11.117 1.00 91.88 392 MET A C 1
ATOM 3016 O O . MET A 1 392 ? 7.801 1.060 -11.873 1.00 91.88 392 MET A O 1
ATOM 3020 N N . PHE A 1 393 ? 5.909 0.304 -10.926 1.00 91.25 393 PHE A N 1
ATOM 3021 C CA . PHE A 1 393 ? 5.060 1.352 -11.487 1.00 91.25 393 PHE A CA 1
ATOM 3022 C C . PHE A 1 393 ? 5.213 2.673 -10.728 1.00 91.25 393 PHE A C 1
ATOM 3024 O O . PHE A 1 393 ? 5.402 2.701 -9.512 1.00 91.25 393 PHE A O 1
ATOM 3031 N N . SER A 1 394 ? 5.061 3.787 -11.442 1.00 88.25 394 SER A N 1
ATOM 3032 C CA . SER A 1 394 ? 4.835 5.094 -10.826 1.00 88.25 394 SER A CA 1
ATOM 3033 C C . SER A 1 394 ? 3.484 5.119 -10.099 1.00 88.25 394 SER A C 1
ATOM 3035 O O . SER A 1 394 ? 2.556 4.396 -10.462 1.00 88.25 394 SER A O 1
ATOM 3037 N N . GLY A 1 395 ? 3.321 5.997 -9.102 1.00 81.38 395 GLY A N 1
ATOM 3038 C CA . GLY A 1 395 ? 2.094 6.060 -8.286 1.00 81.38 395 GLY A CA 1
ATOM 3039 C C . GLY A 1 395 ? 0.801 6.369 -9.062 1.00 81.38 395 GLY A C 1
ATOM 3040 O O . GLY A 1 395 ? -0.292 6.070 -8.592 1.00 81.38 395 GLY A O 1
ATOM 3041 N N . ASN A 1 396 ? 0.907 6.929 -10.270 1.00 84.12 396 ASN A N 1
ATOM 3042 C CA . ASN A 1 396 ? -0.213 7.142 -11.195 1.00 84.12 396 ASN A CA 1
ATOM 3043 C C . ASN A 1 396 ? -0.378 6.016 -12.242 1.00 84.12 396 ASN A C 1
ATOM 3045 O O . ASN A 1 396 ? -1.304 6.071 -13.046 1.00 84.12 396 ASN A O 1
ATOM 3049 N N . GLY A 1 397 ? 0.516 5.024 -12.266 1.00 89.06 397 GLY A N 1
ATOM 3050 C CA . GLY A 1 397 ? 0.486 3.873 -13.170 1.00 89.06 397 GLY A CA 1
ATOM 3051 C C . GLY A 1 397 ? 0.848 4.164 -14.629 1.00 89.06 397 GLY A C 1
ATOM 3052 O O . GLY A 1 397 ? 0.650 3.289 -15.472 1.00 89.06 397 GLY A O 1
ATOM 3053 N N . THR A 1 398 ? 1.337 5.366 -14.955 1.00 92.12 398 THR A N 1
ATOM 3054 C CA . THR A 1 398 ? 1.652 5.756 -16.342 1.00 92.12 398 THR A CA 1
ATOM 3055 C C . THR A 1 398 ? 3.069 5.388 -16.763 1.00 92.12 398 THR A C 1
ATOM 3057 O O . THR A 1 398 ? 3.317 5.227 -17.952 1.00 92.12 398 THR A O 1
ATOM 3060 N N . GLN A 1 399 ? 3.997 5.259 -15.815 1.00 94.00 399 GLN A N 1
ATOM 3061 C CA . GLN A 1 399 ? 5.379 4.874 -16.076 1.00 94.00 399 GLN A CA 1
ATOM 3062 C C . GLN A 1 399 ? 5.725 3.578 -15.348 1.00 94.00 399 GLN A C 1
ATOM 3064 O O . GLN A 1 399 ? 5.190 3.288 -14.278 1.00 94.00 399 GLN A O 1
ATOM 3069 N N . LEU A 1 400 ? 6.649 2.822 -15.927 1.00 95.94 400 LEU A N 1
ATOM 3070 C CA . LEU A 1 400 ? 7.246 1.630 -15.340 1.00 95.94 400 LEU A CA 1
ATOM 3071 C C . LEU A 1 400 ? 8.759 1.826 -15.319 1.00 95.94 400 LEU A C 1
ATOM 3073 O O . LEU A 1 400 ? 9.354 2.071 -16.363 1.00 95.94 400 LEU A O 1
ATOM 3077 N N . ALA A 1 401 ? 9.383 1.738 -14.152 1.00 95.06 401 ALA A N 1
ATOM 3078 C CA . ALA A 1 401 ? 10.832 1.711 -14.033 1.00 95.06 401 ALA A CA 1
ATOM 3079 C C . ALA A 1 401 ? 11.305 0.257 -13.962 1.00 95.06 401 ALA A C 1
ATOM 3081 O O . ALA A 1 401 ? 10.626 -0.586 -13.376 1.00 95.06 401 ALA A O 1
ATOM 3082 N N . SER A 1 402 ? 12.460 -0.029 -14.549 1.00 96.44 402 SER A N 1
ATOM 3083 C CA . SER A 1 402 ? 13.102 -1.339 -14.506 1.00 96.44 402 SER A CA 1
ATOM 3084 C C . SER A 1 402 ? 14.596 -1.210 -14.288 1.00 96.44 402 SER A C 1
ATOM 3086 O O . SER A 1 402 ? 15.217 -0.250 -14.747 1.00 96.44 402 SER A O 1
ATOM 3088 N N . CYS A 1 403 ? 15.180 -2.197 -13.623 1.00 94.62 403 CYS A N 1
ATOM 3089 C CA . CYS A 1 403 ? 16.622 -2.326 -13.497 1.00 94.62 403 CYS A CA 1
ATOM 3090 C C . CYS A 1 403 ? 17.094 -3.749 -13.787 1.00 94.62 403 CYS A C 1
ATOM 3092 O O . CYS A 1 403 ? 16.296 -4.687 -13.810 1.00 94.62 403 CYS A O 1
ATOM 3094 N N . SER A 1 404 ? 18.391 -3.901 -14.045 1.00 96.94 404 SER A N 1
ATOM 3095 C CA . SER A 1 404 ? 18.947 -5.154 -14.550 1.00 96.94 404 SER A CA 1
ATOM 3096 C C . SER A 1 404 ? 20.373 -5.409 -14.059 1.00 96.94 404 SER A C 1
ATOM 3098 O O . SER A 1 404 ? 21.105 -4.502 -13.639 1.00 96.94 404 SER A O 1
ATOM 3100 N N . HIS A 1 405 ? 20.780 -6.674 -14.176 1.00 95.56 405 HIS A N 1
ATOM 3101 C CA . HIS A 1 405 ? 22.175 -7.100 -14.089 1.00 95.56 405 HIS A CA 1
ATOM 3102 C C . HIS A 1 405 ? 23.094 -6.368 -15.084 1.00 95.56 405 HIS A C 1
ATOM 3104 O O . HIS A 1 405 ? 24.289 -6.244 -14.819 1.00 95.56 405 HIS A O 1
ATOM 3110 N N . ASP A 1 406 ? 22.538 -5.767 -16.145 1.00 97.06 406 ASP A N 1
ATOM 3111 C CA . ASP A 1 406 ? 23.265 -4.943 -17.117 1.00 97.06 406 ASP A CA 1
ATOM 3112 C C . ASP A 1 406 ? 23.746 -3.589 -16.577 1.00 97.06 406 ASP A C 1
ATOM 3114 O O . ASP A 1 406 ? 24.347 -2.806 -17.313 1.00 97.06 406 ASP A O 1
ATOM 3118 N N . LYS A 1 407 ? 23.527 -3.334 -15.280 1.00 95.00 407 LYS A N 1
ATOM 3119 C CA . LYS A 1 407 ? 23.977 -2.144 -14.546 1.00 95.00 407 LYS A CA 1
ATOM 3120 C C . LYS A 1 407 ? 23.201 -0.870 -14.899 1.00 95.00 407 LYS A C 1
ATOM 3122 O O . LYS A 1 407 ? 23.608 0.228 -14.516 1.00 95.00 407 LYS A O 1
ATOM 3127 N N . THR A 1 408 ? 22.078 -0.987 -15.607 1.00 96.25 408 THR A N 1
ATOM 3128 C CA . THR A 1 408 ? 21.284 0.163 -16.050 1.00 96.25 408 THR A CA 1
ATOM 3129 C C . THR A 1 408 ? 19.892 0.194 -15.434 1.00 96.25 408 THR A C 1
ATOM 3131 O O . THR A 1 408 ? 19.337 -0.817 -14.995 1.00 96.25 408 THR A O 1
ATOM 3134 N N . VAL A 1 409 ? 19.312 1.394 -15.432 1.00 96.69 409 VAL A N 1
ATOM 3135 C CA . VAL A 1 409 ? 17.890 1.623 -15.159 1.00 96.69 409 VAL A CA 1
ATOM 3136 C C . VAL A 1 409 ? 17.216 2.124 -16.434 1.00 96.69 409 VAL A C 1
ATOM 3138 O O . VAL A 1 409 ? 17.808 2.875 -17.212 1.00 96.69 409 VAL A O 1
ATOM 3141 N N . ARG A 1 410 ? 15.971 1.719 -16.668 1.00 97.94 410 ARG A N 1
ATOM 3142 C CA . ARG A 1 410 ? 15.144 2.182 -17.788 1.00 97.94 410 ARG A CA 1
ATOM 3143 C C . ARG A 1 410 ? 13.764 2.585 -17.288 1.00 97.94 410 ARG A C 1
ATOM 3145 O O . ARG A 1 410 ? 13.268 2.039 -16.309 1.00 97.94 410 ARG A O 1
ATOM 3152 N N . VAL A 1 411 ? 13.155 3.552 -17.964 1.00 97.00 411 VAL A N 1
ATOM 3153 C CA . VAL A 1 411 ? 11.799 4.033 -17.689 1.00 97.00 411 VAL A CA 1
ATOM 3154 C C . VAL A 1 411 ? 10.981 3.903 -18.955 1.00 97.00 411 VAL A C 1
ATOM 3156 O O . VAL A 1 411 ? 11.380 4.393 -20.010 1.00 97.00 411 VAL A O 1
ATOM 3159 N N . TRP A 1 412 ? 9.827 3.271 -18.839 1.00 97.62 412 TRP A N 1
ATOM 3160 C CA . TRP A 1 412 ? 8.934 2.943 -19.937 1.00 97.62 412 TRP A CA 1
ATOM 3161 C C . TRP A 1 412 ? 7.591 3.628 -19.732 1.00 97.62 412 TRP A C 1
ATOM 3163 O O . TRP A 1 412 ? 7.114 3.756 -18.604 1.00 97.62 412 TRP A O 1
ATOM 3173 N N . ASP A 1 413 ? 6.951 4.024 -20.822 1.00 96.62 413 ASP A N 1
ATOM 3174 C CA . ASP A 1 413 ? 5.544 4.387 -20.812 1.00 96.62 413 ASP A CA 1
ATOM 3175 C C . ASP A 1 413 ? 4.725 3.097 -20.693 1.00 96.62 413 ASP A C 1
ATOM 3177 O O . ASP A 1 413 ? 4.812 2.204 -21.537 1.00 96.62 413 ASP A O 1
ATOM 3181 N N . ALA A 1 414 ? 3.935 2.984 -19.630 1.00 95.19 414 ALA A N 1
ATOM 3182 C CA . ALA A 1 414 ? 3.221 1.759 -19.284 1.00 95.19 414 ALA A CA 1
ATOM 3183 C C . ALA A 1 414 ? 2.096 1.399 -20.269 1.00 95.19 414 ALA A C 1
ATOM 3185 O O . ALA A 1 414 ? 1.603 0.274 -20.251 1.00 95.19 414 ALA A O 1
ATOM 3186 N N . ASN A 1 415 ? 1.640 2.351 -21.088 1.00 95.25 415 ASN A N 1
ATOM 3187 C CA . ASN A 1 415 ? 0.518 2.151 -22.006 1.00 95.25 415 ASN A CA 1
ATOM 3188 C C . ASN A 1 415 ? 0.992 1.740 -23.399 1.00 95.25 415 ASN A C 1
ATOM 3190 O O . ASN A 1 415 ? 0.385 0.882 -24.029 1.00 95.25 415 ASN A O 1
ATOM 3194 N N . SER A 1 416 ? 2.069 2.355 -23.876 1.00 96.12 416 SER A N 1
ATOM 3195 C CA . SER A 1 416 ? 2.620 2.146 -25.215 1.00 96.12 416 SER A CA 1
ATOM 3196 C C . SER A 1 416 ? 3.838 1.227 -25.236 1.00 96.12 416 SER A C 1
ATOM 3198 O O . SER A 1 416 ? 4.198 0.724 -26.297 1.00 96.12 416 SER A O 1
ATOM 3200 N N . GLY A 1 417 ? 4.509 1.037 -24.097 1.00 95.38 417 GLY A N 1
ATOM 3201 C CA . GLY A 1 417 ? 5.768 0.300 -24.007 1.00 95.38 417 GLY A CA 1
ATOM 3202 C C . GLY A 1 417 ? 6.977 1.057 -24.551 1.00 95.38 417 GLY A C 1
ATOM 3203 O O . GLY A 1 417 ? 8.060 0.487 -24.676 1.00 95.38 417 GLY A O 1
ATOM 3204 N N . ARG A 1 418 ? 6.823 2.336 -24.906 1.00 97.00 418 ARG A N 1
ATOM 3205 C CA . ARG A 1 418 ? 7.941 3.140 -25.402 1.00 97.00 418 ARG A CA 1
ATOM 3206 C C . ARG A 1 418 ? 8.922 3.432 -24.275 1.00 97.00 418 ARG A C 1
ATOM 3208 O O . ARG A 1 418 ? 8.517 3.761 -23.163 1.00 97.00 418 ARG A O 1
ATOM 3215 N N . LEU A 1 419 ? 10.212 3.352 -24.583 1.00 97.00 419 LEU A N 1
ATOM 3216 C CA . LEU A 1 419 ? 11.261 3.816 -23.685 1.00 97.00 419 LEU A CA 1
ATOM 3217 C C . LEU A 1 419 ? 11.150 5.341 -23.553 1.00 97.00 419 LEU A C 1
ATOM 3219 O O . LEU A 1 419 ? 11.244 6.056 -24.548 1.00 97.00 419 LEU A O 1
ATOM 3223 N N . VAL A 1 420 ? 10.919 5.815 -22.333 1.00 95.38 420 VAL A N 1
ATOM 3224 C CA . VAL A 1 420 ? 10.861 7.241 -21.987 1.00 95.38 420 VAL A CA 1
ATOM 3225 C C . VAL A 1 420 ? 12.256 7.719 -21.610 1.00 95.38 420 VAL A C 1
ATOM 3227 O O . VAL A 1 420 ? 12.740 8.693 -22.173 1.00 95.38 420 VAL A O 1
ATOM 3230 N N . TRP A 1 421 ? 12.926 6.992 -20.710 1.00 94.56 421 TRP A N 1
ATOM 3231 C CA . TRP A 1 421 ? 14.284 7.304 -20.270 1.00 94.56 421 TRP A CA 1
ATOM 3232 C C . TRP A 1 421 ? 15.154 6.055 -20.225 1.00 94.56 421 TRP A C 1
ATOM 3234 O O . TRP A 1 421 ? 14.712 4.979 -19.824 1.00 94.56 421 TRP A O 1
ATOM 3244 N N . GLY A 1 422 ? 16.421 6.223 -20.583 1.00 89.56 422 GLY A N 1
ATOM 3245 C CA . GLY A 1 422 ? 17.459 5.217 -20.421 1.00 89.56 422 GLY A CA 1
ATOM 3246 C C . GLY A 1 422 ? 18.155 4.803 -21.724 1.00 89.56 422 GLY A C 1
ATOM 3247 O O . GLY A 1 422 ? 17.744 5.222 -22.805 1.00 89.56 422 GLY A O 1
ATOM 3248 N N . PRO A 1 423 ? 19.204 3.968 -21.636 1.00 94.56 423 PRO A N 1
ATOM 3249 C CA . PRO A 1 423 ? 19.734 3.392 -20.397 1.00 94.56 423 PRO A CA 1
ATOM 3250 C C . PRO A 1 423 ? 20.323 4.468 -19.477 1.00 94.56 423 PRO A C 1
ATOM 3252 O O . PRO A 1 423 ? 21.149 5.273 -19.893 1.00 94.56 423 PRO A O 1
ATOM 3255 N N . LEU A 1 424 ? 19.859 4.503 -18.230 1.00 93.88 424 LEU A N 1
ATOM 3256 C CA . LEU A 1 424 ? 20.398 5.379 -17.199 1.00 93.88 424 LEU A CA 1
ATOM 3257 C C . LEU A 1 424 ? 21.646 4.699 -16.636 1.00 93.88 424 LEU A C 1
ATOM 3259 O O . LEU A 1 424 ? 21.549 3.676 -15.954 1.00 93.88 424 LEU A O 1
ATOM 3263 N N . THR A 1 425 ? 22.810 5.229 -16.999 1.00 91.62 425 THR A N 1
ATOM 3264 C CA . THR A 1 425 ? 24.128 4.675 -16.668 1.00 91.62 425 THR A CA 1
ATOM 3265 C C . THR A 1 425 ? 24.749 5.408 -15.485 1.00 91.62 425 THR A C 1
ATOM 3267 O O . THR A 1 425 ? 24.634 6.628 -15.384 1.00 91.62 425 THR A O 1
ATOM 3270 N N . GLY A 1 426 ? 25.436 4.677 -14.609 1.00 83.62 426 GLY A N 1
ATOM 3271 C CA . GLY A 1 426 ? 26.104 5.242 -13.430 1.00 83.62 426 GLY A CA 1
ATOM 3272 C C . GLY A 1 426 ? 26.433 4.208 -12.354 1.00 83.62 426 GLY A C 1
ATOM 3273 O O . GLY A 1 426 ? 27.297 4.456 -11.522 1.00 83.62 426 GLY A O 1
ATOM 3274 N N . HIS A 1 427 ? 25.792 3.035 -12.383 1.00 85.00 427 HIS A N 1
ATOM 3275 C CA . HIS A 1 427 ? 26.166 1.911 -11.525 1.00 85.00 427 HIS A CA 1
ATOM 3276 C C . HIS A 1 427 ? 27.329 1.115 -12.120 1.00 85.00 427 HIS A C 1
ATOM 3278 O O . HIS A 1 427 ? 27.339 0.800 -13.308 1.00 85.00 427 HIS A O 1
ATOM 3284 N N . GLU A 1 428 ? 28.288 0.741 -11.276 1.00 86.44 428 GLU A N 1
ATOM 3285 C CA . GLU A 1 428 ? 29.431 -0.106 -11.660 1.00 86.44 428 GLU A CA 1
ATOM 3286 C C . GLU A 1 428 ? 29.122 -1.607 -11.556 1.00 86.44 428 GLU A C 1
ATOM 3288 O O . GLU A 1 428 ? 29.785 -2.438 -12.185 1.00 86.44 428 GLU A O 1
ATOM 3293 N N . HIS A 1 429 ? 28.067 -1.951 -10.819 1.00 85.31 429 HIS A N 1
ATOM 3294 C CA . HIS A 1 429 ? 27.623 -3.312 -10.538 1.00 85.31 429 HIS A CA 1
ATOM 3295 C C . HIS A 1 429 ? 26.149 -3.496 -10.898 1.00 85.31 429 HIS A C 1
ATOM 3297 O O . HIS A 1 429 ? 25.428 -2.528 -11.138 1.00 85.31 429 HIS A O 1
ATOM 3303 N N . SER A 1 430 ? 25.714 -4.758 -10.940 1.00 86.88 430 SER A N 1
ATOM 3304 C CA . SER A 1 430 ? 24.320 -5.137 -11.182 1.00 86.88 430 SER A CA 1
ATOM 3305 C C . SER A 1 430 ? 23.366 -4.281 -10.354 1.00 86.88 430 SER A C 1
ATOM 3307 O O . SER A 1 430 ? 23.517 -4.220 -9.133 1.00 86.88 430 SER A O 1
ATOM 3309 N N . VAL A 1 431 ? 22.345 -3.711 -10.991 1.00 87.12 431 VAL A N 1
ATOM 3310 C CA . VAL A 1 431 ? 21.258 -3.033 -10.283 1.00 87.12 431 VAL A CA 1
ATOM 3311 C C . VAL A 1 431 ? 20.223 -4.073 -9.892 1.00 87.12 431 VAL A C 1
ATOM 3313 O O . VAL A 1 431 ? 19.882 -4.958 -10.671 1.00 87.12 431 VAL A O 1
ATOM 3316 N N . VAL A 1 432 ? 19.765 -4.008 -8.654 1.00 81.75 432 VAL A N 1
ATOM 3317 C CA . VAL A 1 432 ? 18.961 -5.066 -8.019 1.00 81.75 432 VAL A CA 1
ATOM 3318 C C . VAL A 1 432 ? 17.611 -4.561 -7.533 1.00 81.75 432 VAL A C 1
ATOM 3320 O O . VAL A 1 432 ? 16.734 -5.359 -7.231 1.00 81.75 432 VAL A O 1
ATOM 3323 N N . TYR A 1 433 ? 17.446 -3.241 -7.462 1.00 82.44 433 TYR A N 1
ATOM 3324 C CA . TYR A 1 433 ? 16.209 -2.601 -7.059 1.00 82.44 433 TYR A CA 1
ATOM 3325 C C . TYR A 1 433 ? 16.016 -1.283 -7.795 1.00 82.44 433 TYR A C 1
ATOM 3327 O O . TYR A 1 433 ? 16.977 -0.543 -8.036 1.00 82.44 433 TYR A O 1
ATOM 3335 N N . VAL A 1 434 ? 14.756 -0.965 -8.076 1.00 83.81 434 VAL A N 1
ATOM 3336 C CA . VAL A 1 434 ? 14.325 0.328 -8.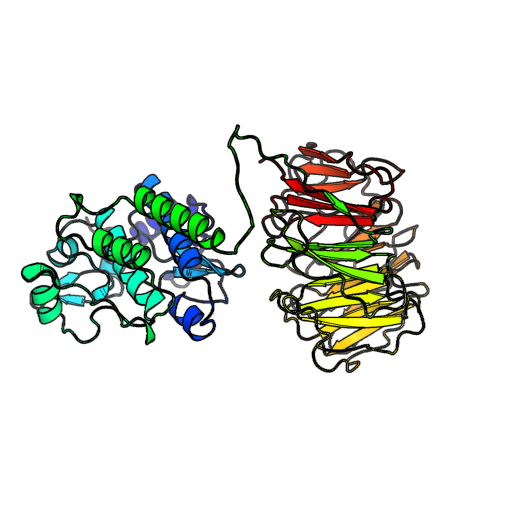594 1.00 83.81 434 VAL A CA 1
ATOM 3337 C C . VAL A 1 434 ? 12.992 0.723 -7.967 1.00 83.81 434 VAL A C 1
ATOM 3339 O O . VAL A 1 434 ? 12.137 -0.123 -7.732 1.00 83.81 434 VAL A O 1
ATOM 3342 N N . GLY A 1 435 ? 12.790 2.015 -7.715 1.00 81.12 435 GLY A N 1
ATOM 3343 C CA . GLY A 1 435 ? 11.519 2.510 -7.192 1.00 81.12 435 GLY A CA 1
ATOM 3344 C C . GLY A 1 435 ? 11.268 3.979 -7.500 1.00 81.12 435 GLY A C 1
ATOM 3345 O O . GLY A 1 435 ? 12.201 4.755 -7.695 1.00 81.12 435 GLY A O 1
ATOM 3346 N N . PHE A 1 436 ? 9.999 4.373 -7.530 1.00 76.00 436 PHE A N 1
ATOM 3347 C CA . PHE A 1 436 ? 9.579 5.769 -7.658 1.00 76.00 436 PHE A CA 1
ATOM 3348 C C . PHE A 1 436 ? 9.345 6.413 -6.297 1.00 76.00 436 PHE A C 1
ATOM 3350 O O . PHE A 1 436 ? 8.874 5.758 -5.376 1.00 76.00 436 PHE A O 1
ATOM 3357 N N . SER A 1 437 ? 9.570 7.724 -6.196 1.00 67.12 437 SER A N 1
ATOM 3358 C CA . SER A 1 437 ? 9.025 8.529 -5.098 1.00 67.12 437 SER A CA 1
ATOM 3359 C C . SER A 1 437 ? 7.488 8.608 -5.141 1.00 67.12 437 SER A C 1
ATOM 3361 O O . SER A 1 437 ? 6.908 8.418 -6.209 1.00 67.12 437 SER A O 1
ATOM 3363 N N . PRO A 1 438 ? 6.770 8.948 -4.047 1.00 63.38 438 PRO A N 1
ATOM 3364 C CA . PRO A 1 438 ? 5.310 8.897 -3.987 1.00 63.38 438 PRO A CA 1
ATOM 3365 C C . PRO A 1 438 ? 4.700 9.993 -4.855 1.00 63.38 438 PRO A C 1
ATOM 3367 O O . PRO A 1 438 ? 3.606 9.847 -5.384 1.00 63.38 438 PRO A O 1
ATOM 3370 N N . ASN A 1 439 ? 5.440 11.090 -5.045 1.00 66.75 439 ASN A N 1
ATOM 3371 C CA . ASN A 1 439 ? 5.114 12.145 -5.999 1.00 66.75 439 ASN A CA 1
ATOM 3372 C C . ASN A 1 439 ? 5.558 11.825 -7.441 1.00 66.75 439 ASN A C 1
ATOM 3374 O O . ASN A 1 439 ? 5.404 12.679 -8.307 1.00 66.75 439 ASN A O 1
ATOM 3378 N N . ALA A 1 440 ? 6.138 10.645 -7.686 1.00 74.25 440 ALA A N 1
ATOM 3379 C CA . ALA A 1 440 ? 6.653 10.158 -8.966 1.00 74.25 440 ALA A CA 1
ATOM 3380 C C . ALA A 1 440 ? 7.699 11.058 -9.655 1.00 74.25 440 ALA A C 1
ATOM 3382 O O . ALA A 1 440 ? 7.947 10.903 -10.844 1.00 74.25 440 ALA A O 1
ATOM 3383 N N . LYS A 1 441 ? 8.335 11.987 -8.927 1.00 77.81 441 LYS A N 1
ATOM 3384 C CA . LYS A 1 441 ? 9.338 12.912 -9.487 1.00 77.81 441 LYS A CA 1
ATOM 3385 C C . LYS A 1 441 ? 10.761 12.366 -9.491 1.00 77.81 441 LYS A C 1
ATOM 3387 O O . LYS A 1 441 ? 11.613 12.877 -10.215 1.00 77.81 441 LYS A O 1
ATOM 3392 N N . ARG A 1 442 ? 11.050 11.369 -8.658 1.00 81.19 442 ARG A N 1
ATOM 3393 C CA . ARG A 1 442 ? 12.384 10.781 -8.514 1.00 81.19 442 ARG A CA 1
ATOM 3394 C C . ARG A 1 442 ? 12.321 9.275 -8.663 1.00 81.19 442 ARG A C 1
ATOM 3396 O O . ARG A 1 442 ? 11.331 8.655 -8.280 1.00 81.19 442 ARG A O 1
ATOM 3403 N N . ILE A 1 443 ? 13.412 8.716 -9.165 1.00 82.62 443 ILE A N 1
ATOM 3404 C CA . ILE A 1 443 ? 13.648 7.279 -9.226 1.00 82.62 443 ILE A CA 1
ATOM 3405 C C . ILE A 1 443 ? 14.852 6.975 -8.347 1.00 82.62 443 ILE A C 1
ATOM 3407 O O . ILE A 1 443 ? 15.871 7.655 -8.435 1.00 82.62 443 ILE A O 1
ATOM 3411 N N . VAL A 1 444 ? 14.736 5.963 -7.500 1.00 79.81 444 VAL A N 1
ATOM 3412 C CA . VAL A 1 444 ? 15.857 5.372 -6.775 1.00 79.81 444 VAL A CA 1
ATOM 3413 C C . VAL A 1 444 ? 16.271 4.085 -7.457 1.00 79.81 444 VAL A C 1
ATOM 3415 O O . VAL A 1 444 ? 15.429 3.359 -7.978 1.00 79.81 444 VAL A O 1
ATOM 3418 N N . SER A 1 445 ? 17.560 3.782 -7.413 1.00 81.56 445 SER A N 1
ATOM 3419 C CA . SER A 1 445 ? 18.071 2.470 -7.794 1.00 81.56 445 SER A CA 1
ATOM 3420 C C . SER A 1 445 ? 19.270 2.096 -6.946 1.00 81.56 445 SER A C 1
ATOM 3422 O O . SER A 1 445 ? 20.079 2.976 -6.640 1.00 81.56 445 SER A O 1
ATOM 3424 N N . THR A 1 446 ? 19.397 0.817 -6.610 1.00 78.75 446 THR A N 1
ATOM 3425 C CA . THR A 1 446 ? 20.503 0.314 -5.789 1.00 78.75 446 THR A CA 1
ATOM 3426 C C . THR A 1 446 ? 21.221 -0.836 -6.483 1.00 78.75 446 THR A C 1
ATOM 3428 O O . THR A 1 446 ? 20.604 -1.631 -7.198 1.00 78.75 446 THR A O 1
ATOM 3431 N N . SER A 1 447 ? 22.540 -0.905 -6.312 1.00 78.88 447 SER A N 1
ATOM 3432 C CA . SER A 1 447 ? 23.371 -1.970 -6.868 1.00 78.88 447 SER A CA 1
ATOM 3433 C C . SER A 1 447 ? 23.560 -3.127 -5.890 1.00 78.88 447 SER A C 1
ATOM 3435 O O . SER A 1 447 ? 23.240 -3.026 -4.703 1.00 78.88 447 SER A O 1
ATOM 3437 N N . TRP A 1 448 ? 24.117 -4.234 -6.386 1.00 71.62 448 TRP A N 1
ATOM 3438 C CA . TRP A 1 448 ? 24.452 -5.404 -5.578 1.00 71.62 448 TRP A CA 1
ATOM 3439 C C . TRP A 1 448 ? 25.324 -5.057 -4.359 1.00 71.62 448 TRP A C 1
ATOM 3441 O O . TRP A 1 448 ? 25.100 -5.610 -3.285 1.00 71.62 448 TRP A O 1
ATOM 3451 N N . GLU A 1 449 ? 26.250 -4.104 -4.509 1.00 67.19 449 GLU A N 1
ATOM 3452 C CA . GLU A 1 449 ? 27.168 -3.642 -3.456 1.00 67.19 449 GLU A CA 1
ATOM 3453 C C . GLU A 1 449 ? 26.602 -2.504 -2.587 1.00 67.19 449 GLU A C 1
ATOM 3455 O O . GLU A 1 449 ? 27.306 -1.945 -1.753 1.00 67.19 449 GLU A O 1
ATOM 3460 N N . GLY A 1 450 ? 25.332 -2.135 -2.777 1.00 63.09 450 GLY A N 1
ATOM 3461 C CA . GLY A 1 450 ? 24.659 -1.110 -1.974 1.00 63.09 450 GLY A CA 1
ATOM 3462 C C . GLY A 1 450 ? 24.830 0.331 -2.468 1.00 63.09 450 GLY A C 1
ATOM 3463 O O . GLY A 1 450 ? 24.246 1.247 -1.889 1.00 63.09 450 GLY A O 1
ATOM 3464 N N . ASN A 1 451 ? 25.547 0.553 -3.575 1.00 71.94 451 ASN A N 1
ATOM 3465 C CA . ASN A 1 451 ? 25.633 1.877 -4.198 1.00 71.94 451 ASN A CA 1
ATOM 3466 C C . ASN A 1 451 ? 24.244 2.334 -4.651 1.00 71.94 451 ASN A C 1
ATOM 3468 O O . ASN A 1 451 ? 23.528 1.595 -5.331 1.00 71.94 451 ASN A O 1
ATOM 3472 N N . THR A 1 452 ? 23.866 3.555 -4.282 1.00 73.88 452 THR A N 1
ATOM 3473 C CA . THR A 1 452 ? 22.530 4.097 -4.544 1.00 73.88 452 THR A CA 1
ATOM 3474 C C . THR A 1 452 ? 22.610 5.312 -5.456 1.00 73.88 452 THR A C 1
ATOM 3476 O O . THR A 1 452 ? 23.377 6.241 -5.207 1.00 73.88 452 THR A O 1
ATOM 3479 N N . CYS A 1 453 ? 21.769 5.322 -6.490 1.00 77.94 453 CYS A N 1
ATOM 3480 C CA . CYS A 1 453 ? 21.585 6.454 -7.395 1.00 77.94 453 CYS A CA 1
ATOM 3481 C C . CYS A 1 453 ? 20.161 7.002 -7.299 1.00 77.94 453 CYS A C 1
ATOM 3483 O O . CYS A 1 453 ? 19.192 6.238 -7.223 1.00 77.94 453 CYS A O 1
ATOM 3485 N N . ILE A 1 454 ? 20.048 8.328 -7.371 1.00 79.69 454 ILE A N 1
ATOM 3486 C CA . ILE A 1 454 ? 18.795 9.072 -7.498 1.00 79.69 454 ILE A CA 1
ATOM 3487 C C . ILE A 1 454 ? 18.743 9.689 -8.885 1.00 79.69 454 ILE A C 1
ATOM 3489 O O . ILE A 1 454 ? 19.632 10.451 -9.253 1.00 79.69 454 ILE A O 1
ATOM 3493 N N . TRP A 1 455 ? 17.664 9.446 -9.611 1.00 83.69 455 TRP A N 1
ATOM 3494 C CA . TRP A 1 455 ? 17.426 9.993 -10.940 1.00 83.69 455 TRP A CA 1
ATOM 3495 C C . TRP A 1 455 ? 16.192 10.888 -10.936 1.00 83.69 455 TRP A C 1
ATOM 3497 O O . TRP A 1 455 ? 15.261 10.701 -10.147 1.00 83.69 455 TRP A O 1
ATOM 3507 N N . SER A 1 456 ? 16.165 11.852 -11.844 1.00 85.38 456 SER A N 1
ATOM 3508 C CA . SER A 1 456 ? 14.966 12.612 -12.174 1.00 85.38 456 SER A CA 1
ATOM 3509 C C . SER A 1 456 ? 14.026 11.742 -13.004 1.00 85.38 456 SER A C 1
ATOM 3511 O O . SER A 1 456 ? 14.406 11.273 -14.073 1.00 85.38 456 SER A O 1
ATOM 3513 N N . ALA A 1 457 ? 12.784 11.559 -12.556 1.00 84.81 457 ALA A N 1
ATOM 3514 C CA . ALA A 1 457 ? 11.762 10.888 -13.365 1.00 84.81 457 ALA A CA 1
ATOM 3515 C C . ALA A 1 457 ? 11.281 11.768 -14.536 1.00 84.81 457 ALA A C 1
ATOM 3517 O O . ALA A 1 457 ? 10.753 11.266 -15.527 1.00 84.81 457 ALA A O 1
ATOM 3518 N N . GLU A 1 458 ? 11.468 13.087 -14.424 1.00 86.88 458 GLU A N 1
ATOM 3519 C CA . GLU A 1 458 ? 11.050 14.066 -15.431 1.00 86.88 458 GLU A CA 1
ATOM 3520 C C . GLU A 1 458 ? 12.063 14.202 -16.573 1.00 86.88 458 GLU A C 1
ATOM 3522 O O . GLU A 1 458 ? 11.674 14.574 -17.672 1.00 86.88 458 GLU A O 1
ATOM 3527 N N . THR A 1 459 ? 13.348 13.917 -16.328 1.00 88.69 459 THR A N 1
ATOM 3528 C CA . THR A 1 459 ? 14.426 14.157 -17.310 1.00 88.69 459 THR A CA 1
ATOM 3529 C C . THR A 1 459 ? 15.387 12.985 -17.503 1.00 88.69 459 THR A C 1
ATOM 3531 O O . THR A 1 459 ? 16.258 13.054 -18.363 1.00 88.69 459 THR A O 1
ATOM 3534 N N . GLY A 1 460 ? 15.311 11.941 -16.673 1.00 87.31 460 GLY A N 1
ATOM 3535 C CA . GLY A 1 460 ? 16.284 10.844 -16.650 1.00 87.31 460 GLY A CA 1
ATOM 3536 C C . GLY A 1 460 ? 17.666 11.224 -16.099 1.00 87.31 460 GLY A C 1
ATOM 3537 O O . GLY A 1 460 ? 18.532 10.366 -15.985 1.00 87.31 460 GLY A O 1
ATOM 3538 N N . ALA A 1 461 ? 17.905 12.487 -15.735 1.00 88.19 461 ALA A N 1
ATOM 3539 C CA . ALA A 1 461 ? 19.213 12.929 -15.257 1.00 88.19 461 ALA A CA 1
ATOM 3540 C C . ALA A 1 461 ? 19.572 12.304 -13.898 1.00 88.19 461 ALA A C 1
ATOM 3542 O O . ALA A 1 461 ? 18.720 12.214 -13.010 1.00 88.19 461 ALA A O 1
ATOM 3543 N N . LEU A 1 462 ? 20.843 11.931 -13.716 1.00 86.94 462 LEU A N 1
ATOM 3544 C CA . LEU A 1 462 ? 21.388 11.553 -12.411 1.00 86.94 462 LEU A CA 1
ATOM 3545 C C . LEU A 1 462 ? 21.420 12.792 -11.504 1.00 86.94 462 LEU A C 1
ATOM 3547 O O . LEU A 1 462 ? 22.045 13.796 -11.834 1.00 86.94 462 LEU A O 1
ATOM 3551 N N . LEU A 1 463 ? 20.723 12.721 -10.373 1.00 78.31 463 LEU A N 1
ATOM 3552 C CA . LEU A 1 463 ? 20.635 13.790 -9.378 1.00 78.31 463 LEU A CA 1
ATOM 3553 C C . LEU A 1 463 ? 21.638 13.597 -8.232 1.00 78.31 463 LEU A C 1
ATOM 3555 O O . LEU A 1 463 ? 22.099 14.583 -7.666 1.00 78.31 463 LEU A O 1
ATOM 3559 N N . SER A 1 464 ? 21.925 12.347 -7.849 1.00 70.12 464 SER A N 1
ATOM 3560 C CA . SER A 1 464 ? 22.859 11.991 -6.766 1.00 70.12 464 SER A CA 1
ATOM 3561 C C . SER A 1 464 ? 23.271 10.510 -6.852 1.00 70.12 464 SER A C 1
ATOM 3563 O O . SER A 1 464 ? 22.498 9.708 -7.375 1.00 70.12 464 SER A O 1
ATOM 3565 N N . GLY A 1 465 ? 24.445 10.137 -6.325 1.00 70.12 465 GLY A N 1
ATOM 3566 C CA . GLY A 1 465 ? 25.059 8.799 -6.458 1.00 70.12 465 GLY A CA 1
ATOM 3567 C C . GLY A 1 465 ? 26.197 8.744 -7.496 1.00 70.12 465 GLY A C 1
ATOM 3568 O O . GLY A 1 465 ? 26.489 9.777 -8.105 1.00 70.12 465 GLY A O 1
ATOM 3569 N N . PRO A 1 466 ? 26.867 7.585 -7.705 1.00 54.28 466 PRO A N 1
ATOM 3570 C CA . PRO A 1 466 ? 26.596 6.249 -7.141 1.00 54.28 466 PRO A CA 1
ATOM 3571 C C . PRO A 1 466 ? 27.166 6.010 -5.732 1.00 54.28 466 PRO A C 1
ATOM 3573 O O . PRO A 1 466 ? 26.716 5.107 -5.033 1.00 54.28 466 PRO A O 1
ATOM 3576 N N . SER A 1 467 ? 28.113 6.835 -5.282 1.00 53.38 467 SER A N 1
ATOM 3577 C CA . SER A 1 467 ? 28.863 6.633 -4.031 1.00 53.38 467 SER A CA 1
ATOM 3578 C C . SER A 1 467 ? 28.173 7.195 -2.784 1.00 53.38 467 SER A C 1
ATOM 3580 O O . SER A 1 467 ? 28.838 7.690 -1.876 1.00 53.38 467 SER A O 1
ATOM 3582 N N . LEU A 1 468 ? 26.840 7.119 -2.715 1.00 49.75 468 LEU A N 1
ATOM 3583 C CA . LEU A 1 468 ? 26.119 7.277 -1.450 1.00 49.75 468 LEU A CA 1
ATOM 3584 C C . LEU A 1 468 ? 26.383 6.028 -0.590 1.00 49.75 468 LEU A C 1
ATOM 3586 O O . LEU A 1 468 ? 25.517 5.175 -0.431 1.00 49.75 468 LEU A O 1
ATOM 3590 N N . GLN A 1 469 ? 27.610 5.885 -0.084 1.00 44.59 469 GLN A N 1
ATOM 3591 C CA . GLN A 1 469 ? 27.890 5.000 1.044 1.00 44.59 469 GLN A CA 1
ATOM 3592 C C . GLN A 1 469 ? 27.292 5.636 2.302 1.00 44.59 469 GLN A C 1
ATOM 3594 O O . GLN A 1 469 ? 27.147 6.857 2.348 1.00 44.59 469 GLN A O 1
ATOM 3599 N N . HIS A 1 470 ? 26.929 4.821 3.297 1.00 41.44 470 HIS A N 1
ATOM 3600 C CA . HIS A 1 470 ? 26.389 5.253 4.591 1.00 41.44 470 HIS A CA 1
ATOM 3601 C C . HIS A 1 470 ? 27.357 6.207 5.324 1.00 41.44 470 HIS A C 1
ATOM 3603 O O . HIS A 1 470 ? 28.053 5.816 6.255 1.00 41.44 470 HIS A O 1
ATOM 3609 N N . ALA A 1 471 ? 27.418 7.467 4.903 1.00 26.88 471 ALA A N 1
ATOM 3610 C CA . ALA A 1 471 ? 27.955 8.561 5.683 1.00 26.88 471 ALA A CA 1
ATOM 3611 C C . ALA A 1 471 ? 26.851 9.001 6.645 1.00 26.88 471 ALA A C 1
ATOM 3613 O O . ALA A 1 471 ? 25.724 9.284 6.221 1.00 26.88 471 ALA A O 1
ATOM 3614 N N . GLU A 1 472 ? 27.173 9.015 7.939 1.00 29.80 472 GLU A N 1
ATOM 3615 C CA . GLU A 1 472 ? 26.319 9.556 8.993 1.00 29.80 472 GLU A CA 1
ATOM 3616 C C . GLU A 1 472 ? 25.679 10.879 8.532 1.00 29.80 472 GLU A C 1
ATOM 3618 O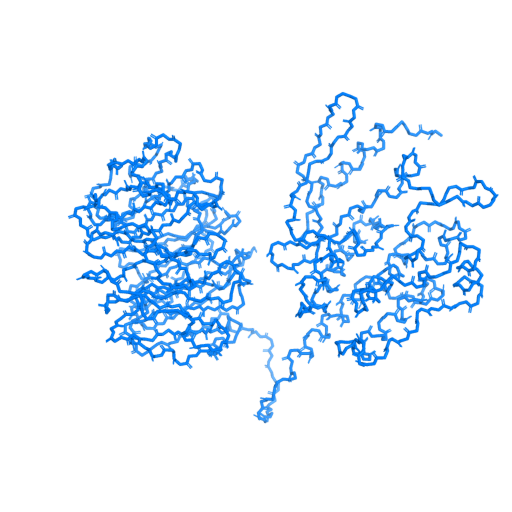 O . GLU A 1 472 ? 26.367 11.860 8.254 1.00 29.80 472 GLU A O 1
ATOM 3623 N N . GLY A 1 473 ? 24.347 10.896 8.424 1.00 32.59 473 GLY A N 1
ATOM 3624 C CA . GLY A 1 473 ? 23.573 12.132 8.280 1.00 32.59 473 GLY A CA 1
ATOM 3625 C C . GLY A 1 473 ? 23.125 12.564 6.876 1.00 32.59 473 GLY A C 1
ATOM 3626 O O . GLY A 1 473 ? 22.537 13.639 6.764 1.00 32.59 473 GLY A O 1
ATOM 3627 N N . ALA A 1 474 ? 23.305 11.779 5.807 1.00 27.38 474 ALA A N 1
ATOM 3628 C CA . ALA A 1 474 ? 22.795 12.155 4.476 1.00 27.38 474 ALA A CA 1
ATOM 3629 C C . ALA A 1 474 ? 21.426 11.518 4.144 1.00 27.38 474 ALA A C 1
ATOM 3631 O O . ALA A 1 474 ? 21.323 10.420 3.603 1.00 27.38 474 ALA A O 1
ATOM 3632 N N . ILE A 1 475 ? 20.360 12.260 4.459 1.00 33.94 475 ILE A N 1
ATOM 3633 C CA . ILE A 1 475 ? 18.949 11.994 4.135 1.00 33.94 475 ILE A CA 1
ATOM 3634 C C . ILE A 1 475 ? 18.711 11.954 2.613 1.00 33.94 475 ILE A C 1
ATOM 3636 O O . ILE A 1 475 ? 19.194 12.825 1.890 1.00 33.94 475 ILE A O 1
ATOM 3640 N N . THR A 1 476 ? 17.811 11.057 2.177 1.00 28.47 476 THR A N 1
ATOM 3641 C CA . THR A 1 476 ? 16.940 11.110 0.970 1.00 28.47 476 THR A CA 1
ATOM 3642 C C . THR A 1 476 ? 17.167 9.971 -0.027 1.00 28.47 476 THR A C 1
ATOM 3644 O O . THR A 1 476 ? 17.561 10.259 -1.149 1.00 28.47 476 THR A O 1
ATOM 3647 N N . VAL A 1 477 ? 16.819 8.706 0.265 1.00 28.77 477 VAL A N 1
ATOM 3648 C CA . VAL A 1 477 ? 16.453 7.802 -0.848 1.00 28.77 477 VAL A CA 1
ATOM 3649 C C . VAL A 1 477 ? 15.606 6.574 -0.504 1.00 28.77 477 VAL A C 1
ATOM 3651 O O . VAL A 1 477 ? 16.085 5.681 0.177 1.00 28.77 477 VAL A O 1
ATOM 3654 N N . ALA A 1 478 ? 14.426 6.511 -1.141 1.00 32.91 478 ALA A N 1
ATOM 3655 C CA . ALA A 1 478 ? 13.603 5.352 -1.535 1.00 32.91 478 ALA A CA 1
ATOM 3656 C C . ALA A 1 478 ? 12.173 5.387 -0.981 1.00 32.91 478 ALA A C 1
ATOM 3658 O O . ALA A 1 478 ? 11.934 5.764 0.153 1.00 32.91 478 ALA A O 1
ATOM 3659 N N . PHE A 1 479 ? 11.200 5.029 -1.812 1.00 34.53 479 PHE A N 1
ATOM 3660 C CA . PHE A 1 479 ? 9.794 4.974 -1.439 1.00 34.53 479 PHE A CA 1
ATOM 3661 C C . PHE A 1 479 ? 9.207 3.628 -1.897 1.00 34.53 479 PHE A C 1
ATOM 3663 O O . PHE A 1 479 ? 9.420 3.217 -3.033 1.00 34.53 479 PHE A O 1
ATOM 3670 N N . THR A 1 480 ? 8.554 2.964 -0.936 1.00 31.84 480 THR A N 1
ATOM 3671 C CA . THR A 1 480 ? 7.609 1.819 -0.936 1.00 31.84 480 THR A CA 1
ATOM 3672 C C . THR A 1 480 ? 7.857 0.550 -1.781 1.00 31.84 480 THR A C 1
ATOM 3674 O O . THR A 1 480 ? 7.660 0.546 -2.989 1.00 31.84 480 THR A O 1
ATOM 3677 N N . SER A 1 481 ? 8.147 -0.537 -1.043 1.00 42.16 481 SER A N 1
ATOM 3678 C CA . SER A 1 481 ? 7.706 -1.953 -1.121 1.00 42.16 481 SER A CA 1
ATOM 3679 C C . SER A 1 481 ? 7.570 -2.683 -2.473 1.00 42.16 481 SER A C 1
ATOM 3681 O O . SER A 1 481 ? 6.468 -2.789 -3.014 1.00 42.16 481 SER A O 1
ATOM 3683 N N . ASN A 1 482 ? 8.670 -3.306 -2.922 1.00 38.28 482 ASN A N 1
ATOM 3684 C CA . ASN A 1 482 ? 8.842 -4.775 -3.017 1.00 38.28 482 ASN A CA 1
ATOM 3685 C C . ASN A 1 482 ? 10.310 -5.120 -3.411 1.00 38.28 482 ASN A C 1
ATOM 3687 O O . ASN A 1 482 ? 10.589 -5.296 -4.589 1.00 38.28 482 ASN A O 1
ATOM 3691 N N . SER A 1 483 ? 11.207 -5.184 -2.404 1.00 43.53 483 SER A N 1
ATOM 3692 C CA . SER A 1 483 ? 12.549 -5.839 -2.293 1.00 43.53 483 SER A CA 1
ATOM 3693 C C . SER A 1 483 ? 13.635 -5.756 -3.389 1.00 43.53 483 SER A C 1
ATOM 3695 O O . SER A 1 483 ? 13.327 -5.718 -4.566 1.00 43.53 483 SER A O 1
ATOM 3697 N N . THR A 1 484 ? 14.955 -5.795 -3.111 1.00 47.50 484 THR A N 1
ATOM 3698 C CA . THR A 1 484 ? 15.710 -5.920 -1.843 1.00 47.50 484 THR A CA 1
ATOM 3699 C C . THR A 1 484 ? 17.067 -5.240 -1.926 1.00 47.50 484 THR A C 1
ATOM 3701 O O . THR A 1 484 ? 17.913 -5.618 -2.740 1.00 47.50 484 THR A O 1
ATOM 3704 N N . ARG A 1 485 ? 17.287 -4.277 -1.027 1.00 61.62 485 ARG A N 1
ATOM 3705 C CA . ARG A 1 485 ? 18.586 -4.007 -0.378 1.00 61.62 485 ARG A CA 1
ATOM 3706 C C . ARG A 1 485 ? 18.504 -2.882 0.647 1.00 61.62 485 ARG A C 1
ATOM 3708 O O . ARG A 1 485 ? 19.308 -2.828 1.571 1.00 61.62 485 ARG A O 1
ATOM 3715 N N . TYR A 1 486 ? 17.489 -2.038 0.477 1.00 62.47 486 TYR A N 1
ATOM 3716 C CA . TYR A 1 486 ? 17.098 -0.971 1.379 1.00 62.47 486 TYR A CA 1
ATOM 3717 C C . TYR A 1 486 ? 15.573 -0.899 1.399 1.00 62.47 486 TYR A C 1
ATOM 3719 O O . TYR A 1 486 ? 14.928 -1.139 0.377 1.00 62.47 486 TYR A O 1
ATOM 3727 N N . ALA A 1 487 ? 14.993 -0.541 2.534 1.00 65.12 487 ALA A N 1
ATOM 3728 C CA . ALA A 1 487 ? 13.583 -0.202 2.638 1.00 65.12 487 ALA A CA 1
ATOM 3729 C C . ALA A 1 487 ? 13.453 1.164 3.309 1.00 65.12 487 ALA A C 1
ATOM 3731 O O . ALA A 1 487 ? 14.276 1.535 4.140 1.00 65.12 487 ALA A O 1
ATOM 3732 N N . ILE A 1 488 ? 12.408 1.912 2.976 1.00 63.28 488 ILE A N 1
ATOM 3733 C CA . ILE A 1 488 ? 12.021 3.111 3.720 1.00 63.28 488 ILE A CA 1
ATOM 3734 C C . ILE A 1 488 ? 10.569 2.959 4.119 1.00 63.28 488 ILE A C 1
ATOM 3736 O O . ILE A 1 488 ? 9.755 2.435 3.349 1.00 63.28 488 ILE A O 1
ATOM 3740 N N . SER A 1 489 ? 10.255 3.401 5.329 1.00 70.06 489 SER A N 1
ATOM 3741 C CA . SER A 1 489 ? 8.889 3.365 5.817 1.00 70.06 489 SER A CA 1
ATOM 3742 C C . SER A 1 489 ? 7.976 4.280 4.989 1.00 70.06 489 SER A C 1
ATOM 3744 O O . SER A 1 489 ? 8.410 5.337 4.532 1.00 70.06 489 SER A O 1
ATOM 3746 N N . PRO A 1 490 ? 6.698 3.926 4.781 1.00 69.25 490 PRO A N 1
ATOM 3747 C CA . PRO A 1 490 ? 5.753 4.773 4.049 1.00 69.25 490 PRO A CA 1
ATOM 3748 C C . PRO A 1 490 ? 5.672 6.232 4.532 1.00 69.25 490 PRO A C 1
ATOM 3750 O O . PRO A 1 490 ? 5.483 7.136 3.720 1.00 69.25 490 PRO A O 1
ATOM 3753 N N . ASP A 1 491 ? 5.853 6.480 5.833 1.00 66.75 491 ASP A N 1
ATOM 3754 C CA . ASP A 1 491 ? 5.897 7.822 6.430 1.00 66.75 491 ASP A CA 1
ATOM 3755 C C . ASP A 1 491 ? 7.248 8.549 6.263 1.00 66.75 491 ASP A C 1
ATOM 3757 O O . ASP A 1 491 ? 7.388 9.704 6.670 1.00 66.75 491 ASP A O 1
ATOM 3761 N N . GLY A 1 492 ? 8.241 7.885 5.667 1.00 64.38 492 GLY A N 1
ATOM 3762 C CA . GLY A 1 492 ? 9.581 8.398 5.407 1.00 64.38 492 GLY A CA 1
ATOM 3763 C C . GLY A 1 492 ? 10.462 8.538 6.645 1.00 64.38 492 GLY A C 1
ATOM 3764 O O . GLY A 1 492 ? 11.538 9.121 6.527 1.00 64.38 492 GLY A O 1
ATOM 3765 N N . LYS A 1 493 ? 10.038 8.063 7.824 1.00 71.00 493 LYS A N 1
ATOM 3766 C CA . LYS A 1 493 ? 10.787 8.220 9.083 1.00 71.00 493 LYS A CA 1
ATOM 3767 C C . LYS A 1 493 ? 11.895 7.203 9.287 1.00 71.00 493 LYS A C 1
ATOM 3769 O O . LYS A 1 493 ? 12.844 7.510 9.999 1.00 71.00 493 LYS A O 1
ATOM 3774 N N . TRP A 1 494 ? 11.778 6.017 8.708 1.00 72.88 494 TRP A N 1
ATOM 3775 C CA . TRP A 1 494 ? 12.719 4.927 8.921 1.00 72.88 494 TRP A CA 1
ATOM 3776 C C . TRP A 1 494 ? 13.379 4.530 7.615 1.00 72.88 494 TRP A C 1
ATOM 3778 O O . TRP A 1 494 ? 12.730 4.491 6.572 1.00 72.88 494 TRP A O 1
ATOM 3788 N N . ILE A 1 495 ? 14.661 4.199 7.694 1.00 72.06 495 ILE A N 1
ATOM 3789 C CA . ILE A 1 495 ? 15.430 3.592 6.612 1.00 72.06 495 ILE A CA 1
ATOM 3790 C C . ILE A 1 495 ? 15.964 2.276 7.148 1.00 72.06 495 ILE A C 1
ATOM 3792 O O . ILE A 1 495 ? 16.530 2.268 8.232 1.00 72.06 495 ILE A O 1
ATOM 3796 N N . ALA A 1 496 ? 15.789 1.182 6.420 1.00 75.69 496 ALA A N 1
ATOM 3797 C CA . ALA A 1 496 ? 16.384 -0.108 6.725 1.00 75.69 496 ALA A CA 1
ATOM 3798 C C . ALA A 1 496 ? 17.365 -0.513 5.630 1.00 75.69 496 ALA A C 1
ATOM 3800 O O . ALA A 1 496 ? 17.082 -0.293 4.454 1.00 75.69 496 ALA A O 1
ATOM 3801 N N . ALA A 1 497 ? 18.489 -1.108 6.010 1.00 74.94 497 ALA A N 1
ATOM 3802 C CA . ALA A 1 497 ? 19.512 -1.603 5.093 1.00 74.94 497 ALA A CA 1
ATOM 3803 C C . ALA A 1 497 ? 20.374 -2.669 5.757 1.00 74.94 497 ALA A C 1
ATOM 3805 O O . ALA A 1 497 ? 20.351 -2.824 6.978 1.00 74.94 497 ALA A O 1
ATOM 3806 N N . TYR A 1 498 ? 21.189 -3.359 4.967 1.00 72.12 498 TYR A N 1
ATOM 3807 C CA . TYR A 1 498 ? 22.173 -4.283 5.515 1.00 72.12 498 TYR A CA 1
ATOM 3808 C C . TYR A 1 498 ? 23.230 -3.576 6.357 1.00 72.12 498 TYR A C 1
ATOM 3810 O O . TYR A 1 498 ? 23.718 -2.501 6.009 1.00 72.12 498 TYR A O 1
ATOM 3818 N N . ALA A 1 499 ? 23.595 -4.220 7.458 1.00 66.75 499 ALA A N 1
ATOM 3819 C CA . ALA A 1 499 ? 24.625 -3.751 8.373 1.00 66.75 499 ALA A CA 1
ATOM 3820 C C . ALA A 1 499 ? 25.979 -4.437 8.155 1.00 66.75 499 ALA A C 1
ATOM 3822 O O . ALA A 1 499 ? 26.974 -4.042 8.760 1.00 66.75 499 ALA A O 1
ATOM 3823 N N . ASP A 1 500 ? 26.020 -5.483 7.330 1.00 64.50 500 ASP A N 1
ATOM 3824 C CA . ASP A 1 500 ? 27.202 -6.301 7.116 1.00 64.50 500 ASP A CA 1
ATOM 3825 C C . ASP A 1 500 ? 27.338 -6.777 5.664 1.00 64.50 500 ASP A C 1
ATOM 3827 O O . ASP A 1 500 ? 26.364 -6.921 4.928 1.00 64.50 500 ASP A O 1
ATOM 3831 N N . ASN A 1 501 ? 28.572 -7.078 5.253 1.00 65.81 501 ASN A N 1
ATOM 3832 C CA . ASN A 1 501 ? 28.864 -7.529 3.886 1.00 65.81 501 ASN A CA 1
ATOM 3833 C C . ASN A 1 501 ? 28.248 -8.899 3.565 1.00 65.81 501 ASN A C 1
ATOM 3835 O O . ASN A 1 501 ? 28.082 -9.237 2.395 1.00 65.81 501 ASN A O 1
ATOM 3839 N N . LYS A 1 502 ? 27.923 -9.700 4.589 1.00 68.81 502 LYS A N 1
ATOM 3840 C CA . LYS A 1 502 ? 27.249 -10.992 4.409 1.00 68.81 502 LYS A CA 1
ATOM 3841 C C . LYS A 1 502 ? 25.738 -10.846 4.240 1.00 68.81 502 LYS A C 1
ATOM 3843 O O . LYS A 1 502 ? 25.086 -11.842 3.952 1.00 68.81 502 LYS A O 1
ATOM 3848 N N . CYS A 1 503 ? 25.196 -9.632 4.366 1.00 75.25 503 CYS A N 1
ATOM 3849 C CA . CYS A 1 503 ? 23.779 -9.343 4.193 1.00 75.25 503 CYS A CA 1
ATOM 3850 C C . CYS A 1 503 ? 22.872 -10.160 5.134 1.00 75.25 503 CYS A C 1
ATOM 3852 O O . CYS A 1 503 ? 21.751 -10.501 4.761 1.00 75.25 503 CYS A O 1
ATOM 3854 N N . THR A 1 504 ? 23.341 -10.501 6.338 1.00 78.38 504 THR A N 1
ATOM 3855 C CA . THR A 1 504 ? 22.552 -11.260 7.328 1.00 78.38 504 THR A CA 1
ATOM 3856 C C . THR A 1 504 ? 21.949 -10.349 8.391 1.00 78.38 504 THR A C 1
ATOM 3858 O O . THR A 1 504 ? 20.965 -10.715 9.030 1.00 78.38 504 THR A O 1
ATOM 3861 N N . LYS A 1 505 ? 22.509 -9.147 8.571 1.00 79.50 505 LYS A N 1
ATOM 3862 C CA . LYS A 1 505 ? 22.049 -8.170 9.563 1.00 79.50 505 LYS A CA 1
ATOM 3863 C C . LYS A 1 505 ? 21.389 -6.985 8.894 1.00 79.50 505 LYS A C 1
ATOM 3865 O O . LYS A 1 505 ? 21.902 -6.472 7.902 1.00 79.50 505 LYS A O 1
ATOM 3870 N N . VAL A 1 506 ? 20.296 -6.504 9.475 1.00 81.81 506 VAL A N 1
ATOM 3871 C CA . VAL A 1 506 ? 19.578 -5.321 8.991 1.00 81.81 506 VAL A CA 1
ATOM 3872 C C . VAL A 1 506 ? 19.598 -4.255 10.069 1.00 81.81 506 VAL A C 1
ATOM 3874 O O . VAL A 1 506 ? 19.167 -4.486 11.189 1.00 81.81 506 VAL A O 1
ATOM 3877 N N . HIS A 1 507 ? 20.080 -3.068 9.750 1.00 79.94 507 HIS A N 1
ATOM 3878 C CA . HIS A 1 507 ? 19.966 -1.903 10.614 1.00 79.94 507 HIS A CA 1
ATOM 3879 C C . HIS A 1 507 ? 18.799 -1.043 10.157 1.00 79.94 507 HIS A C 1
ATOM 3881 O O . HIS A 1 507 ? 18.528 -0.934 8.964 1.00 79.94 507 HIS A O 1
ATOM 3887 N N . VAL A 1 508 ? 18.107 -0.444 11.122 1.00 80.38 508 VAL A N 1
ATOM 3888 C CA . VAL A 1 508 ? 17.055 0.539 10.893 1.00 80.38 508 VAL A CA 1
ATOM 3889 C C . VAL A 1 508 ? 17.495 1.849 11.521 1.00 80.38 508 VAL A C 1
ATOM 3891 O O . VAL A 1 508 ? 17.772 1.896 12.717 1.00 80.38 508 VAL A O 1
ATOM 3894 N N . TRP A 1 509 ? 17.537 2.914 10.734 1.00 72.38 509 TRP A N 1
ATOM 3895 C CA . TRP A 1 509 ? 17.911 4.256 11.161 1.00 72.38 509 TRP A CA 1
ATOM 3896 C C . TRP A 1 509 ? 16.720 5.201 11.077 1.00 72.38 509 TRP A C 1
ATOM 3898 O O . TRP A 1 509 ? 15.875 5.085 10.184 1.00 72.38 509 TRP A O 1
ATOM 3908 N N . ALA A 1 510 ? 16.681 6.178 11.978 1.00 69.44 510 ALA A N 1
ATOM 3909 C CA . ALA A 1 510 ? 15.817 7.338 11.833 1.00 69.44 510 ALA A CA 1
ATOM 3910 C C . ALA A 1 510 ? 16.309 8.174 10.645 1.00 69.44 510 ALA A C 1
ATOM 3912 O O . ALA A 1 510 ? 17.452 8.632 10.628 1.00 69.44 510 ALA A O 1
ATOM 3913 N N . SER A 1 511 ? 15.447 8.389 9.655 1.00 62.31 511 SER A N 1
ATOM 3914 C CA . SER A 1 511 ? 15.809 9.044 8.400 1.00 62.31 511 SER A CA 1
ATOM 3915 C C . SER A 1 511 ? 16.340 10.453 8.632 1.00 62.31 511 SER A C 1
ATOM 3917 O O . SER A 1 511 ? 17.337 10.814 8.027 1.00 62.31 511 SER A O 1
ATOM 3919 N N . THR A 1 512 ? 15.724 11.223 9.535 1.00 59.19 512 THR A N 1
ATOM 3920 C CA . THR A 1 512 ? 16.034 12.638 9.787 1.00 59.19 512 THR A CA 1
ATOM 3921 C C . THR A 1 512 ? 17.306 12.873 10.591 1.00 59.19 512 THR A C 1
ATOM 3923 O O . THR A 1 512 ? 17.968 13.885 10.380 1.00 59.19 512 THR A O 1
ATOM 3926 N N . THR A 1 513 ? 17.635 11.988 11.533 1.00 61.94 513 THR A N 1
ATOM 3927 C CA . THR A 1 513 ? 18.786 12.166 12.434 1.00 61.94 513 THR A CA 1
ATOM 3928 C C . THR A 1 513 ? 19.971 11.289 12.052 1.00 61.94 513 THR A C 1
ATOM 3930 O O . THR A 1 513 ? 21.073 11.526 12.537 1.00 61.94 513 THR A O 1
ATOM 3933 N N . GLY A 1 514 ? 19.756 10.260 11.225 1.00 58.09 514 GLY A N 1
ATOM 3934 C CA . GLY A 1 514 ? 20.752 9.233 10.924 1.00 58.09 514 GLY A CA 1
ATOM 3935 C C . GLY A 1 514 ? 21.076 8.319 12.110 1.00 58.09 514 GLY A C 1
ATOM 3936 O O . GLY A 1 514 ? 21.958 7.471 11.999 1.00 58.09 514 GLY A O 1
ATOM 3937 N N . GLN A 1 515 ? 20.384 8.465 13.245 1.00 69.38 515 GLN A N 1
ATOM 3938 C CA . GLN A 1 515 ? 20.623 7.633 14.421 1.00 69.38 515 GLN A CA 1
ATOM 3939 C C . GLN A 1 515 ? 20.096 6.219 14.197 1.00 69.38 515 GLN A C 1
ATOM 3941 O O . GLN A 1 515 ? 18.993 6.028 13.680 1.00 69.38 515 GLN A O 1
ATOM 3946 N N . LEU A 1 516 ? 20.882 5.229 14.620 1.00 73.44 516 LEU A N 1
ATOM 3947 C CA . LEU A 1 516 ? 20.471 3.832 14.609 1.00 73.44 516 LEU A CA 1
ATOM 3948 C C . LEU A 1 516 ? 19.320 3.631 15.604 1.00 73.44 516 LEU A C 1
ATOM 3950 O O . LEU A 1 516 ? 19.485 3.842 16.802 1.00 73.44 516 LEU A O 1
ATOM 3954 N N . ALA A 1 517 ? 18.162 3.227 15.094 1.00 79.00 517 ALA A N 1
ATOM 3955 C CA . ALA A 1 517 ? 16.953 2.985 15.869 1.00 79.00 517 ALA A CA 1
ATOM 3956 C C . ALA A 1 517 ? 16.901 1.549 16.392 1.00 79.00 517 ALA A C 1
ATOM 3958 O O . ALA A 1 517 ? 16.596 1.306 17.557 1.00 79.00 517 ALA A O 1
ATOM 3959 N N . THR A 1 518 ? 17.204 0.580 15.527 1.00 84.00 518 THR A N 1
ATOM 3960 C CA . THR A 1 518 ? 17.283 -0.829 15.912 1.00 84.00 518 THR A CA 1
ATOM 3961 C C . THR A 1 518 ? 18.170 -1.618 14.952 1.00 84.00 518 THR A C 1
ATOM 3963 O O . THR A 1 518 ? 18.455 -1.178 13.838 1.00 84.00 518 THR A O 1
ATOM 3966 N N . SER A 1 519 ? 18.615 -2.787 15.400 1.00 82.25 519 SER A N 1
ATOM 3967 C CA . SER A 1 519 ? 19.371 -3.758 14.616 1.00 82.25 519 SER A CA 1
ATOM 3968 C C . SER A 1 519 ? 18.627 -5.088 14.673 1.00 82.25 519 SER A C 1
ATOM 3970 O O . SER A 1 519 ? 18.331 -5.588 15.758 1.00 82.25 519 SER A O 1
ATOM 3972 N N . LEU A 1 520 ? 18.292 -5.631 13.507 1.00 83.44 520 LEU A N 1
ATOM 3973 C CA . LEU A 1 520 ? 17.743 -6.965 13.333 1.00 83.44 520 LEU A CA 1
ATOM 3974 C C . LEU A 1 520 ? 18.892 -7.923 13.017 1.00 83.44 520 LEU A C 1
ATOM 3976 O O . LEU A 1 520 ? 19.400 -7.965 11.894 1.00 83.44 520 LEU A O 1
ATOM 3980 N N . ASP A 1 521 ? 19.271 -8.707 14.018 1.00 85.62 521 ASP A N 1
ATOM 3981 C CA . ASP A 1 521 ? 20.216 -9.824 13.910 1.00 85.62 521 ASP A CA 1
ATOM 3982 C C . ASP A 1 521 ? 19.458 -11.134 14.152 1.00 85.62 521 ASP A C 1
ATOM 3984 O O . ASP A 1 521 ? 19.697 -11.865 15.112 1.00 85.62 521 ASP A O 1
ATOM 3988 N N . VAL A 1 522 ? 18.413 -11.338 13.347 1.00 82.31 522 VAL A N 1
ATOM 3989 C CA . VAL A 1 522 ? 17.453 -12.441 13.519 1.00 82.31 522 VAL A CA 1
ATOM 3990 C C . VAL A 1 522 ? 17.661 -13.573 12.519 1.00 82.31 522 VAL A C 1
ATOM 3992 O O . VAL A 1 522 ? 17.177 -14.677 12.754 1.00 82.31 522 VAL A O 1
ATOM 3995 N N . HIS A 1 523 ? 18.391 -13.310 11.434 1.00 86.25 523 HIS A N 1
ATOM 3996 C CA . HIS A 1 523 ? 18.597 -14.254 10.345 1.00 86.25 523 HIS A CA 1
ATOM 3997 C C . HIS A 1 523 ? 19.970 -14.920 10.413 1.00 86.25 523 HIS A C 1
ATOM 3999 O O . HIS A 1 523 ? 20.972 -14.281 10.732 1.00 86.25 523 HIS A O 1
ATOM 4005 N N . THR A 1 524 ? 20.029 -16.211 10.084 1.00 87.06 524 THR A N 1
ATOM 4006 C CA . THR A 1 524 ? 21.286 -16.986 10.061 1.00 87.06 524 THR A CA 1
ATOM 4007 C C . THR A 1 524 ? 21.922 -17.074 8.674 1.00 87.06 524 THR A C 1
ATOM 4009 O O . THR A 1 524 ? 23.045 -17.563 8.544 1.00 87.06 524 THR A O 1
ATOM 4012 N N . ASP A 1 525 ? 21.225 -16.582 7.652 1.00 87.44 525 ASP A N 1
ATOM 4013 C CA . ASP A 1 525 ? 21.654 -16.531 6.254 1.00 87.44 525 ASP A CA 1
ATOM 4014 C C . ASP A 1 525 ? 21.172 -15.215 5.608 1.00 87.44 525 ASP A C 1
ATOM 4016 O O . ASP A 1 525 ? 20.484 -14.408 6.243 1.00 87.44 525 ASP A O 1
ATOM 4020 N N . ILE A 1 526 ? 21.545 -14.983 4.350 1.00 84.88 526 ILE A N 1
ATOM 4021 C CA . ILE A 1 526 ? 21.284 -13.758 3.588 1.00 84.88 526 ILE A CA 1
ATOM 4022 C C . ILE A 1 526 ? 19.799 -13.389 3.647 1.00 84.88 526 ILE A C 1
ATOM 4024 O O . ILE A 1 526 ? 18.940 -14.170 3.229 1.00 84.88 526 ILE A O 1
ATOM 4028 N N . VAL A 1 527 ? 19.496 -12.170 4.103 1.00 84.00 527 VAL A N 1
ATOM 4029 C CA . VAL A 1 527 ? 18.142 -11.612 4.008 1.00 84.00 527 VAL A CA 1
ATOM 4030 C C . VAL A 1 527 ? 17.846 -11.350 2.536 1.00 84.00 527 VAL A C 1
ATOM 4032 O O . VAL A 1 527 ? 18.576 -10.628 1.864 1.00 84.00 527 VAL A O 1
ATOM 4035 N N . THR A 1 528 ? 16.784 -11.949 2.024 1.00 83.06 528 THR A N 1
ATOM 4036 C CA . THR A 1 528 ? 16.356 -11.935 0.622 1.00 83.06 528 THR A CA 1
ATOM 4037 C C . THR A 1 528 ? 15.276 -10.906 0.340 1.00 83.06 528 THR A C 1
ATOM 4039 O O . THR A 1 528 ? 15.189 -10.435 -0.790 1.00 83.06 528 THR A O 1
ATOM 4042 N N . SER A 1 529 ? 14.485 -10.517 1.349 1.00 81.94 529 SER A N 1
ATOM 4043 C CA . SER A 1 529 ? 13.435 -9.494 1.253 1.00 81.94 529 SER A CA 1
ATOM 4044 C C . SER A 1 529 ? 13.442 -8.590 2.484 1.00 81.94 529 SER A C 1
ATOM 4046 O O . SER A 1 529 ? 13.623 -9.083 3.595 1.00 81.94 529 SER A O 1
ATOM 4048 N N . MET A 1 530 ? 13.166 -7.293 2.322 1.00 84.19 530 MET A N 1
ATOM 4049 C CA . MET A 1 530 ? 12.854 -6.400 3.441 1.00 84.19 530 MET A CA 1
ATOM 4050 C C . MET A 1 530 ? 11.840 -5.330 3.043 1.00 84.19 530 MET A C 1
ATOM 4052 O O . MET A 1 530 ? 11.955 -4.712 1.985 1.00 84.19 530 MET A O 1
ATOM 4056 N N . THR A 1 531 ? 10.839 -5.096 3.890 1.00 81.50 531 THR A N 1
ATOM 4057 C CA . THR A 1 531 ? 9.793 -4.099 3.635 1.00 81.50 531 THR A CA 1
ATOM 4058 C C . THR A 1 531 ? 9.154 -3.603 4.930 1.00 81.50 531 THR A C 1
ATOM 4060 O O . THR A 1 531 ? 9.080 -4.336 5.913 1.00 81.50 531 THR A O 1
ATOM 4063 N N . PHE A 1 532 ? 8.677 -2.360 4.945 1.00 82.19 532 PHE A N 1
ATOM 4064 C CA . PHE A 1 532 ? 7.926 -1.815 6.077 1.00 82.19 532 PHE A CA 1
ATOM 4065 C C . PHE A 1 532 ? 6.427 -2.050 5.901 1.00 82.19 532 PHE A C 1
ATOM 4067 O O . PHE A 1 532 ? 5.914 -2.102 4.781 1.00 82.19 532 PHE A O 1
ATOM 4074 N N . SER A 1 533 ? 5.711 -2.149 7.016 1.00 85.06 533 SER A N 1
ATOM 4075 C CA . SER A 1 533 ? 4.251 -2.161 7.017 1.00 85.06 533 SER A CA 1
ATOM 4076 C C . SER A 1 533 ? 3.680 -0.824 6.526 1.00 85.06 533 SER A C 1
ATOM 4078 O O . SER A 1 533 ? 4.326 0.217 6.691 1.00 85.06 533 SER A O 1
ATOM 4080 N N . PRO A 1 534 ? 2.450 -0.810 5.975 1.00 80.31 534 PRO A N 1
ATOM 4081 C CA . PRO A 1 534 ? 1.784 0.415 5.512 1.00 80.31 534 PRO A CA 1
ATOM 4082 C C . PRO A 1 534 ? 1.708 1.523 6.577 1.00 80.31 534 PRO A C 1
ATOM 4084 O O . PRO A 1 534 ? 1.838 2.705 6.271 1.00 80.31 534 PRO A O 1
ATOM 4087 N N . ASP A 1 535 ? 1.560 1.134 7.845 1.00 81.62 535 ASP A N 1
ATOM 4088 C CA . ASP A 1 535 ? 1.523 2.027 9.010 1.00 81.62 535 ASP A CA 1
ATOM 4089 C C . ASP A 1 535 ? 2.911 2.517 9.480 1.00 81.62 535 ASP A C 1
ATOM 4091 O O . ASP A 1 535 ? 2.989 3.298 10.427 1.00 81.62 535 ASP A O 1
ATOM 4095 N N . SER A 1 536 ? 4.001 2.085 8.830 1.00 81.81 536 SER A N 1
ATOM 4096 C CA . SER A 1 536 ? 5.397 2.418 9.168 1.00 81.81 536 SER A CA 1
ATOM 4097 C C . SER A 1 536 ? 5.884 1.939 10.540 1.00 81.81 536 SER A C 1
ATOM 4099 O O . SER A 1 536 ? 6.943 2.366 10.998 1.00 81.81 536 SER A O 1
ATOM 4101 N N . ARG A 1 537 ? 5.134 1.057 11.210 1.00 86.62 537 ARG A N 1
ATOM 4102 C CA . ARG A 1 537 ? 5.435 0.606 12.579 1.00 86.62 537 ARG A CA 1
ATOM 4103 C C . ARG A 1 537 ? 6.167 -0.718 12.654 1.00 86.62 537 ARG A C 1
ATOM 4105 O O . ARG A 1 537 ? 6.680 -1.060 13.713 1.00 86.62 537 ARG A O 1
ATOM 4112 N N . ARG A 1 538 ? 6.167 -1.499 11.581 1.00 87.25 538 ARG A N 1
ATOM 4113 C CA . ARG A 1 538 ? 6.761 -2.832 11.541 1.00 87.25 538 ARG A CA 1
ATOM 4114 C C . ARG A 1 538 ? 7.669 -2.955 10.334 1.00 87.25 538 ARG A C 1
ATOM 4116 O O . ARG A 1 538 ? 7.428 -2.337 9.297 1.00 87.25 538 ARG A O 1
ATOM 4123 N N . ILE A 1 539 ? 8.691 -3.780 10.474 1.00 86.75 539 ILE A N 1
ATOM 4124 C CA . ILE A 1 539 ? 9.548 -4.222 9.384 1.00 86.75 539 ILE A CA 1
ATOM 4125 C C . ILE A 1 539 ? 9.420 -5.735 9.240 1.00 86.75 539 ILE A C 1
ATOM 4127 O O . ILE A 1 539 ? 9.368 -6.466 10.227 1.00 86.75 539 ILE A O 1
ATOM 4131 N N . LEU A 1 540 ? 9.317 -6.178 7.995 1.00 87.88 540 LEU A N 1
ATOM 4132 C CA . LEU A 1 540 ? 9.254 -7.565 7.570 1.00 87.88 540 LEU A CA 1
ATOM 4133 C C . LEU A 1 540 ? 10.561 -7.899 6.868 1.00 87.88 540 LEU A C 1
ATOM 4135 O O . LEU A 1 540 ? 10.930 -7.193 5.929 1.00 87.88 540 LEU A O 1
ATOM 4139 N N . THR A 1 541 ? 11.222 -8.972 7.281 1.00 88.62 541 THR A N 1
ATOM 4140 C CA . THR A 1 541 ? 12.426 -9.497 6.632 1.00 88.62 541 THR A CA 1
ATOM 4141 C C . THR A 1 541 ? 12.240 -10.975 6.307 1.00 88.62 541 THR A C 1
ATOM 4143 O O . THR A 1 541 ? 11.652 -11.709 7.097 1.00 88.62 541 THR A O 1
ATOM 4146 N N . SER A 1 542 ? 12.706 -11.424 5.142 1.00 89.44 542 SER A N 1
ATOM 4147 C CA . SER A 1 542 ? 12.758 -12.849 4.783 1.00 89.44 542 SER A CA 1
ATOM 4148 C C . SER A 1 542 ? 14.171 -13.254 4.408 1.00 89.44 542 SER A C 1
ATOM 4150 O O . SER A 1 542 ? 14.932 -12.398 3.969 1.00 89.44 542 SER A O 1
ATOM 4152 N N . SER A 1 543 ? 14.526 -14.531 4.545 1.00 90.81 543 SER A N 1
ATOM 4153 C CA . SER A 1 543 ? 15.904 -14.988 4.329 1.00 90.81 543 SER A CA 1
ATOM 4154 C C . SER A 1 543 ? 16.008 -16.375 3.685 1.00 90.81 543 SER A C 1
ATOM 4156 O O . SER A 1 543 ? 15.069 -17.183 3.668 1.00 90.81 543 SER A O 1
ATOM 4158 N N . ASN A 1 544 ? 17.209 -16.656 3.175 1.00 90.62 544 ASN A N 1
ATOM 4159 C CA . ASN A 1 544 ? 17.661 -17.984 2.769 1.00 90.62 544 ASN A CA 1
ATOM 4160 C C . ASN A 1 544 ? 17.634 -19.008 3.915 1.00 90.62 544 ASN A C 1
ATOM 4162 O O . ASN A 1 544 ? 17.535 -20.209 3.664 1.00 90.62 544 ASN A O 1
ATOM 4166 N N . ASP A 1 545 ? 17.622 -18.560 5.171 1.00 90.69 545 ASP A N 1
ATOM 4167 C CA . ASP A 1 545 ? 17.462 -19.427 6.343 1.00 90.69 545 ASP A CA 1
ATOM 4168 C C . ASP A 1 545 ? 16.045 -20.017 6.496 1.00 90.69 545 ASP A C 1
ATOM 4170 O O . ASP A 1 545 ? 15.764 -20.728 7.466 1.00 90.69 545 ASP A O 1
ATOM 4174 N N . LYS A 1 546 ? 15.172 -19.777 5.503 1.00 92.19 546 LYS A N 1
ATOM 4175 C CA . LYS A 1 546 ? 13.797 -20.286 5.389 1.00 92.19 546 LYS A CA 1
ATOM 4176 C C . LYS A 1 546 ? 12.806 -19.604 6.329 1.00 92.19 546 LYS A C 1
ATOM 4178 O O . LYS A 1 546 ? 11.692 -20.105 6.514 1.00 92.19 546 LYS A O 1
ATOM 4183 N N . THR A 1 547 ? 13.193 -18.485 6.933 1.00 90.69 547 THR A N 1
ATOM 4184 C CA . THR A 1 547 ? 12.362 -17.761 7.891 1.00 90.69 547 THR A CA 1
ATOM 4185 C C . THR A 1 547 ? 11.912 -16.406 7.370 1.00 90.69 547 THR A C 1
ATOM 4187 O O . THR A 1 547 ? 12.520 -15.792 6.487 1.00 90.69 547 THR A O 1
ATOM 4190 N N . ILE A 1 548 ? 10.812 -15.941 7.951 1.00 90.62 548 ILE A N 1
ATOM 4191 C CA . ILE A 1 548 ? 10.316 -14.581 7.822 1.00 90.62 548 ILE A CA 1
ATOM 4192 C C . ILE A 1 548 ? 10.110 -14.042 9.233 1.00 90.62 548 ILE A C 1
ATOM 4194 O O . ILE A 1 548 ? 9.488 -14.703 10.069 1.00 90.62 548 ILE A O 1
ATOM 4198 N N . HIS A 1 549 ? 10.624 -12.844 9.479 1.00 89.88 549 HIS A N 1
ATOM 4199 C CA . HIS A 1 549 ? 10.536 -12.154 10.755 1.00 89.88 549 HIS A CA 1
ATOM 4200 C C . HIS A 1 549 ? 9.760 -10.852 10.600 1.00 89.88 549 HIS A C 1
ATOM 4202 O O . HIS A 1 549 ? 9.944 -10.108 9.636 1.00 89.88 549 HIS A O 1
ATOM 4208 N N . VAL A 1 550 ? 8.900 -10.573 11.577 1.00 88.56 550 VAL A N 1
ATOM 4209 C CA . VAL A 1 550 ? 8.221 -9.286 11.721 1.00 88.56 550 VAL A CA 1
ATOM 4210 C C . VAL A 1 550 ? 8.671 -8.658 13.023 1.00 88.56 550 VAL A C 1
ATOM 4212 O O . VAL A 1 550 ? 8.427 -9.216 14.092 1.00 88.56 550 VAL A O 1
ATOM 4215 N N . GLN A 1 551 ? 9.273 -7.478 12.937 1.00 86.62 551 GLN A N 1
ATOM 4216 C CA . GLN A 1 551 ? 9.676 -6.713 14.107 1.00 86.62 551 GLN A CA 1
ATOM 4217 C C . GLN A 1 551 ? 8.906 -5.399 14.173 1.00 86.62 551 GLN A C 1
ATOM 4219 O O . GLN A 1 551 ? 8.837 -4.648 13.200 1.00 86.62 551 GLN A O 1
ATOM 4224 N N . THR A 1 552 ? 8.351 -5.104 15.345 1.00 85.88 552 THR A N 1
ATOM 4225 C CA . THR A 1 552 ? 7.760 -3.799 15.646 1.00 85.88 552 THR A CA 1
ATOM 4226 C C . THR A 1 552 ? 8.858 -2.813 16.025 1.00 85.88 552 THR A C 1
ATOM 4228 O O . THR A 1 552 ? 9.746 -3.118 16.819 1.00 85.88 552 THR A O 1
ATOM 4231 N N . LEU A 1 553 ? 8.789 -1.621 15.449 1.00 81.12 553 LEU A N 1
ATOM 4232 C CA . LEU A 1 553 ? 9.676 -0.506 15.734 1.00 81.12 553 LEU A CA 1
ATOM 4233 C C . LEU A 1 553 ? 9.060 0.301 16.871 1.00 81.12 553 LEU A C 1
ATOM 4235 O O . LEU A 1 553 ? 7.902 0.720 16.794 1.00 81.12 553 LEU A O 1
ATOM 4239 N N . ASN A 1 554 ? 9.834 0.513 17.928 1.00 68.38 554 ASN A N 1
ATOM 4240 C CA . ASN A 1 554 ? 9.415 1.369 19.027 1.00 68.38 554 ASN A CA 1
ATOM 4241 C C . ASN A 1 554 ? 9.637 2.832 18.620 1.00 68.38 554 ASN A C 1
ATOM 4243 O O . ASN A 1 554 ? 10.707 3.173 18.116 1.00 68.38 554 ASN A O 1
ATOM 4247 N N . TYR A 1 555 ? 8.603 3.658 18.798 1.00 53.88 555 TYR A N 1
ATOM 4248 C CA . TYR A 1 555 ? 8.664 5.106 18.582 1.00 53.88 555 TYR A CA 1
ATOM 4249 C C . TYR A 1 555 ? 9.340 5.836 19.734 1.00 53.88 555 TYR A C 1
ATOM 4251 O O . TYR A 1 555 ? 9.127 5.415 20.895 1.00 53.88 555 TYR A O 1
#

InterPro domains:
  IPR000719 Protein kinase domain [PS50011] (1-227)
  IPR000719 Protein kinase domain [SM00220] (1-227)
  IPR001245 Serine-threonine/tyrosine-protein kinase, catalytic domain [PF07714] (6-221)
  IPR001245 Serine-threonine/tyrosine-protein kinase, catalytic domain [PR00109] (41-54)
  IPR001245 Serine-threonine/tyrosine-protein kinase, catalytic domain [PR00109] (74-92)
  IPR001245 Serine-threonine/tyrosine-protein kinase, catalytic domain [PR00109] (126-136)
  IPR001245 Serine-threonine/tyrosine-protein kinase, catalytic domain [PR00109] (194-216)
  IPR001680 WD40 repeat [PF00400] (254-284)
  IPR001680 WD40 repeat [PF00400] (295-326)
  IPR001680 WD40 repeat [PF00400] (338-370)
  IPR001680 WD40 repeat [PF00400] (378-413)
  IPR001680 WD40 repeat [PF00400] (424-456)
  IPR001680 WD40 repeat [PF00400] (515-550)
  IPR001680 WD40 repeat [PS50082] (252-293)
  IPR001680 WD40 repeat [PS50082] (295-336)
  IPR001680 WD40 repeat [PS50082] (338-379)
  IPR001680 WD40 repeat [PS50082] (381-422)
  IPR001680 WD40 repeat [PS50082] (424-465)
  IPR001680 WD40 repeat [PS50082] (520-555)
  IPR001680 WD40 repeat [SM00320] (246-284)

pLDDT: mean 81.01, std 18.39, range [26.0, 98.69]

=== Feature glossary ===
Annotated list of the representations used here:

Nearest PDB structures. The Foldseek neighbor list gives the closest experimentally determined structures in the PDB, ranked by structural alignment. TM-score near 1 means near-identical fold; near 0.3 means only rough topology match. This is how one finds what a novel AlphaFold prediction most resembles in the solved-structure universe.

Foldseek 3Di. Foldseek's 3Di representation compresses backbone geometry into a per-residue letter drawn from a learned twenty-state alphabet. It captures the tertiary interaction pattern around each residue — which residues are packed against it in space, regardless of where they are in sequence.

Radius of gyration, Cα contacts, bounding box. Radius of gyration (Rg) is the root-mean-square distance of Cα atoms from their centroid — a single number for overall size and compactness. A globular domain of N residues has Rg ≈ 2.2·N^0.38 Å; an extended or disordered chain has a much larger Rg. The Cα contact count is the number of residue pairs whose Cα atoms are within 8 Å and are more than four positions apart in sequence — a standard proxy for tertiary packing density. The bounding box is the smallest axis-aligned box enclosing all Cα atoms.

InterPro / GO / CATH / organism. The annotation block draws on four external resources. InterPro: which protein families and domains the sequence belongs to. GO: standardized terms for what the protein does, what process it participates in, and where in the cell it acts. CATH: which structural fold it has in the CATH hierarchy. Organism: the species of origin.

mmCIF coordinates. The mmCIF block holds the 3D Cartesian coordinates of each backbone atom (N, Cα, C, O) in ångströms. mmCIF is the PDB's canonical archive format — a tagged-loop text representation of the atomic model.

pLDDT. pLDDT is the predicted lDDT-Cα score: AlphaFold's confidence that the local environment of each residue (all inter-atomic distances within 15 Å) is correctly placed. It is a per-residue number between 0 and 100, with higher meaning more reliable.

Backbone torsions (φ/ψ). φ (phi) and ψ (psi) are the two rotatable backbone dihedrals per residue: φ is the C(i-1)–N–Cα–C torsion, ψ is the N–Cα–C–N(i+1) torsion, both in degrees on (−180°, 180°]. α-helical residues cluster near (−60°, −45°); β-strand residues near (−120°, +130°). A Ramachandran plot is simply a scatter of (φ, ψ) for every residue.

B-factor. For experimental (PDB) structures, the B-factor (temperature factor) quantifies the positional spread of each atom in the crystal — a combination of thermal vibration and static disorder — in units of Å². High B-factors mark flexible loops or poorly resolved regions; low B-factors mark the rigid, well-ordered core.

Secondary structure (3-state, P-SEA). SS3 is a coarse helix/strand/coil call (letters a/b/c) made by the P-SEA algorithm from inter-Cα distances and dihedrals. It is less detailed than DSSP but needs only Cα positions.

Predicted aligned error. Predicted aligned error is AlphaFold's pairwise confidence. Unlike pLDDT (per-residue), PAE is per-residue-pair and captures whether two parts of the structure are correctly placed relative to each other. Units are ångströms of expected positional error.

Solvent-accessible surface area. Solvent-accessible surface area (SASA) is the area in Å² traced out by the centre of a 1.4 Å probe sphere (a water molecule) rolled over the protein's van der Waals surface (Shrake–Rupley / Lee–Richards construction). Buried residues have near-zero SASA; fully exposed residues can exceed 200 Å². The total SASA scales roughly with the number of surface residues.

Secondary structure (8-state, DSSP). The SS8 string is DSSP's per-residue secondary-structure call. α-helix (H) means an i→i+4 H-bond ladder; β-strand (E) means the residue participates in a β-sheet; 3₁₀ (G) and π (I) are tighter and wider helices; T/S are turns/bends; '-' is loop.

Rendered structure images. Structure images are PyMOL renders from six orthogonal camera directions. Cartoon representation draws helices as coils and strands as arrows; sticks shows the backbone as bonds; surface shows the solvent-excluded envelope. Rainbow coloring maps sequence position to hue (blue→red, N→C); chain coloring assigns a distinct color per polypeptide.

Sequence. The amino-acid sequence is the protein's primary structure: the linear order of residues from the N-terminus to the C-terminus, written in one-letter code. Everything else here — the 3D coordinates, the secondary structure, the domain annotations — is ultimately a consequence of this string.

Contact-map, Ramachandran, and PAE plots. Three diagnostic plots accompany the record. The Cα contact map visualizes the tertiary structure as a 2D adjacency matrix (8 Å cutoff, sequence-local contacts suppressed). The Ramachandran plot shows the distribution of backbone (φ, ψ) torsions, with points in the α and β basins reflecting secondary structure content. The PAE plot shows AlphaFold's inter-residue confidence as a color matrix.